Protein AF-0000000084332334 (afdb_homodimer)

Radius of gyration: 34.18 Å; Cα contacts (8 Å, |Δi|>4): 1396; chains: 2; bounding box: 56×117×74 Å

InterPro domains:
  IPR000073 Alpha/beta hydrolase fold-1 [PF12697] (49-353)
  IPR029058 Alpha/Beta hydrolase fold [G3DSA:3.40.50.1820] (10-367)
  IPR029058 Alpha/Beta hydrolase fold [SSF53474] (44-359)

Nearest PDB structures (foldseek):
  1a88-assembly1_C  TM=7.239E-01  e=5.428E-10  Streptomyces lividans
  3ia2-assembly1_C  TM=6.933E-01  e=2.908E-08  Pseudomonas fluorescens
  8a97-assembly2_BBB  TM=6.558E-01  e=4.382E-08  Paenarthrobacter nitroguajacolicus
  7okz-assembly2_BBB  TM=6.421E-01  e=3.084E-08  Paenarthrobacter nitroguajacolicus
  8oxn-assembly2_BBB  TM=6.079E-01  e=3.467E-08  Paenarthrobacter nitroguajacolicus

Foldseek 3Di:
DPPDFDKDWDDPPPVPPFIKIKTKDFQVVVVVVVPDPPPPPPPQPAEEEEEAEAQLAWLCLLVVLVVLLSVVLVVVLVVVVPDDPPDPPPCSVVLRHDHGMYMRITQCCFWPNVVRCVVVCVPPVLQADELCSSLVSSVCCQPVVCVVVVHNQQSHAYEYEYAASRQLNNLNNCVDPPDHDHQEYEYELYLAAAPPPPLLVVLLVVQLVCLVPPDFKDLALVVVLVVQCPDPVSVLFDSVSSVVCSVGQKDFDPQCPDDPPSHRRIIGGSNHSSNSNNHSPDPCRHPVSLVSQLVRQVVHAYEYEFEPDAPRPDPVNVCSQCPVVVRHHHPYYYYDYPDGSVCCGNPSNSVSVVVSVVSSVSSVVVVVD/DPPDFDKDWFDPPPVPPFIKIKTKDFQVVVVVVVPDPPPPPPPFPAEEEEEAEAQLAWLCLLVVLVVLLSVVLVVVLVVVVPDDPPDPPPCSVVLRHDHGMYMRITQCCFWPNVVRCVVVCVPPVLQADELCSSLVSVVCCQPRVCVVVVHNQQSHAYEYEYAASRQLSNLNNCVDPPDHDHQEYEYELYLAAAPPPPLLVVLLVVQLVCLVPPDFKDLALVVVLVVQCVDPVSVLFDSVSSVVCSVGQKDFDPQCPDDPPSHRRIIGGSNHSSNSNNHSPDPCRHPVSLVSQLVRVVVHAYEYEFEPDAPRPDPVNVCSQCPVVVRHHHPYYYYDYPDGSVCSGNPSNSVSVVVSVVSSVSSVVVVVD

Structure (mmCIF, N/CA/C/O backbone):
data_AF-0000000084332334-model_v1
#
loop_
_entity.id
_entity.type
_entity.pdbx_description
1 polymer 'Alpha beta-hydrolase'
#
loop_
_atom_site.group_PDB
_atom_site.id
_atom_site.type_symbol
_atom_site.label_atom_id
_atom_site.label_alt_id
_atom_site.label_comp_id
_atom_site.label_asym_id
_atom_site.label_entity_id
_atom_site.label_seq_id
_atom_site.pdbx_PDB_ins_code
_atom_site.Cartn_x
_atom_site.Cartn_y
_atom_site.Cartn_z
_atom_site.occupancy
_atom_site.B_iso_or_equiv
_atom_site.auth_seq_id
_atom_site.auth_comp_id
_atom_site.auth_asym_id
_atom_site.auth_atom_id
_atom_site.pdbx_PDB_model_num
ATOM 1 N N . MET A 1 1 ? 29.734 -26.109 -11.312 1 26.73 1 MET A N 1
ATOM 2 C CA . MET A 1 1 ? 28.844 -25.031 -11.773 1 26.73 1 MET A CA 1
ATOM 3 C C . MET A 1 1 ? 27.391 -25.5 -11.773 1 26.73 1 MET A C 1
ATOM 5 O O . MET A 1 1 ? 27.047 -26.516 -12.367 1 26.73 1 MET A O 1
ATOM 9 N N . THR A 1 2 ? 26.656 -25.25 -10.797 1 37.03 2 THR A N 1
ATOM 10 C CA . THR A 1 2 ? 25.266 -25.672 -10.766 1 37.03 2 THR A CA 1
ATOM 11 C C . THR A 1 2 ? 24.562 -25.312 -12.07 1 37.03 2 THR A C 1
ATOM 13 O O . THR A 1 2 ? 24.609 -24.156 -12.516 1 37.03 2 THR A O 1
ATOM 16 N N . PRO A 1 3 ? 24.344 -26.25 -12.844 1 43.44 3 PRO A N 1
ATOM 17 C CA . PRO A 1 3 ? 23.828 -25.891 -14.164 1 43.44 3 PRO A CA 1
ATOM 18 C C . PRO A 1 3 ? 22.797 -24.781 -14.102 1 43.44 3 PRO A C 1
ATOM 20 O O . PRO A 1 3 ? 21.984 -24.734 -13.172 1 43.44 3 PRO A O 1
ATOM 23 N N . THR A 1 4 ? 23.203 -23.656 -14.727 1 50.25 4 THR A N 1
ATOM 24 C CA . THR A 1 4 ? 22.359 -22.469 -14.812 1 50.25 4 THR A CA 1
ATOM 25 C C . THR A 1 4 ? 20.984 -22.844 -15.383 1 50.25 4 THR A C 1
ATOM 27 O O . THR A 1 4 ? 20.906 -23.453 -16.453 1 50.25 4 THR A O 1
ATOM 30 N N . ILE A 1 5 ? 20.016 -22.969 -14.617 1 64.31 5 ILE A N 1
ATOM 31 C CA . ILE A 1 5 ? 18.641 -23.172 -15.07 1 64.31 5 ILE A CA 1
ATOM 32 C C . ILE A 1 5 ? 18.25 -22.094 -16.078 1 64.31 5 ILE A C 1
ATOM 34 O O . ILE A 1 5 ? 18.234 -20.906 -15.734 1 64.31 5 ILE A O 1
ATOM 38 N N . PRO A 1 6 ? 18.094 -22.5 -17.344 1 73.25 6 PRO A N 1
ATOM 39 C CA . PRO A 1 6 ? 17.812 -21.5 -18.375 1 73.25 6 PRO A CA 1
ATOM 40 C C . PRO A 1 6 ? 16.5 -20.75 -18.125 1 73.25 6 PRO A C 1
ATOM 42 O O . PRO A 1 6 ? 15.469 -21.375 -17.875 1 73.25 6 PRO A O 1
ATOM 45 N N . LEU A 1 7 ? 16.688 -19.469 -18 1 85.62 7 LEU A N 1
ATOM 46 C CA . LEU A 1 7 ? 15.547 -18.578 -17.984 1 85.62 7 LEU A CA 1
ATOM 47 C C . LEU A 1 7 ? 15.195 -18.109 -19.391 1 85.62 7 LEU A C 1
ATOM 49 O O . LEU A 1 7 ? 16.062 -17.656 -20.141 1 85.62 7 LEU A O 1
ATOM 53 N N . TYR A 1 8 ? 13.977 -18.375 -19.781 1 93.06 8 TYR A N 1
ATOM 54 C CA . TYR A 1 8 ? 13.5 -17.953 -21.094 1 93.06 8 TYR A CA 1
ATOM 55 C C . TYR A 1 8 ? 12.539 -16.766 -20.984 1 93.06 8 TYR A C 1
ATOM 57 O O . TYR A 1 8 ? 11.703 -16.734 -20.078 1 93.06 8 TYR A O 1
ATOM 65 N N . ARG A 1 9 ? 12.766 -15.828 -21.891 1 94.56 9 ARG A N 1
ATOM 66 C CA . ARG A 1 9 ? 11.875 -14.68 -22.016 1 94.56 9 ARG A CA 1
ATOM 67 C C . ARG A 1 9 ? 11.273 -14.602 -23.406 1 94.56 9 ARG A C 1
ATOM 69 O O . ARG A 1 9 ? 12 -14.492 -24.406 1 94.56 9 ARG A O 1
ATOM 76 N N . VAL A 1 10 ? 10.023 -14.734 -23.484 1 94.69 10 VAL A N 1
ATOM 77 C CA . VAL A 1 10 ? 9.305 -14.633 -24.75 1 94.69 10 VAL A CA 1
ATOM 78 C C . VAL A 1 10 ? 8.625 -13.273 -24.859 1 94.69 10 VAL A C 1
ATOM 80 O O . VAL A 1 10 ? 7.762 -12.938 -24.047 1 94.69 10 VAL A O 1
ATOM 83 N N . ASP A 1 11 ? 9.047 -12.461 -25.859 1 94 11 ASP A N 1
ATOM 84 C CA . ASP A 1 11 ? 8.484 -11.141 -26.141 1 94 11 ASP A CA 1
ATOM 85 C C . ASP A 1 11 ? 7.863 -11.102 -27.531 1 94 11 ASP A C 1
ATOM 87 O O . ASP A 1 11 ? 8.562 -10.906 -28.531 1 94 11 ASP A O 1
ATOM 91 N N . ASN A 1 12 ? 6.582 -11.289 -27.547 1 90.94 12 ASN A N 1
ATOM 92 C CA . ASN A 1 12 ? 5.875 -11.289 -28.812 1 90.94 12 ASN A CA 1
ATOM 93 C C . ASN A 1 12 ? 5.082 -10 -29.031 1 90.94 12 ASN A C 1
ATOM 95 O O . ASN A 1 12 ? 4.051 -10.008 -29.703 1 90.94 12 ASN A O 1
ATOM 99 N N . ARG A 1 13 ? 5.391 -8.969 -28.453 1 89.19 13 ARG A N 1
ATOM 100 C CA . ARG A 1 13 ? 4.723 -7.684 -28.609 1 89.19 13 ARG A CA 1
ATOM 101 C C . ARG A 1 13 ? 4.918 -7.141 -30.016 1 89.19 13 ARG A C 1
ATOM 103 O O . ARG A 1 13 ? 5.984 -7.305 -30.609 1 89.19 13 ARG A O 1
ATOM 110 N N . PRO A 1 14 ? 3.951 -6.535 -30.594 1 91.5 14 PRO A N 1
ATOM 111 C CA . PRO A 1 14 ? 2.703 -6.137 -29.938 1 91.5 14 PRO A CA 1
ATOM 112 C C . PRO A 1 14 ? 1.601 -7.184 -30.094 1 91.5 14 PRO A C 1
ATOM 114 O O . PRO A 1 14 ? 0.477 -6.973 -29.625 1 91.5 14 PRO A O 1
ATOM 117 N N . ALA A 1 15 ? 1.828 -8.32 -30.703 1 91.19 15 ALA A N 1
ATOM 118 C CA . ALA A 1 15 ? 0.801 -9.344 -30.906 1 91.19 15 ALA A CA 1
ATOM 119 C C . ALA A 1 15 ? 0.231 -9.812 -29.562 1 91.19 15 ALA A C 1
ATOM 121 O O . ALA A 1 15 ? -0.976 -10.039 -29.453 1 91.19 15 ALA A O 1
ATOM 122 N N . TYR A 1 16 ? 1.035 -9.984 -28.609 1 93.44 16 TYR A N 1
ATOM 123 C CA . TYR A 1 16 ? 0.681 -10.227 -27.219 1 93.44 16 TYR A CA 1
ATOM 124 C C . TYR A 1 16 ? 1.32 -9.188 -26.297 1 93.44 16 TYR A C 1
ATOM 126 O O . TYR A 1 16 ? 2.537 -8.992 -26.328 1 93.44 16 TYR A O 1
ATOM 134 N N . PRO A 1 17 ? 0.54 -8.539 -25.5 1 95.94 17 PRO A N 1
ATOM 135 C CA . PRO A 1 17 ? 1.021 -7.305 -24.875 1 95.94 17 PRO A CA 1
ATOM 136 C C . PRO A 1 17 ? 1.987 -7.566 -23.719 1 95.94 17 PRO A C 1
ATOM 138 O O . PRO A 1 17 ? 2.639 -6.637 -23.234 1 95.94 17 PRO A O 1
ATOM 141 N N . LEU A 1 18 ? 2.121 -8.82 -23.25 1 97.81 18 LEU A N 1
ATOM 142 C CA . LEU A 1 18 ? 2.922 -9.102 -22.062 1 97.81 18 LEU A CA 1
ATOM 143 C C . LEU A 1 18 ? 4.098 -10.008 -22.406 1 97.81 18 LEU A C 1
ATOM 145 O O . LEU A 1 18 ? 4.031 -10.789 -23.375 1 97.81 18 LEU A O 1
ATOM 149 N N . GLN A 1 19 ? 5.133 -9.844 -21.656 1 97.44 19 GLN A N 1
ATOM 150 C CA . GLN A 1 19 ? 6.262 -10.766 -21.75 1 97.44 19 GLN A CA 1
ATOM 151 C C . GLN A 1 19 ? 6.051 -11.977 -20.844 1 97.44 19 GLN A C 1
ATOM 153 O O . GLN A 1 19 ? 5.496 -11.852 -19.75 1 97.44 19 GLN A O 1
ATOM 158 N N . VAL A 1 20 ? 6.531 -13.141 -21.344 1 97.12 20 VAL A N 1
ATOM 159 C CA . VAL A 1 20 ? 6.34 -14.391 -20.625 1 97.12 20 VAL A CA 1
ATOM 160 C C . VAL A 1 20 ? 7.699 -14.969 -20.234 1 97.12 20 VAL A C 1
ATOM 162 O O . VAL A 1 20 ? 8.547 -15.203 -21.094 1 97.12 20 VAL A O 1
ATOM 165 N N . LEU A 1 21 ? 7.883 -15.156 -18.938 1 97.38 21 LEU A N 1
ATOM 166 C CA . LEU A 1 21 ? 9.117 -15.75 -18.438 1 97.38 21 LEU A CA 1
ATOM 167 C C . LEU A 1 21 ? 8.883 -17.188 -17.984 1 97.38 21 LEU A C 1
ATOM 169 O O . LEU A 1 21 ? 7.852 -17.484 -17.375 1 97.38 21 LEU A O 1
ATOM 173 N N . ALA A 1 22 ? 9.797 -18.047 -18.281 1 97.5 22 ALA A N 1
ATOM 174 C CA . ALA A 1 22 ? 9.742 -19.453 -17.875 1 97.5 22 ALA A CA 1
ATOM 175 C C . ALA A 1 22 ? 11.141 -20 -17.594 1 97.5 22 ALA A C 1
ATOM 177 O O . ALA A 1 22 ? 12.125 -19.516 -18.141 1 97.5 22 ALA A O 1
ATOM 178 N N . THR A 1 23 ? 11.195 -20.906 -16.734 1 96.44 23 THR A N 1
ATOM 179 C CA . THR A 1 23 ? 12.43 -21.609 -16.438 1 96.44 23 THR A CA 1
ATOM 180 C C . THR A 1 23 ? 12.328 -23.078 -16.875 1 96.44 23 THR A C 1
ATOM 182 O O . THR A 1 23 ? 11.305 -23.719 -16.641 1 96.44 23 THR A O 1
ATOM 185 N N . ARG A 1 24 ? 13.359 -23.547 -17.531 1 95.25 24 ARG A N 1
ATOM 186 C CA . ARG A 1 24 ? 13.453 -24.938 -17.953 1 95.25 24 ARG A CA 1
ATOM 187 C C . ARG A 1 24 ? 14.359 -25.734 -17.031 1 95.25 24 ARG A C 1
ATOM 189 O O . ARG A 1 24 ? 15.477 -25.312 -16.719 1 95.25 24 ARG A O 1
ATOM 196 N N . TYR A 1 25 ? 13.852 -26.859 -16.547 1 93.75 25 TYR A N 1
ATOM 197 C CA . TYR A 1 25 ? 14.617 -27.781 -15.727 1 93.75 25 TYR A CA 1
ATOM 198 C C . TYR A 1 25 ? 14.805 -29.109 -16.453 1 93.75 25 TYR A C 1
ATOM 200 O O . TYR A 1 25 ? 13.891 -29.609 -17.109 1 93.75 25 TYR A O 1
ATOM 208 N N . ARG A 1 26 ? 16.031 -29.656 -16.328 1 88.12 26 ARG A N 1
ATOM 209 C CA . ARG A 1 26 ? 16.359 -30.953 -16.922 1 88.12 26 ARG A CA 1
ATOM 210 C C . ARG A 1 26 ? 17.219 -31.781 -15.969 1 88.12 26 ARG A C 1
ATOM 212 O O . ARG A 1 26 ? 17.953 -31.219 -15.141 1 88.12 26 ARG A O 1
ATOM 219 N N . THR A 1 27 ? 17 -33.125 -15.992 1 73.94 27 THR A N 1
ATOM 220 C CA . THR A 1 27 ? 17.844 -34 -15.18 1 73.94 27 THR A CA 1
ATOM 221 C C . THR A 1 27 ? 19.297 -33.969 -15.672 1 73.94 27 THR A C 1
ATOM 223 O O . THR A 1 27 ? 19.531 -33.781 -16.859 1 73.94 27 THR A O 1
ATOM 226 N N . GLN A 1 28 ? 20.312 -33.75 -14.805 1 55.94 28 GLN A N 1
ATOM 227 C CA . GLN A 1 28 ? 21.734 -33.75 -15.141 1 55.94 28 GLN A CA 1
ATOM 228 C C . GLN A 1 28 ? 22.094 -35 -15.945 1 55.94 28 GLN A C 1
ATOM 230 O O . GLN A 1 28 ? 23 -34.969 -16.781 1 55.94 28 GLN A O 1
ATOM 235 N N . THR A 1 29 ? 21.531 -36.156 -15.508 1 48.62 29 THR A N 1
ATOM 236 C CA . THR A 1 29 ? 21.969 -37.344 -16.219 1 48.62 29 THR A CA 1
ATOM 237 C C . THR A 1 29 ? 21.703 -37.219 -17.719 1 48.62 29 THR A C 1
ATOM 239 O O . THR A 1 29 ? 22.359 -37.875 -18.531 1 48.62 29 THR A O 1
ATOM 242 N N . ASP A 1 30 ? 20.688 -36.562 -18.016 1 45.88 30 ASP A N 1
ATOM 243 C CA . ASP A 1 30 ? 20.344 -36.469 -19.422 1 45.88 30 ASP A CA 1
ATOM 244 C C . ASP A 1 30 ? 21.359 -35.625 -20.172 1 45.88 30 ASP A C 1
ATOM 246 O O . ASP A 1 30 ? 21.516 -35.75 -21.391 1 45.88 30 ASP A O 1
ATOM 250 N N . ILE A 1 31 ? 22.094 -34.781 -19.328 1 40.66 31 ILE A N 1
ATOM 251 C CA . ILE A 1 31 ? 23.219 -34.188 -20.047 1 40.66 31 ILE A CA 1
ATOM 252 C C . ILE A 1 31 ? 24.266 -35.25 -20.328 1 40.66 31 ILE A C 1
ATOM 254 O O . ILE A 1 31 ? 24.812 -35.312 -21.438 1 40.66 31 ILE A O 1
ATOM 258 N N . ALA A 1 32 ? 24.578 -36.125 -19.281 1 36.94 32 ALA A N 1
ATOM 259 C CA . ALA A 1 32 ? 25.672 -37.094 -19.453 1 36.94 32 ALA A CA 1
ATOM 260 C C . ALA A 1 32 ? 25.188 -38.312 -20.219 1 36.94 32 ALA A C 1
ATOM 262 O O . ALA A 1 32 ? 26 -39.094 -20.734 1 36.94 32 ALA A O 1
ATOM 263 N N . VAL A 1 33 ? 23.969 -38.719 -19.953 1 36.5 33 VAL A N 1
ATOM 264 C CA . VAL A 1 33 ? 23.609 -39.969 -20.594 1 36.5 33 VAL A CA 1
ATOM 265 C C . VAL A 1 33 ? 23.484 -39.75 -22.109 1 36.5 33 VAL A C 1
ATOM 267 O O . VAL A 1 33 ? 22.828 -40.531 -22.797 1 36.5 33 VAL A O 1
ATOM 270 N N . GLN A 1 34 ? 23.797 -38.594 -22.531 1 35.16 34 GLN A N 1
ATOM 271 C CA . GLN A 1 34 ? 23.922 -38.594 -23.984 1 35.16 34 GLN A CA 1
ATOM 272 C C . GLN A 1 34 ? 24.828 -39.719 -24.453 1 35.16 34 GLN A C 1
ATOM 274 O O . GLN A 1 34 ? 24.969 -39.969 -25.656 1 35.16 34 GLN A O 1
ATOM 279 N N . TYR A 1 35 ? 25.828 -40.094 -23.594 1 31.53 35 TYR A N 1
ATOM 280 C CA . TYR A 1 35 ? 26.922 -40.812 -24.219 1 31.53 35 TYR A CA 1
ATOM 281 C C . TYR A 1 35 ? 26.5 -42.219 -24.594 1 31.53 35 TYR A C 1
ATOM 283 O O . TYR A 1 35 ? 27.188 -42.938 -25.328 1 31.53 35 TYR A O 1
ATOM 291 N N . ASP A 1 36 ? 25.922 -43.062 -23.641 1 33.56 36 ASP A N 1
ATOM 292 C CA . ASP A 1 36 ? 26 -44.438 -24.188 1 33.56 36 ASP A CA 1
ATOM 293 C C . ASP A 1 36 ? 25.156 -44.562 -25.453 1 33.56 36 ASP A C 1
ATOM 295 O O . ASP A 1 36 ? 24.047 -44.031 -25.531 1 33.56 36 ASP A O 1
ATOM 299 N N . GLN A 1 37 ? 25.672 -45 -26.594 1 34.53 37 GLN A N 1
ATOM 300 C CA . GLN A 1 37 ? 25.375 -45.156 -28.016 1 34.53 37 GLN A CA 1
ATOM 301 C C . GLN A 1 37 ? 23.938 -45.625 -28.234 1 34.53 37 GLN A C 1
ATOM 303 O O . GLN A 1 37 ? 23.25 -45.156 -29.141 1 34.53 37 GLN A O 1
ATOM 308 N N . ASP A 1 38 ? 23.516 -46.906 -27.812 1 34.66 38 ASP A N 1
ATOM 309 C CA . ASP A 1 38 ? 22.5 -47.75 -28.422 1 34.66 38 ASP A CA 1
ATOM 310 C C . ASP A 1 38 ? 21.094 -47.312 -27.969 1 34.66 38 ASP A C 1
ATOM 312 O O . ASP A 1 38 ? 20.094 -47.75 -28.547 1 34.66 38 ASP A O 1
ATOM 316 N N . THR A 1 39 ? 20.797 -47.062 -26.719 1 38.25 39 THR A N 1
ATOM 317 C CA . THR A 1 39 ? 19.391 -46.781 -26.438 1 38.25 39 THR A CA 1
ATOM 318 C C . THR A 1 39 ? 19.047 -45.344 -26.812 1 38.25 39 THR A C 1
ATOM 320 O O . THR A 1 39 ? 19.359 -44.406 -26.078 1 38.25 39 THR A O 1
ATOM 323 N N . GLU A 1 40 ? 19.156 -44.875 -27.953 1 38.84 40 GLU A N 1
ATOM 324 C CA . GLU A 1 40 ? 18.672 -43.625 -28.578 1 38.84 40 GLU A CA 1
ATOM 325 C C . GLU A 1 40 ? 17.328 -43.219 -28 1 38.84 40 GLU A C 1
ATOM 327 O O . GLU A 1 40 ? 16.297 -43.781 -28.359 1 38.84 40 GLU A O 1
ATOM 332 N N . ARG A 1 41 ? 17.141 -43 -26.688 1 48.84 41 ARG A N 1
ATOM 333 C CA . ARG A 1 41 ? 15.867 -42.406 -26.312 1 48.84 41 ARG A CA 1
ATOM 334 C C . ARG A 1 41 ? 15.477 -41.281 -27.266 1 48.84 41 ARG A C 1
ATOM 336 O O . ARG A 1 41 ? 16.234 -40.344 -27.484 1 48.84 41 ARG A O 1
ATOM 343 N N . ASP A 1 42 ? 14.641 -41.625 -28.203 1 48.34 42 ASP A N 1
ATOM 344 C CA . ASP A 1 42 ? 14.148 -40.688 -29.203 1 48.34 42 ASP A CA 1
ATOM 345 C C . ASP A 1 42 ? 13.641 -39.406 -28.547 1 48.34 42 ASP A C 1
ATOM 347 O O . ASP A 1 42 ? 12.805 -39.469 -27.641 1 48.34 42 ASP A O 1
ATOM 351 N N . THR A 1 43 ? 14.391 -38.344 -28.641 1 54.09 43 THR A N 1
ATOM 352 C CA . THR A 1 43 ? 13.898 -37 -28.297 1 54.09 43 THR A CA 1
ATOM 353 C C . THR A 1 43 ? 12.406 -36.906 -28.578 1 54.09 43 THR A C 1
ATOM 355 O O . THR A 1 43 ? 11.938 -37.312 -29.641 1 54.09 43 THR A O 1
ATOM 358 N N . GLY A 1 44 ? 11.617 -36.688 -27.469 1 58.09 44 GLY A N 1
ATOM 359 C CA . GLY A 1 44 ? 10.172 -36.531 -27.609 1 58.09 44 GLY A CA 1
ATOM 360 C C . GLY A 1 44 ? 9.398 -37.688 -27 1 58.09 44 GLY A C 1
ATOM 361 O O . GLY A 1 44 ? 8.172 -37.656 -26.906 1 58.09 44 GLY A O 1
ATOM 362 N N . SER A 1 45 ? 10.18 -38.719 -26.5 1 69.44 45 SER A N 1
ATOM 363 C CA . SER A 1 45 ? 9.445 -39.875 -26 1 69.44 45 SER A CA 1
ATOM 364 C C . SER A 1 45 ? 9.125 -39.719 -24.516 1 69.44 45 SER A C 1
ATOM 366 O O . SER A 1 45 ? 8.234 -40.406 -24 1 69.44 45 SER A O 1
ATOM 368 N N . GLY A 1 46 ? 9.898 -38.844 -23.906 1 83.12 46 GLY A N 1
ATOM 369 C CA . GLY A 1 46 ? 9.633 -38.625 -22.5 1 83.12 46 GLY A CA 1
ATOM 370 C C . GLY A 1 46 ? 8.57 -37.562 -22.25 1 83.12 46 GLY A C 1
ATOM 371 O O . GLY A 1 46 ? 8.078 -36.938 -23.188 1 83.12 46 GLY A O 1
ATOM 372 N N . TYR A 1 47 ? 8.18 -37.438 -20.969 1 90.62 47 TYR A N 1
ATOM 373 C CA . TYR A 1 47 ? 7.184 -36.438 -20.609 1 90.62 47 TYR A CA 1
ATOM 374 C C . TYR A 1 47 ? 7.789 -35.031 -20.594 1 90.62 47 TYR A C 1
ATOM 376 O O . TYR A 1 47 ? 8.93 -34.844 -20.172 1 90.62 47 TYR A O 1
ATOM 384 N N . THR A 1 48 ? 7.109 -34.125 -21.094 1 93.88 48 THR A N 1
ATOM 385 C CA . THR A 1 48 ? 7.355 -32.719 -20.875 1 93.88 48 THR A CA 1
ATOM 386 C C . THR A 1 48 ? 6.312 -32.125 -19.938 1 93.88 48 THR A C 1
ATOM 388 O O . THR A 1 48 ? 5.129 -32.062 -20.281 1 93.88 48 THR A O 1
ATOM 391 N N . LEU A 1 49 ? 6.785 -31.703 -18.781 1 97.06 49 LEU A N 1
ATOM 392 C CA . LEU A 1 49 ? 5.871 -31.172 -17.781 1 97.06 49 LEU A CA 1
ATOM 393 C C . LEU A 1 49 ? 5.738 -29.656 -17.922 1 97.06 49 LEU A C 1
ATOM 395 O O . LEU A 1 49 ? 6.742 -28.953 -18.062 1 97.06 49 LEU A O 1
ATOM 399 N N . ILE A 1 50 ? 4.531 -29.172 -17.969 1 98.12 50 ILE A N 1
ATOM 400 C CA . ILE A 1 50 ? 4.227 -27.75 -17.984 1 98.12 50 ILE A CA 1
ATOM 401 C C . ILE A 1 50 ? 3.607 -27.344 -16.656 1 98.12 50 ILE A C 1
ATOM 403 O O . ILE A 1 50 ? 2.482 -27.734 -16.328 1 98.12 50 ILE A O 1
ATOM 407 N N . LEU A 1 51 ? 4.324 -26.5 -15.914 1 98.75 51 LEU A N 1
ATOM 408 C CA . LEU A 1 51 ? 3.896 -26.188 -14.555 1 98.75 51 LEU A CA 1
ATOM 409 C C . LEU A 1 51 ? 3.283 -24.781 -14.484 1 98.75 51 LEU A C 1
ATOM 411 O O . LEU A 1 51 ? 3.85 -23.828 -15.008 1 98.75 51 LEU A O 1
ATOM 415 N N . HIS A 1 52 ? 2.084 -24.672 -13.875 1 98.62 52 HIS A N 1
ATOM 416 C CA . HIS A 1 52 ? 1.381 -23.438 -13.547 1 98.62 52 HIS A CA 1
ATOM 417 C C . HIS A 1 52 ? 1.343 -23.219 -12.039 1 98.62 52 HIS A C 1
ATOM 419 O O . HIS A 1 52 ? 0.966 -24.125 -11.281 1 98.62 52 HIS A O 1
ATOM 425 N N . HIS A 1 53 ? 1.718 -22.047 -11.602 1 98.69 53 HIS A N 1
ATOM 426 C CA . HIS A 1 53 ? 1.795 -21.812 -10.164 1 98.69 53 HIS A CA 1
ATOM 427 C C . HIS A 1 53 ? 0.525 -21.141 -9.648 1 98.69 53 HIS A C 1
ATOM 429 O O . HIS A 1 53 ? -0.337 -20.734 -10.438 1 98.69 53 HIS A O 1
ATOM 435 N N . ALA A 1 54 ? 0.39 -21.031 -8.375 1 98.06 54 ALA A N 1
ATOM 436 C CA . ALA A 1 54 ? -0.75 -20.438 -7.688 1 98.06 54 ALA A CA 1
ATOM 437 C C . ALA A 1 54 ? -0.599 -18.922 -7.594 1 98.06 54 ALA A C 1
ATOM 439 O O . ALA A 1 54 ? 0.49 -18.375 -7.812 1 98.06 54 ALA A O 1
ATOM 440 N N . THR A 1 55 ? -1.725 -18.266 -7.277 1 96.88 55 THR A N 1
ATOM 441 C CA . THR A 1 55 ? -1.664 -16.844 -6.98 1 96.88 55 THR A CA 1
ATOM 442 C C . THR A 1 55 ? -0.771 -16.578 -5.77 1 96.88 55 THR A C 1
ATOM 444 O O . THR A 1 55 ? -0.854 -17.281 -4.766 1 96.88 55 THR A O 1
ATOM 447 N N . GLY A 1 56 ? 0.064 -15.609 -5.887 1 97.06 56 GLY A N 1
ATOM 448 C CA . GLY A 1 56 ? 0.963 -15.273 -4.793 1 97.06 56 GLY A CA 1
ATOM 449 C C . GLY A 1 56 ? 2.303 -15.984 -4.887 1 97.06 56 GLY A C 1
ATOM 450 O O . GLY A 1 56 ? 3.209 -15.711 -4.098 1 97.06 56 GLY A O 1
ATOM 451 N N . MET A 1 57 ? 2.426 -16.844 -5.832 1 98.06 57 MET A N 1
ATOM 452 C CA . MET A 1 57 ? 3.666 -17.578 -6.031 1 98.06 57 MET A CA 1
ATOM 453 C C . MET A 1 57 ? 4.383 -17.125 -7.297 1 98.06 57 MET A C 1
ATOM 455 O O . MET A 1 57 ? 4.109 -16.031 -7.805 1 98.06 57 MET A O 1
ATOM 459 N N . HIS A 1 58 ? 5.379 -17.891 -7.723 1 98 58 HIS A N 1
ATOM 460 C CA . HIS A 1 58 ? 6.184 -17.609 -8.906 1 98 58 HIS A CA 1
ATOM 461 C C . HIS A 1 58 ? 6.809 -18.875 -9.461 1 98 58 HIS A C 1
ATOM 463 O O . HIS A 1 58 ? 6.68 -19.953 -8.867 1 98 58 HIS A O 1
ATOM 469 N N . LYS A 1 59 ? 7.449 -18.734 -10.555 1 98 59 LYS A N 1
ATOM 470 C CA . LYS A 1 59 ? 7.887 -19.922 -11.281 1 98 59 LYS A CA 1
ATOM 471 C C . LYS A 1 59 ? 8.93 -20.703 -10.484 1 98 59 LYS A C 1
ATOM 473 O O . LYS A 1 59 ? 8.984 -21.938 -10.555 1 98 59 LYS A O 1
ATOM 478 N N . GLU A 1 60 ? 9.758 -20.047 -9.633 1 97.44 60 GLU A N 1
ATOM 479 C CA . GLU A 1 60 ? 10.82 -20.734 -8.898 1 97.44 60 GLU A CA 1
ATOM 480 C C . GLU A 1 60 ? 10.258 -21.469 -7.68 1 97.44 60 GLU A C 1
ATOM 482 O O . GLU A 1 60 ? 10.945 -22.297 -7.078 1 97.44 60 GLU A O 1
ATOM 487 N N . THR A 1 61 ? 9.047 -21.219 -7.355 1 95.06 61 THR A N 1
ATOM 488 C CA . THR A 1 61 ? 8.445 -21.906 -6.211 1 95.06 61 THR A CA 1
ATOM 489 C C . THR A 1 61 ? 8.383 -23.406 -6.441 1 95.06 61 THR A C 1
ATOM 491 O O . THR A 1 61 ? 8.336 -24.188 -5.488 1 95.06 61 THR A O 1
ATOM 494 N N . TRP A 1 62 ? 8.445 -23.812 -7.609 1 98.06 62 TRP A N 1
ATOM 495 C CA . TRP A 1 62 ? 8.352 -25.219 -7.996 1 98.06 62 TRP A CA 1
ATOM 496 C C . TRP A 1 62 ? 9.703 -25.922 -7.859 1 98.06 62 TRP A C 1
ATOM 498 O O . TRP A 1 62 ? 9.789 -27.141 -7.906 1 98.06 62 TRP A O 1
ATOM 508 N N . LYS A 1 63 ? 10.742 -25.141 -7.68 1 97.44 63 LYS A N 1
ATOM 509 C CA . LYS A 1 63 ? 12.094 -25.672 -7.828 1 97.44 63 LYS A CA 1
ATOM 510 C C . LYS A 1 63 ? 12.336 -26.844 -6.887 1 97.44 63 LYS A C 1
ATOM 512 O O . LYS A 1 63 ? 12.883 -27.875 -7.297 1 97.44 63 LYS A O 1
ATOM 517 N N . VAL A 1 64 ? 11.984 -26.703 -5.637 1 98.06 64 VAL A N 1
ATOM 518 C CA . VAL A 1 64 ? 12.242 -27.75 -4.652 1 98.06 64 VAL A CA 1
ATOM 519 C C . VAL A 1 64 ? 11.438 -29 -5.004 1 98.06 64 VAL A C 1
ATOM 521 O O . VAL A 1 64 ? 11.945 -30.125 -4.91 1 98.06 64 VAL A O 1
ATOM 524 N N . PHE A 1 65 ? 10.227 -28.828 -5.379 1 98.31 65 PHE A N 1
ATOM 525 C CA . PHE A 1 65 ? 9.391 -29.922 -5.871 1 98.31 65 PHE A CA 1
ATOM 526 C C . PHE A 1 65 ? 10.062 -30.625 -7.047 1 98.31 65 PHE A C 1
ATOM 528 O O . PHE A 1 65 ? 10.141 -31.859 -7.074 1 98.31 65 PHE A O 1
ATOM 535 N N . ILE A 1 66 ? 10.539 -29.891 -8.039 1 97.19 66 ILE A N 1
ATOM 536 C CA . ILE A 1 66 ? 11.148 -30.422 -9.258 1 97.19 66 ILE A CA 1
ATOM 537 C C . ILE A 1 66 ? 12.406 -31.219 -8.898 1 97.19 66 ILE A C 1
ATOM 539 O O . ILE A 1 66 ? 12.648 -32.281 -9.461 1 97.19 66 ILE A O 1
ATOM 543 N N . GLU A 1 67 ? 13.164 -30.688 -7.98 1 95 67 GLU A N 1
ATOM 544 C CA . GLU A 1 67 ? 14.367 -31.391 -7.539 1 95 67 GLU A CA 1
ATOM 545 C C . GLU A 1 67 ? 14.031 -32.75 -6.945 1 95 67 GLU A C 1
ATOM 547 O O . GLU A 1 67 ? 14.68 -33.75 -7.254 1 95 67 GLU A O 1
ATOM 552 N N . HIS A 1 68 ? 13.008 -32.781 -6.109 1 95.5 68 HIS A N 1
ATOM 553 C CA . HIS A 1 68 ? 12.578 -34.062 -5.531 1 95.5 68 HIS A CA 1
ATOM 554 C C . HIS A 1 68 ? 12.047 -35 -6.609 1 95.5 68 HIS A C 1
ATOM 556 O O . HIS A 1 68 ? 12.289 -36.188 -6.555 1 95.5 68 HIS A O 1
ATOM 562 N N . LEU A 1 69 ? 11.32 -34.438 -7.535 1 93.88 69 LEU A N 1
ATOM 563 C CA . LEU A 1 69 ? 10.773 -35.219 -8.633 1 93.88 69 LEU A CA 1
ATOM 564 C C . LEU A 1 69 ? 11.891 -35.938 -9.406 1 93.88 69 LEU A C 1
ATOM 566 O O . LEU A 1 69 ? 11.789 -37.125 -9.695 1 93.88 69 LEU A O 1
ATOM 570 N N . PHE A 1 70 ? 12.906 -35.188 -9.766 1 90.69 70 PHE A N 1
ATOM 571 C CA . PHE A 1 70 ? 14.047 -35.719 -10.484 1 90.69 70 PHE A CA 1
ATOM 572 C C . PHE A 1 70 ? 14.758 -36.781 -9.648 1 90.69 70 PHE A C 1
ATOM 574 O O . PHE A 1 70 ? 15.141 -37.844 -10.164 1 90.69 70 PHE A O 1
ATOM 581 N N . ASP A 1 71 ? 14.945 -36.5 -8.398 1 89.19 71 ASP A N 1
ATOM 582 C CA . ASP A 1 71 ? 15.617 -37.438 -7.5 1 89.19 71 ASP A CA 1
ATOM 583 C C . ASP A 1 71 ? 14.867 -38.781 -7.438 1 89.19 71 ASP A C 1
ATOM 585 O O . ASP A 1 71 ? 15.484 -39.844 -7.535 1 89.19 71 ASP A O 1
ATOM 589 N N . TYR A 1 72 ? 13.602 -38.656 -7.328 1 87.62 72 TYR A N 1
ATOM 590 C CA . TYR A 1 72 ? 12.789 -39.875 -7.23 1 87.62 72 TYR A CA 1
ATOM 591 C C . TYR A 1 72 ? 12.766 -40.625 -8.555 1 87.62 72 TYR A C 1
ATOM 593 O O . TYR A 1 72 ? 12.734 -41.875 -8.578 1 87.62 72 TYR A O 1
ATOM 601 N N . SER A 1 73 ? 12.68 -39.906 -9.641 1 83.19 73 SER A N 1
ATOM 602 C CA . SER A 1 73 ? 12.672 -40.531 -10.969 1 83.19 73 SER A CA 1
ATOM 603 C C . SER A 1 73 ? 13.961 -41.312 -11.219 1 83.19 73 SER A C 1
ATOM 605 O O . SER A 1 73 ? 13.93 -42.375 -11.836 1 83.19 73 SER A O 1
ATOM 607 N N . LEU A 1 74 ? 15.086 -40.812 -10.75 1 78.38 74 LEU A N 1
ATOM 608 C CA . LEU A 1 74 ? 16.391 -41.469 -10.922 1 78.38 74 LEU A CA 1
ATOM 609 C C . LEU A 1 74 ? 16.484 -42.719 -10.055 1 78.38 74 LEU A C 1
ATOM 611 O O . LEU A 1 74 ? 17.078 -43.719 -10.477 1 78.38 74 LEU A O 1
ATOM 615 N N . ARG A 1 75 ? 16 -42.625 -8.945 1 77.25 75 ARG A N 1
ATOM 616 C CA . ARG A 1 75 ? 16.062 -43.781 -8.039 1 77.25 75 ARG A CA 1
ATOM 617 C C . ARG A 1 75 ? 15.219 -44.938 -8.562 1 77.25 75 ARG A C 1
ATOM 619 O O . ARG A 1 75 ? 15.555 -46.094 -8.336 1 77.25 75 ARG A O 1
ATOM 626 N N . ARG A 1 76 ? 14.234 -44.719 -9.18 1 70.12 76 ARG A N 1
ATOM 627 C CA . ARG A 1 76 ? 13.352 -45.75 -9.703 1 70.12 76 ARG A CA 1
ATOM 628 C C . ARG A 1 76 ? 13.984 -46.438 -10.914 1 70.12 76 ARG A C 1
ATOM 630 O O . ARG A 1 76 ? 13.836 -47.656 -11.086 1 70.12 76 ARG A O 1
ATOM 637 N N . VAL A 1 77 ? 14.688 -45.719 -11.648 1 60.03 77 VAL A N 1
ATOM 638 C CA . VAL A 1 77 ? 15.391 -46.312 -12.789 1 60.03 77 VAL A CA 1
ATOM 639 C C . VAL A 1 77 ? 16.516 -47.188 -12.305 1 60.03 77 VAL A C 1
ATOM 641 O O . VAL A 1 77 ? 16.734 -48.281 -12.852 1 60.03 77 VAL A O 1
ATOM 644 N N . SER A 1 78 ? 17.203 -46.719 -11.305 1 56.78 78 SER A N 1
ATOM 645 C CA . SER A 1 78 ? 18.328 -47.5 -10.773 1 56.78 78 SER A CA 1
ATOM 646 C C . SER A 1 78 ? 17.859 -48.812 -10.148 1 56.78 78 SER A C 1
ATOM 648 O O . SER A 1 78 ? 18.5 -49.844 -10.297 1 56.78 78 SER A O 1
ATOM 650 N N . ARG A 1 79 ? 16.75 -48.906 -9.5 1 56.25 79 ARG A N 1
ATOM 651 C CA . ARG A 1 79 ? 16.266 -50.125 -8.836 1 56.25 79 ARG A CA 1
ATOM 652 C C . ARG A 1 79 ? 15.805 -51.156 -9.859 1 56.25 79 ARG A C 1
ATOM 654 O O . ARG A 1 79 ? 15.914 -52.344 -9.617 1 56.25 79 ARG A O 1
ATOM 661 N N . SER A 1 80 ? 15.336 -50.562 -10.883 1 50.5 80 SER A N 1
ATOM 662 C CA . SER A 1 80 ? 14.906 -51.5 -11.922 1 50.5 80 SER A CA 1
ATOM 663 C C . SER A 1 80 ? 16.094 -52.188 -12.578 1 50.5 80 SER A C 1
ATOM 665 O O . SER A 1 80 ? 16.016 -53.344 -12.938 1 50.5 80 SER A O 1
ATOM 667 N N . SER A 1 81 ? 17.25 -51.438 -12.586 1 47.72 81 SER A N 1
ATOM 668 C CA . SER A 1 81 ? 18.453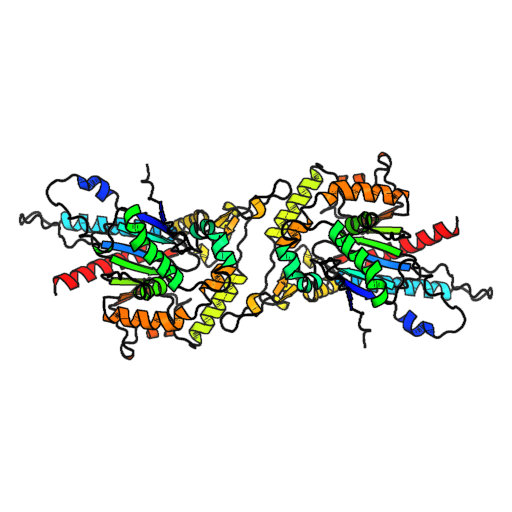 -52 -13.203 1 47.72 81 SER A CA 1
ATOM 669 C C . SER A 1 81 ? 19.078 -53.094 -12.312 1 47.72 81 SER A C 1
ATOM 671 O O . SER A 1 81 ? 19.812 -53.938 -12.789 1 47.72 81 SER A O 1
ATOM 673 N N . ASN A 1 82 ? 19.047 -52.875 -10.984 1 43.91 82 ASN A N 1
ATOM 674 C CA . ASN A 1 82 ? 19.703 -53.844 -10.109 1 43.91 82 ASN A CA 1
ATOM 675 C C . ASN A 1 82 ? 18.922 -55.156 -10.016 1 43.91 82 ASN A C 1
ATOM 677 O O . ASN A 1 82 ? 19.281 -56.031 -9.234 1 43.91 82 ASN A O 1
ATOM 681 N N . SER A 1 83 ? 17.672 -55.312 -10.484 1 37.94 83 SER A N 1
ATOM 682 C CA . SER A 1 83 ? 17.141 -56.656 -10.484 1 37.94 83 SER A CA 1
ATOM 683 C C . SER A 1 83 ? 17.953 -57.562 -11.398 1 37.94 83 SER A C 1
ATOM 685 O O . SER A 1 83 ? 18.656 -57.094 -12.297 1 37.94 83 SER A O 1
ATOM 687 N N . THR A 1 84 ? 17.984 -59.094 -11.227 1 36.22 84 THR A N 1
ATOM 688 C CA . THR A 1 84 ? 18.766 -60.188 -11.727 1 36.22 84 THR A CA 1
ATOM 689 C C . THR A 1 84 ? 18.969 -60.094 -13.234 1 36.22 84 THR A C 1
ATOM 691 O O . THR A 1 84 ? 18.031 -59.75 -13.969 1 36.22 84 THR A O 1
ATOM 694 N N . PRO A 1 85 ? 20.281 -60.219 -13.742 1 36.47 85 PRO A N 1
ATOM 695 C CA . PRO A 1 85 ? 20.75 -60.188 -15.125 1 36.47 85 PRO A CA 1
ATOM 696 C C . PRO A 1 85 ? 19.984 -61.125 -16.047 1 36.47 85 PRO A C 1
ATOM 698 O O . PRO A 1 85 ? 20.469 -61.469 -17.125 1 36.47 85 PRO A O 1
ATOM 701 N N . ALA A 1 86 ? 19.125 -62.062 -15.562 1 35.94 86 ALA A N 1
ATOM 702 C CA . ALA A 1 86 ? 19 -63.188 -16.5 1 35.94 86 ALA A CA 1
ATOM 703 C C . ALA A 1 86 ? 18.734 -62.656 -17.906 1 35.94 86 ALA A C 1
ATOM 705 O O . ALA A 1 86 ? 19.375 -63.125 -18.859 1 35.94 86 ALA A O 1
ATOM 706 N N . SER A 1 87 ? 17.469 -62.719 -18.422 1 32.75 87 SER A N 1
ATOM 707 C CA . SER A 1 87 ? 17.234 -62.625 -19.859 1 32.75 87 SER A CA 1
ATOM 708 C C . SER A 1 87 ? 17.734 -61.281 -20.422 1 32.75 87 SER A C 1
ATOM 710 O O . SER A 1 87 ? 17.797 -60.281 -19.703 1 32.75 87 SER A O 1
ATOM 712 N N . SER A 1 88 ? 18.641 -61.25 -21.469 1 31.98 88 SER A N 1
ATOM 713 C CA . SER A 1 88 ? 19.344 -60.344 -22.375 1 31.98 88 SER A CA 1
ATOM 714 C C . SER A 1 88 ? 18.562 -59.062 -22.609 1 31.98 88 SER A C 1
ATOM 716 O O . SER A 1 88 ? 18.984 -58.219 -23.391 1 31.98 88 SER A O 1
ATOM 718 N N . SER A 1 89 ? 17.234 -59.281 -22.656 1 30.34 89 SER A N 1
ATOM 719 C CA . SER A 1 89 ? 16.531 -58.125 -23.203 1 30.34 89 SER A CA 1
ATOM 720 C C . SER A 1 89 ? 16.781 -56.875 -22.375 1 30.34 89 SER A C 1
ATOM 722 O O . SER A 1 89 ? 16.641 -56.906 -21.141 1 30.34 89 SER A O 1
ATOM 724 N N . HIS A 1 90 ? 17.891 -56.156 -22.594 1 32.72 90 HIS A N 1
ATOM 725 C CA . HIS A 1 90 ? 18.078 -54.719 -22.297 1 32.72 90 HIS A CA 1
ATOM 726 C C . HIS A 1 90 ? 16.75 -54.062 -21.984 1 32.72 90 HIS A C 1
ATOM 728 O O . HIS A 1 90 ? 16.453 -52.969 -22.516 1 32.72 90 HIS A O 1
ATOM 734 N N . ASP A 1 91 ? 15.789 -54.844 -21.594 1 31.47 91 ASP A N 1
ATOM 735 C CA . ASP A 1 91 ? 14.57 -54.094 -21.281 1 31.47 91 ASP A CA 1
ATOM 736 C C . ASP A 1 91 ? 14.812 -53.062 -20.188 1 31.47 91 ASP A C 1
ATOM 738 O O . ASP A 1 91 ? 14.961 -53.438 -19.016 1 31.47 91 ASP A O 1
ATOM 742 N N . ILE A 1 92 ? 15.953 -52.219 -20.281 1 35.59 92 ILE A N 1
ATOM 743 C CA . ILE A 1 92 ? 15.656 -51.031 -19.5 1 35.59 92 ILE A CA 1
ATOM 744 C C . ILE A 1 92 ? 14.18 -51.031 -19.094 1 35.59 92 ILE A C 1
ATOM 746 O O . ILE A 1 92 ? 13.297 -51.125 -19.938 1 35.59 92 ILE A O 1
ATOM 750 N N . ASP A 1 93 ? 13.867 -51.812 -18.125 1 39.34 93 ASP A N 1
ATOM 751 C CA . ASP A 1 93 ? 12.492 -51.625 -17.672 1 39.34 93 ASP A CA 1
ATOM 752 C C . ASP A 1 93 ? 11.945 -50.281 -18.172 1 39.34 93 ASP A C 1
ATOM 754 O O . ASP A 1 93 ? 12.328 -49.219 -17.656 1 39.34 93 ASP A O 1
ATOM 758 N N . ARG A 1 94 ? 11.93 -49.969 -19.453 1 42.69 94 ARG A N 1
ATOM 759 C CA . ARG A 1 94 ? 11.266 -49.031 -20.344 1 42.69 94 ARG A CA 1
ATOM 760 C C . ARG A 1 94 ? 10.031 -48.438 -19.672 1 42.69 94 ARG A C 1
ATOM 762 O O . ARG A 1 94 ? 9.32 -47.625 -20.281 1 42.69 94 ARG A O 1
ATOM 769 N N . SER A 1 95 ? 9.695 -49.062 -18.688 1 45.5 95 SER A N 1
ATOM 770 C CA . SER A 1 95 ? 8.539 -48.656 -17.906 1 45.5 95 SER A CA 1
ATOM 771 C C . SER A 1 95 ? 8.82 -47.375 -17.125 1 45.5 95 SER A C 1
ATOM 773 O O . SER A 1 95 ? 7.945 -46.844 -16.438 1 45.5 95 SER A O 1
ATOM 775 N N . GLY A 1 96 ? 10.07 -46.938 -17.062 1 53 96 GLY A N 1
ATOM 776 C CA . GLY A 1 96 ? 10.461 -45.812 -16.25 1 53 96 GLY A CA 1
ATOM 777 C C . GLY A 1 96 ? 9.977 -44.469 -16.797 1 53 96 GLY A C 1
ATOM 778 O O . GLY A 1 96 ? 9.914 -44.281 -18.016 1 53 96 GLY A O 1
ATOM 779 N N . ILE A 1 97 ? 9.195 -43.812 -16.094 1 67.75 97 ILE A N 1
ATOM 780 C CA . ILE A 1 97 ? 8.766 -42.438 -16.406 1 67.75 97 ILE A CA 1
ATOM 781 C C . ILE A 1 97 ? 9.984 -41.562 -16.688 1 67.75 97 ILE A C 1
ATOM 783 O O . ILE A 1 97 ? 10.945 -41.562 -15.914 1 67.75 97 ILE A O 1
ATOM 787 N N . TRP A 1 98 ? 10.156 -41.281 -17.953 1 78.25 98 TRP A N 1
ATOM 788 C CA . TRP A 1 98 ? 11.195 -40.344 -18.328 1 78.25 98 TRP A CA 1
ATOM 789 C C . TRP A 1 98 ? 10.625 -38.906 -18.453 1 78.25 98 TRP A C 1
ATOM 791 O O . TRP A 1 98 ? 9.734 -38.688 -19.266 1 78.25 98 TRP A O 1
ATOM 801 N N . ILE A 1 99 ? 11.133 -38.125 -17.547 1 88.31 99 ILE A N 1
ATOM 802 C CA . ILE A 1 99 ? 10.797 -36.688 -17.656 1 88.31 99 ILE A CA 1
ATOM 803 C C . ILE A 1 99 ? 11.883 -35.969 -18.422 1 88.31 99 ILE A C 1
ATOM 805 O O . ILE A 1 99 ? 12.992 -35.781 -17.922 1 88.31 99 ILE A O 1
ATOM 809 N N . GLU A 1 100 ? 11.539 -35.594 -19.578 1 85.31 100 GLU A N 1
ATOM 810 C CA . GLU A 1 100 ? 12.516 -35 -20.469 1 85.31 100 GLU A CA 1
ATOM 811 C C . GLU A 1 100 ? 12.75 -33.531 -20.125 1 85.31 100 GLU A C 1
ATOM 813 O O . GLU A 1 100 ? 13.891 -33.062 -20.125 1 85.31 100 GLU A O 1
ATOM 818 N N . ASP A 1 101 ? 11.672 -32.781 -19.906 1 91.31 101 ASP A N 1
ATOM 819 C CA . ASP A 1 101 ? 11.719 -31.359 -19.625 1 91.31 101 ASP A CA 1
ATOM 820 C C . ASP A 1 101 ? 10.625 -30.969 -18.625 1 91.31 101 ASP A C 1
ATOM 822 O O . ASP A 1 101 ? 9.547 -31.562 -18.609 1 91.31 101 ASP A O 1
ATOM 826 N N . VAL A 1 102 ? 11.031 -30.094 -17.828 1 95.94 102 VAL A N 1
ATOM 827 C CA . VAL A 1 102 ? 10.039 -29.406 -17 1 95.94 102 VAL A CA 1
ATOM 828 C C . VAL A 1 102 ? 10.102 -27.906 -17.266 1 95.94 102 VAL A C 1
ATOM 830 O O . VAL A 1 102 ? 11.164 -27.281 -17.141 1 95.94 102 VAL A O 1
ATOM 833 N N . PHE A 1 103 ? 9 -27.344 -17.688 1 96.94 103 PHE A N 1
ATOM 834 C CA . PHE A 1 103 ? 8.906 -25.906 -17.859 1 96.94 103 PHE A CA 1
ATOM 835 C C . PHE A 1 103 ? 7.996 -25.281 -16.812 1 96.94 103 PHE A C 1
ATOM 837 O O . PHE A 1 103 ? 6.805 -25.594 -16.75 1 96.94 103 PHE A O 1
ATOM 844 N N . SER A 1 104 ? 8.57 -24.484 -15.945 1 98.19 104 SER A N 1
ATOM 845 C CA . SER A 1 104 ? 7.785 -23.672 -15.031 1 98.19 104 SER A CA 1
ATOM 846 C C . SER A 1 104 ? 7.523 -22.281 -15.617 1 98.19 104 SER A C 1
ATOM 848 O O . SER A 1 104 ? 8.43 -21.453 -15.688 1 98.19 104 SER A O 1
ATOM 850 N N . ILE A 1 105 ? 6.281 -22.031 -15.992 1 98.19 105 ILE A N 1
ATOM 851 C CA . ILE A 1 105 ? 5.934 -20.797 -16.688 1 98.19 105 ILE A CA 1
ATOM 852 C C . ILE A 1 105 ? 5.281 -19.828 -15.711 1 98.19 105 ILE A C 1
ATOM 854 O O . ILE A 1 105 ? 4.336 -20.188 -15.008 1 98.19 105 ILE A O 1
ATOM 858 N N . GLU A 1 106 ? 5.754 -18.641 -15.695 1 98.44 106 GLU A N 1
ATOM 859 C CA . GLU A 1 106 ? 5.328 -17.656 -14.703 1 98.44 106 GLU A CA 1
ATOM 860 C C . GLU A 1 106 ? 4.121 -16.859 -15.195 1 98.44 106 GLU A C 1
ATOM 862 O O . GLU A 1 106 ? 4.062 -16.469 -16.359 1 98.44 106 GLU A O 1
ATOM 867 N N . SER A 1 107 ? 3.139 -16.734 -14.336 1 98.56 107 SER A N 1
ATOM 868 C CA . SER A 1 107 ? 2.088 -15.773 -14.648 1 98.56 107 SER A CA 1
ATOM 869 C C . SER A 1 107 ? 2.662 -14.375 -14.867 1 98.56 107 SER A C 1
ATOM 871 O O . SER A 1 107 ? 3.471 -13.898 -14.07 1 98.56 107 SER A O 1
ATOM 873 N N . PRO A 1 108 ? 2.215 -13.648 -15.844 1 98.56 108 PRO A N 1
ATOM 874 C CA . PRO A 1 108 ? 2.822 -12.367 -16.219 1 98.56 108 PRO A CA 1
ATOM 875 C C . PRO A 1 108 ? 2.723 -11.32 -15.102 1 98.56 108 PRO A C 1
ATOM 877 O O . PRO A 1 108 ? 3.426 -10.312 -15.133 1 98.56 108 PRO A O 1
ATOM 880 N N . ASN A 1 109 ? 1.885 -11.484 -14.172 1 98.31 109 ASN A N 1
ATOM 881 C CA . ASN A 1 109 ? 1.723 -10.5 -13.109 1 98.31 109 ASN A CA 1
ATOM 882 C C . ASN A 1 109 ? 2.387 -10.953 -11.82 1 98.31 109 ASN A C 1
ATOM 884 O O . ASN A 1 109 ? 2.127 -10.398 -10.75 1 98.31 109 ASN A O 1
ATOM 888 N N . HIS A 1 110 ? 3.221 -11.984 -11.82 1 98.44 110 HIS A N 1
ATOM 889 C CA . HIS A 1 110 ? 3.904 -12.508 -10.641 1 98.44 110 HIS A CA 1
ATOM 890 C C . HIS A 1 110 ? 5.418 -12.484 -10.828 1 98.44 110 HIS A C 1
ATOM 892 O O . HIS A 1 110 ? 5.91 -12.391 -11.953 1 98.44 110 HIS A O 1
ATOM 898 N N . GLY A 1 111 ? 6.137 -12.508 -9.711 1 97.5 111 GLY A N 1
ATOM 899 C CA . GLY A 1 111 ? 7.578 -12.695 -9.711 1 97.5 111 GLY A CA 1
ATOM 900 C C . GLY A 1 111 ? 8.312 -11.711 -10.602 1 97.5 111 GLY A C 1
ATOM 901 O O . GLY A 1 111 ? 8.039 -10.508 -10.562 1 97.5 111 GLY A O 1
ATOM 902 N N . GLU A 1 112 ? 9.258 -12.227 -11.375 1 97.31 112 GLU A N 1
ATOM 903 C CA . GLU A 1 112 ? 10.055 -11.422 -12.289 1 97.31 112 GLU A CA 1
ATOM 904 C C . GLU A 1 112 ? 9.203 -10.883 -13.438 1 97.31 112 GLU A C 1
ATOM 906 O O . GLU A 1 112 ? 9.461 -9.789 -13.953 1 97.31 112 GLU A O 1
ATOM 911 N N . SER A 1 113 ? 8.227 -11.648 -13.797 1 97.94 113 SER A N 1
ATOM 912 C CA . SER A 1 113 ? 7.34 -11.227 -14.867 1 97.94 113 SER A CA 1
ATOM 913 C C . SER A 1 113 ? 6.578 -9.961 -14.492 1 97.94 113 SER A C 1
ATOM 915 O O . SER A 1 113 ? 6.336 -9.102 -15.344 1 97.94 113 SER A O 1
ATOM 917 N N . ALA A 1 114 ? 6.199 -9.875 -13.281 1 98 114 ALA A N 1
ATOM 918 C CA . ALA A 1 114 ? 5.48 -8.695 -12.828 1 98 114 ALA A CA 1
ATOM 919 C C . ALA A 1 114 ? 6.328 -7.434 -13 1 98 114 ALA A C 1
ATOM 921 O O . ALA A 1 114 ? 5.805 -6.363 -13.312 1 98 114 ALA A O 1
ATOM 922 N N . ILE A 1 115 ? 7.621 -7.562 -12.758 1 96.75 115 ILE A N 1
ATOM 923 C CA . ILE A 1 115 ? 8.539 -6.434 -12.844 1 96.75 115 ILE A CA 1
ATOM 924 C C . ILE A 1 115 ? 8.664 -5.984 -14.305 1 96.75 115 ILE A C 1
ATOM 926 O O . ILE A 1 115 ? 8.539 -4.793 -14.602 1 96.75 115 ILE A O 1
ATOM 930 N N . VAL A 1 116 ? 8.781 -6.922 -15.242 1 97.19 116 VAL A N 1
ATOM 931 C CA . VAL A 1 116 ? 9.023 -6.574 -16.641 1 97.19 116 VAL A CA 1
ATOM 932 C C . VAL A 1 116 ? 7.727 -6.082 -17.281 1 97.19 116 VAL A C 1
ATOM 934 O O . VAL A 1 116 ? 7.758 -5.305 -18.234 1 97.19 116 VAL A O 1
ATOM 937 N N . ASN A 1 117 ? 6.598 -6.496 -16.75 1 98.25 117 ASN A N 1
ATOM 938 C CA . ASN A 1 117 ? 5.305 -6.152 -17.328 1 98.25 117 ASN A CA 1
ATOM 939 C C . ASN A 1 117 ? 4.613 -5.043 -16.531 1 98.25 117 ASN A C 1
ATOM 941 O O . ASN A 1 117 ? 3.43 -4.77 -16.75 1 98.25 117 ASN A O 1
ATOM 945 N N . GLU A 1 118 ? 5.266 -4.387 -15.633 1 96.88 118 GLU A N 1
ATOM 946 C CA . GLU A 1 118 ? 4.672 -3.523 -14.617 1 96.88 118 GLU A CA 1
ATOM 947 C C . GLU A 1 118 ? 3.799 -2.443 -15.25 1 96.88 118 GLU A C 1
ATOM 949 O O . GLU A 1 118 ? 2.668 -2.217 -14.812 1 96.88 118 GLU A O 1
ATOM 954 N N . GLN A 1 119 ? 4.27 -1.73 -16.234 1 95.31 119 GLN A N 1
ATOM 955 C CA . GLN A 1 119 ? 3.553 -0.607 -16.828 1 95.31 119 GLN A CA 1
ATOM 956 C C . GLN A 1 119 ? 2.254 -1.069 -17.484 1 95.31 119 GLN A C 1
ATOM 958 O O . GLN A 1 119 ? 1.204 -0.451 -17.297 1 95.31 119 GLN A O 1
ATOM 963 N N . VAL A 1 120 ? 2.346 -2.184 -18.25 1 96.94 120 VAL A N 1
ATOM 964 C CA . VAL A 1 120 ? 1.166 -2.701 -18.938 1 96.94 120 VAL A CA 1
ATOM 965 C C . VAL A 1 120 ? 0.154 -3.211 -17.922 1 96.94 120 VAL A C 1
ATOM 967 O O . VAL A 1 120 ? -1.054 -3.021 -18.078 1 96.94 120 VAL A O 1
ATOM 970 N N . LEU A 1 121 ? 0.621 -3.848 -16.844 1 97.38 121 LEU A N 1
ATOM 971 C CA . LEU A 1 121 ? -0.254 -4.348 -15.797 1 97.38 121 LEU A CA 1
ATOM 972 C C . LEU A 1 121 ? -0.996 -3.199 -15.117 1 97.38 121 LEU A C 1
ATOM 974 O O . LEU A 1 121 ? -2.193 -3.305 -14.844 1 97.38 121 LEU A O 1
ATOM 978 N N . LYS A 1 122 ? -0.327 -2.105 -14.906 1 93.25 122 LYS A N 1
ATOM 979 C CA . LYS A 1 122 ? -0.89 -0.954 -14.203 1 93.25 122 LYS A CA 1
ATOM 980 C C . LYS A 1 122 ? -1.919 -0.234 -15.07 1 93.25 122 LYS A C 1
ATOM 982 O O . LYS A 1 122 ? -2.9 0.309 -14.562 1 93.25 122 LYS A O 1
ATOM 987 N N . THR A 1 123 ? -1.756 -0.263 -16.375 1 92.75 123 THR A N 1
ATOM 988 C CA . THR A 1 123 ? -2.576 0.575 -17.234 1 92.75 123 THR A CA 1
ATOM 989 C C . THR A 1 123 ? -3.695 -0.242 -17.875 1 92.75 123 THR A C 1
ATOM 991 O O . THR A 1 123 ? -4.766 0.289 -18.172 1 92.75 123 THR A O 1
ATOM 994 N N . THR A 1 124 ? -3.443 -1.536 -18.094 1 94.12 124 THR A N 1
ATOM 995 C CA . THR A 1 124 ? -4.371 -2.297 -18.922 1 94.12 124 THR A CA 1
ATOM 996 C C . THR A 1 124 ? -5.059 -3.389 -18.094 1 94.12 124 THR A C 1
ATOM 998 O O . THR A 1 124 ? -6.188 -3.775 -18.391 1 94.12 124 THR A O 1
ATOM 1001 N N . TYR A 1 125 ? -4.438 -3.824 -17.031 1 94.5 125 TYR A N 1
ATOM 1002 C CA . TYR A 1 125 ? -4.961 -4.973 -16.297 1 94.5 125 TYR A CA 1
ATOM 1003 C C . TYR A 1 125 ? -5.199 -4.625 -14.836 1 94.5 125 TYR A C 1
ATOM 1005 O O . TYR A 1 125 ? -5.07 -5.484 -13.953 1 94.5 125 TYR A O 1
ATOM 1013 N N . GLU A 1 126 ? -5.465 -3.379 -14.555 1 89.19 126 GLU A N 1
ATOM 1014 C CA . GLU A 1 126 ? -5.578 -2.891 -13.18 1 89.19 126 GLU A CA 1
ATOM 1015 C C . GLU A 1 126 ? -6.809 -3.471 -12.492 1 89.19 126 GLU A C 1
ATOM 1017 O O . GLU A 1 126 ? -6.766 -3.801 -11.305 1 89.19 126 GLU A O 1
ATOM 1022 N N . ASP A 1 127 ? -7.852 -3.672 -13.156 1 90.44 127 ASP A N 1
ATOM 1023 C CA . ASP A 1 127 ? -9.133 -4.016 -12.547 1 90.44 127 ASP A CA 1
ATOM 1024 C C . ASP A 1 127 ? -9.305 -5.527 -12.438 1 90.44 127 ASP A C 1
ATOM 1026 O O . ASP A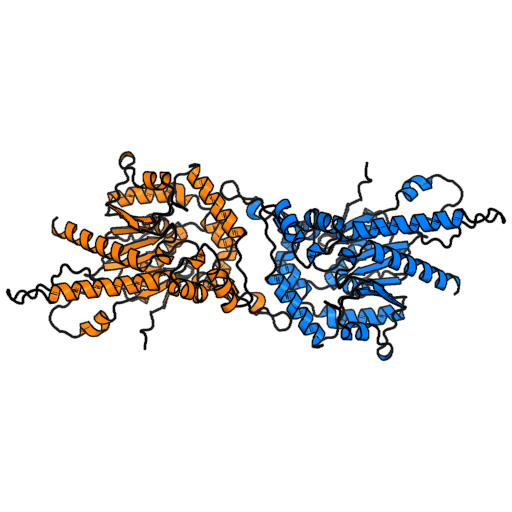 1 127 ? -9.906 -6.023 -11.484 1 90.44 127 ASP A O 1
ATOM 1030 N N . ARG A 1 128 ? -8.805 -6.227 -13.453 1 92.19 128 ARG A N 1
ATOM 1031 C CA . ARG A 1 128 ? -9.039 -7.668 -13.484 1 92.19 128 ARG A CA 1
ATOM 1032 C C . ARG A 1 128 ? -7.863 -8.391 -14.141 1 92.19 128 ARG A C 1
ATOM 1034 O O . ARG A 1 128 ? -7.309 -7.914 -15.133 1 92.19 128 ARG A O 1
ATOM 1041 N N . TRP A 1 129 ? -7.543 -9.5 -13.562 1 94.88 129 TRP A N 1
ATOM 1042 C CA . TRP A 1 129 ? -6.605 -10.461 -14.133 1 94.88 129 TRP A CA 1
ATOM 1043 C C . TRP A 1 129 ? -7.207 -11.859 -14.172 1 94.88 129 TRP A C 1
ATOM 1045 O O . TRP A 1 129 ? -7.141 -12.594 -13.18 1 94.88 129 TRP A O 1
ATOM 1055 N N . SER A 1 130 ? -7.668 -12.25 -15.281 1 93.12 130 SER A N 1
ATOM 1056 C CA . SER A 1 130 ? -8.375 -13.523 -15.406 1 93.12 130 SER A CA 1
ATOM 1057 C C . SER A 1 130 ? -7.406 -14.688 -15.578 1 93.12 130 SER A C 1
ATOM 1059 O O . SER A 1 130 ? -6.316 -14.516 -16.125 1 93.12 130 SER A O 1
ATOM 1061 N N . PRO A 1 131 ? -7.832 -15.859 -15.094 1 95.25 131 PRO A N 1
ATOM 1062 C CA . PRO A 1 131 ? -7 -17.047 -15.32 1 95.25 131 PRO A CA 1
ATOM 1063 C C . PRO A 1 131 ? -6.711 -17.297 -16.797 1 95.25 131 PRO A C 1
ATOM 1065 O O . PRO A 1 131 ? -5.645 -17.812 -17.141 1 95.25 131 PRO A O 1
ATOM 1068 N N . SER A 1 132 ? -7.609 -16.859 -17.688 1 95.38 132 SER A N 1
ATOM 1069 C CA . SER A 1 132 ? -7.395 -17.047 -19.125 1 95.38 132 SER A CA 1
ATOM 1070 C C . SER A 1 132 ? -6.199 -16.234 -19.609 1 95.38 132 SER A C 1
ATOM 1072 O O . SER A 1 132 ? -5.543 -16.609 -20.578 1 95.38 132 SER A O 1
ATOM 1074 N N . GLU A 1 133 ? -5.914 -15.133 -18.922 1 95.94 133 GLU A N 1
ATOM 1075 C CA . GLU A 1 133 ? -4.73 -14.359 -19.281 1 95.94 133 GLU A CA 1
ATOM 1076 C C . GLU A 1 133 ? -3.451 -15.141 -18.984 1 95.94 133 GLU A C 1
ATOM 1078 O O . GLU A 1 133 ? -2.49 -15.094 -19.75 1 95.94 133 GLU A O 1
ATOM 1083 N N . TYR A 1 134 ? -3.449 -15.805 -17.828 1 97.44 134 TYR A N 1
ATOM 1084 C CA . TYR A 1 134 ? -2.336 -16.703 -17.531 1 97.44 134 TYR A CA 1
ATOM 1085 C C . TYR A 1 134 ? -2.271 -17.844 -18.531 1 97.44 134 TYR A C 1
ATOM 1087 O O . TYR A 1 134 ? -1.191 -18.188 -19.016 1 97.44 134 TYR A O 1
ATOM 1095 N N . GLY A 1 135 ? -3.398 -18.406 -18.906 1 97.19 135 GLY A N 1
ATOM 1096 C CA . GLY A 1 135 ? -3.459 -19.422 -19.953 1 97.19 135 GLY A CA 1
ATOM 1097 C C . GLY A 1 135 ? -2.912 -18.922 -21.281 1 97.19 135 GLY A C 1
ATOM 1098 O O . GLY A 1 135 ? -2.18 -19.641 -21.969 1 97.19 135 GLY A O 1
ATOM 1099 N N . ARG A 1 136 ? -3.273 -17.734 -21.594 1 96.88 136 ARG A N 1
ATOM 1100 C CA . ARG A 1 136 ? -2.803 -17.141 -22.844 1 96.88 136 ARG A CA 1
ATOM 1101 C C . ARG A 1 136 ? -1.287 -16.969 -22.828 1 96.88 136 ARG A C 1
ATOM 1103 O O . ARG A 1 136 ? -0.631 -17.156 -23.859 1 96.88 136 ARG A O 1
ATOM 1110 N N . ALA A 1 137 ? -0.772 -16.609 -21.734 1 97.5 137 ALA A N 1
ATOM 1111 C CA . ALA A 1 137 ? 0.678 -16.5 -21.594 1 97.5 137 ALA A CA 1
ATOM 1112 C C . ALA A 1 137 ? 1.353 -17.844 -21.828 1 97.5 137 ALA A C 1
ATOM 1114 O O . ALA A 1 137 ? 2.35 -17.922 -22.547 1 97.5 137 ALA A O 1
ATOM 1115 N N . VAL A 1 138 ? 0.804 -18.844 -21.234 1 97.81 138 VAL A N 1
ATOM 1116 C CA . VAL A 1 138 ? 1.354 -20.188 -21.406 1 97.81 138 VAL A CA 1
ATOM 1117 C C . VAL A 1 138 ? 1.236 -20.625 -22.859 1 97.81 138 VAL A C 1
ATOM 1119 O O . VAL A 1 138 ? 2.182 -21.172 -23.438 1 97.81 138 VAL A O 1
ATOM 1122 N N . HIS A 1 139 ? 0.071 -20.328 -23.438 1 97.31 139 HIS A N 1
ATOM 1123 C CA . HIS A 1 139 ? -0.133 -20.625 -24.844 1 97.31 139 HIS A CA 1
ATOM 1124 C C . HIS A 1 139 ? 0.902 -19.922 -25.719 1 97.31 139 HIS A C 1
ATOM 1126 O O . HIS A 1 139 ? 1.472 -20.531 -26.625 1 97.31 139 HIS A O 1
ATOM 1132 N N . THR A 1 140 ? 1.102 -18.688 -25.438 1 96.44 140 THR A N 1
ATOM 1133 C CA . THR A 1 140 ? 2.078 -17.891 -26.172 1 96.44 140 THR A CA 1
ATOM 1134 C C . THR A 1 140 ? 3.475 -18.5 -26.047 1 96.44 140 THR A C 1
ATOM 1136 O O . THR A 1 140 ? 4.234 -18.531 -27.016 1 96.44 140 THR A O 1
ATOM 1139 N N . PHE A 1 141 ? 3.803 -18.922 -24.875 1 97 141 PHE A N 1
ATOM 1140 C CA . PHE A 1 141 ? 5.098 -19.562 -24.656 1 97 141 PHE A CA 1
ATOM 1141 C C . PHE A 1 141 ? 5.215 -20.844 -25.484 1 97 141 PHE A C 1
ATOM 1143 O O . PHE A 1 141 ? 6.25 -21.094 -26.094 1 97 141 PHE A O 1
ATOM 1150 N N . LEU A 1 142 ? 4.199 -21.656 -25.516 1 96.75 142 LEU A N 1
ATOM 1151 C CA . LEU A 1 142 ? 4.211 -22.953 -26.188 1 96.75 142 LEU A CA 1
ATOM 1152 C C . LEU A 1 142 ? 4.191 -22.797 -27.703 1 96.75 142 LEU A C 1
ATOM 1154 O O . LEU A 1 142 ? 4.508 -23.734 -28.438 1 96.75 142 LEU A O 1
ATOM 1158 N N . THR A 1 143 ? 3.775 -21.625 -28.172 1 95.38 143 THR A N 1
ATOM 1159 C CA . THR A 1 143 ? 3.686 -21.391 -29.609 1 95.38 143 THR A CA 1
ATOM 1160 C C . THR A 1 143 ? 4.832 -20.5 -30.094 1 95.38 143 THR A C 1
ATOM 1162 O O . THR A 1 143 ? 5.859 -21 -30.547 1 95.38 143 THR A O 1
ATOM 1165 N N . GLU A 1 144 ? 4.824 -19.281 -29.656 1 91 144 GLU A N 1
ATOM 1166 C CA . GLU A 1 144 ? 5.797 -18.297 -30.109 1 91 144 GLU A CA 1
ATOM 1167 C C . GLU A 1 144 ? 7.152 -18.5 -29.453 1 91 144 GLU A C 1
ATOM 1169 O O . GLU A 1 144 ? 8.188 -18.141 -30 1 91 144 GLU A O 1
ATOM 1174 N N . GLY A 1 145 ? 7.113 -19.047 -28.281 1 90.5 145 GLY A N 1
ATOM 1175 C CA . GLY A 1 145 ? 8.352 -19.281 -27.562 1 90.5 145 GLY A CA 1
ATOM 1176 C C . GLY A 1 145 ? 9.039 -20.578 -27.953 1 90.5 145 GLY A C 1
ATOM 1177 O O . GLY A 1 145 ? 10.195 -20.812 -27.594 1 90.5 145 GLY A O 1
ATOM 1178 N N . ALA A 1 146 ? 8.375 -21.375 -28.703 1 89.44 146 ALA A N 1
ATOM 1179 C CA . ALA A 1 146 ? 8.883 -22.703 -29.062 1 89.44 146 ALA A CA 1
ATOM 1180 C C . ALA A 1 146 ? 10.219 -22.594 -29.797 1 89.44 146 ALA A C 1
ATOM 1182 O O . ALA A 1 146 ? 11.156 -23.344 -29.5 1 89.44 146 ALA A O 1
ATOM 1183 N N . ASN A 1 147 ? 10.266 -21.641 -30.672 1 86.12 147 ASN A N 1
ATOM 1184 C CA . ASN A 1 147 ? 11.492 -21.469 -31.422 1 86.12 147 ASN A CA 1
ATOM 1185 C C . ASN A 1 147 ? 12.641 -20.984 -30.547 1 86.12 147 ASN A C 1
ATOM 1187 O O . ASN A 1 147 ? 13.773 -21.469 -30.672 1 86.12 147 ASN A O 1
ATOM 1191 N N . ALA A 1 148 ? 12.273 -20.094 -29.688 1 83 148 ALA A N 1
ATOM 1192 C CA . ALA A 1 148 ? 13.297 -19.547 -28.797 1 83 148 ALA A CA 1
ATOM 1193 C C . ALA A 1 148 ? 13.828 -20.625 -27.844 1 83 148 ALA A C 1
ATOM 1195 O O . ALA A 1 148 ? 15.016 -20.625 -27.5 1 83 148 ALA A O 1
ATOM 1196 N N . VAL A 1 149 ? 13.008 -21.469 -27.453 1 88.81 149 VAL A N 1
ATOM 1197 C CA . VAL A 1 149 ? 13.375 -22.516 -26.5 1 88.81 149 VAL A CA 1
ATOM 1198 C C . VAL A 1 149 ? 13.969 -23.719 -27.234 1 88.81 149 VAL A C 1
ATOM 1200 O O . VAL A 1 149 ? 14.703 -24.516 -26.656 1 88.81 149 VAL A O 1
ATOM 1203 N N . GLY A 1 150 ? 13.68 -23.875 -28.5 1 89.19 150 GLY A N 1
ATOM 1204 C CA . GLY A 1 150 ? 14.148 -25 -29.297 1 89.19 150 GLY A CA 1
ATOM 1205 C C . GLY A 1 150 ? 13.359 -26.281 -29.062 1 89.19 150 GLY A C 1
ATOM 1206 O O . GLY A 1 150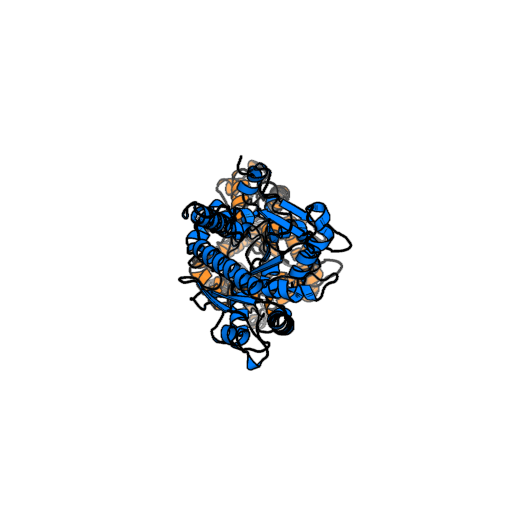 ? 13.93 -27.375 -29.062 1 89.19 150 GLY A O 1
ATOM 1207 N N . VAL A 1 151 ? 12.117 -26.156 -28.719 1 90.56 151 VAL A N 1
ATOM 1208 C CA . VAL A 1 151 ? 11.25 -27.297 -28.453 1 90.56 151 VAL A CA 1
ATOM 1209 C C . VAL A 1 151 ? 9.961 -27.156 -29.266 1 90.56 151 VAL A C 1
ATOM 1211 O O . VAL A 1 151 ? 9.281 -26.141 -29.188 1 90.56 151 VAL A O 1
ATOM 1214 N N . ASP A 1 152 ? 9.641 -28.141 -30.047 1 92.38 152 ASP A N 1
ATOM 1215 C CA . ASP A 1 152 ? 8.32 -28.234 -30.672 1 92.38 152 ASP A CA 1
ATOM 1216 C C . ASP A 1 152 ? 7.328 -28.938 -29.75 1 92.38 152 ASP A C 1
ATOM 1218 O O . ASP A 1 152 ? 7.23 -30.172 -29.766 1 92.38 152 ASP A O 1
ATOM 1222 N N . PHE A 1 153 ? 6.555 -28.188 -29.078 1 94.25 153 PHE A N 1
ATOM 1223 C CA . PHE A 1 153 ? 5.688 -28.719 -28.031 1 94.25 153 PHE A CA 1
ATOM 1224 C C . PHE A 1 153 ? 4.57 -29.562 -28.625 1 94.25 153 PHE A C 1
ATOM 1226 O O . PHE A 1 153 ? 3.951 -30.359 -27.922 1 94.25 153 PHE A O 1
ATOM 1233 N N . THR A 1 154 ? 4.285 -29.422 -29.859 1 89.94 154 THR A N 1
ATOM 1234 C CA . THR A 1 154 ? 3.234 -30.203 -30.516 1 89.94 154 THR A CA 1
ATOM 1235 C C . THR A 1 154 ? 3.672 -31.656 -30.688 1 89.94 154 THR A C 1
ATOM 1237 O O . THR A 1 154 ? 2.844 -32.531 -30.953 1 89.94 154 THR A O 1
ATOM 1240 N N . LYS A 1 155 ? 4.891 -31.891 -30.562 1 89.62 155 LYS A N 1
ATOM 1241 C CA . LYS A 1 155 ? 5.438 -33.219 -30.766 1 89.62 155 LYS A CA 1
ATOM 1242 C C . LYS A 1 155 ? 5.836 -33.875 -29.438 1 89.62 155 LYS A C 1
ATOM 1244 O O . LYS A 1 155 ? 6.434 -34.938 -29.406 1 89.62 155 LYS A O 1
ATOM 1249 N N . ARG A 1 156 ? 5.508 -33.188 -28.422 1 91 156 ARG A N 1
ATOM 1250 C CA . ARG A 1 156 ? 5.898 -33.656 -27.094 1 91 156 ARG A CA 1
ATOM 1251 C C . ARG A 1 156 ? 4.711 -34.281 -26.375 1 91 156 ARG A C 1
ATOM 1253 O O . ARG A 1 156 ? 3.559 -33.969 -26.672 1 91 156 ARG A O 1
ATOM 1260 N N . ARG A 1 157 ? 5.07 -35.219 -25.469 1 91.75 157 ARG A N 1
ATOM 1261 C CA . ARG A 1 157 ? 4.078 -35.75 -24.531 1 91.75 157 ARG A CA 1
ATOM 1262 C C . ARG A 1 157 ? 3.896 -34.781 -23.359 1 91.75 157 ARG A C 1
ATOM 1264 O O . ARG A 1 157 ? 4.582 -34.906 -22.344 1 91.75 157 ARG A O 1
ATOM 1271 N N . LEU A 1 158 ? 2.934 -33.938 -23.453 1 95.12 158 LEU A N 1
ATOM 1272 C CA . LEU A 1 158 ? 2.76 -32.875 -22.469 1 95.12 158 LEU A CA 1
ATOM 1273 C C . LEU A 1 158 ? 1.92 -33.344 -21.297 1 95.12 158 LEU A C 1
ATOM 1275 O O . LEU A 1 158 ? 0.881 -33.969 -21.469 1 95.12 158 LEU A O 1
ATOM 1279 N N . VAL A 1 159 ? 2.393 -33.094 -20.125 1 96.75 159 VAL A N 1
ATOM 1280 C CA . VAL A 1 159 ? 1.622 -33.25 -18.891 1 96.75 159 VAL A CA 1
ATOM 1281 C C . VAL A 1 159 ? 1.508 -31.891 -18.188 1 96.75 159 VAL A C 1
ATOM 1283 O O . VAL A 1 159 ? 2.518 -31.234 -17.922 1 96.75 159 VAL A O 1
ATOM 1286 N N . GLY A 1 160 ? 0.301 -31.484 -17.938 1 98.19 160 GLY A N 1
ATOM 1287 C CA . GLY A 1 160 ? 0.095 -30.266 -17.172 1 98.19 160 GLY A CA 1
ATOM 1288 C C . GLY A 1 160 ? 0.083 -30.5 -15.664 1 98.19 160 GLY A C 1
ATOM 1289 O O . GLY A 1 160 ? -0.593 -31.422 -15.18 1 98.19 160 GLY A O 1
ATOM 1290 N N . ILE A 1 161 ? 0.848 -29.781 -14.953 1 98.75 161 ILE A N 1
ATOM 1291 C CA . ILE A 1 161 ? 0.793 -29.75 -13.492 1 98.75 161 ILE A CA 1
ATOM 1292 C C . ILE A 1 161 ? 0.438 -28.344 -13.023 1 98.75 161 ILE A C 1
ATOM 1294 O O . ILE A 1 161 ? 1.21 -27.391 -13.219 1 98.75 161 ILE A O 1
ATOM 1298 N N . CYS A 1 162 ? -0.684 -28.234 -12.398 1 98.56 162 CYS A N 1
ATOM 1299 C CA . CYS A 1 162 ? -1.206 -26.906 -12.117 1 98.56 162 CYS A CA 1
ATOM 1300 C C . CYS A 1 162 ? -1.645 -26.797 -10.656 1 98.56 162 CYS A C 1
ATOM 1302 O O . CYS A 1 162 ? -2.264 -27.703 -10.117 1 98.56 162 CYS A O 1
ATOM 1304 N N . HIS A 1 163 ? -1.279 -25.734 -10.047 1 98.56 163 HIS A N 1
ATOM 1305 C CA . HIS A 1 163 ? -1.628 -25.453 -8.664 1 98.56 163 HIS A CA 1
ATOM 1306 C C . HIS A 1 163 ? -2.588 -24.266 -8.57 1 98.56 163 HIS A C 1
ATOM 1308 O O . HIS A 1 163 ? -2.305 -23.188 -9.102 1 98.56 163 HIS A O 1
ATOM 1314 N N . SER A 1 164 ? -3.75 -24.438 -7.871 1 96.69 164 SER A N 1
ATOM 1315 C CA . SER A 1 164 ? -4.672 -23.344 -7.574 1 96.69 164 SER A CA 1
ATOM 1316 C C . SER A 1 164 ? -5.164 -22.672 -8.852 1 96.69 164 SER A C 1
ATOM 1318 O O . SER A 1 164 ? -5.715 -23.344 -9.734 1 96.69 164 SER A O 1
ATOM 1320 N N . VAL A 1 165 ? -4.895 -21.406 -9.109 1 95.94 165 VAL A N 1
ATOM 1321 C CA . VAL A 1 165 ? -5.324 -20.656 -10.289 1 95.94 165 VAL A CA 1
ATOM 1322 C C . VAL A 1 165 ? -4.633 -21.219 -11.531 1 95.94 165 VAL A C 1
ATOM 1324 O O . VAL A 1 165 ? -5.121 -21.047 -12.648 1 95.94 165 VAL A O 1
ATOM 1327 N N . GLY A 1 166 ? -3.586 -21.922 -11.305 1 97.62 166 GLY A N 1
ATOM 1328 C CA . GLY A 1 166 ? -2.916 -22.547 -12.438 1 97.62 166 GLY A CA 1
ATOM 1329 C C . GLY A 1 166 ? -3.787 -23.562 -13.172 1 97.62 166 GLY A C 1
ATOM 1330 O O . GLY A 1 166 ? -3.611 -23.781 -14.367 1 97.62 166 GLY A O 1
ATOM 1331 N N . ALA A 1 167 ? -4.68 -24.172 -12.438 1 97.44 167 ALA A N 1
ATOM 1332 C CA . ALA A 1 167 ? -5.551 -25.172 -13.047 1 97.44 167 ALA A CA 1
ATOM 1333 C C . ALA A 1 167 ? -6.508 -24.516 -14.039 1 97.44 167 ALA A C 1
ATOM 1335 O O . ALA A 1 167 ? -6.508 -24.859 -15.227 1 97.44 167 ALA A O 1
ATOM 1336 N N . PRO A 1 168 ? -7.301 -23.562 -13.586 1 96.25 168 PRO A N 1
ATOM 1337 C CA . PRO A 1 168 ? -8.148 -22.922 -14.594 1 96.25 168 PRO A CA 1
ATOM 1338 C C . PRO A 1 168 ? -7.34 -22.297 -15.727 1 96.25 168 PRO A C 1
ATOM 1340 O O . PRO A 1 168 ? -7.785 -22.297 -16.875 1 96.25 168 PRO A O 1
ATOM 1343 N N . ALA A 1 169 ? -6.199 -21.781 -15.469 1 97.19 169 ALA A N 1
ATOM 1344 C CA . ALA A 1 169 ? -5.355 -21.234 -16.531 1 97.19 169 ALA A CA 1
ATOM 1345 C C . ALA A 1 169 ? -5.055 -22.297 -17.594 1 97.19 169 ALA A C 1
ATOM 1347 O O . ALA A 1 169 ? -5.129 -22.031 -18.781 1 97.19 169 ALA A O 1
ATOM 1348 N N . LEU A 1 170 ? -4.734 -23.453 -17.172 1 97.56 170 LEU A N 1
ATOM 1349 C CA . LEU A 1 170 ? -4.41 -24.531 -18.094 1 97.56 170 LEU A CA 1
ATOM 1350 C C . LEU A 1 170 ? -5.656 -25 -18.844 1 97.56 170 LEU A C 1
ATOM 1352 O O . LEU A 1 170 ? -5.629 -25.156 -20.062 1 97.56 170 LEU A O 1
ATOM 1356 N N . PHE A 1 171 ? -6.727 -25.203 -18.109 1 96.31 171 PHE A N 1
ATOM 1357 C CA . PHE A 1 171 ? -7.926 -25.75 -18.734 1 96.31 171 PHE A CA 1
ATOM 1358 C C . PHE A 1 171 ? -8.492 -24.781 -19.766 1 96.31 171 PHE A C 1
ATOM 1360 O O . PHE A 1 171 ? -9.078 -25.203 -20.766 1 96.31 171 PHE A O 1
ATOM 1367 N N . LEU A 1 172 ? -8.273 -23.578 -19.594 1 95.44 172 LEU A N 1
ATOM 1368 C CA . LEU A 1 172 ? -8.852 -22.578 -20.484 1 95.44 172 LEU A CA 1
ATOM 1369 C C . LEU A 1 172 ? -7.965 -22.344 -21.703 1 95.44 172 LEU A C 1
ATOM 1371 O O . LEU A 1 172 ? -8.359 -21.641 -22.641 1 95.44 172 LEU A O 1
ATOM 1375 N N . ILE A 1 173 ? -6.812 -22.969 -21.719 1 93.62 173 ILE A N 1
ATOM 1376 C CA . ILE A 1 173 ? -5.918 -22.844 -22.859 1 93.62 173 ILE A CA 1
ATOM 1377 C C . ILE A 1 173 ? -6.602 -23.406 -24.109 1 93.62 173 ILE A C 1
ATOM 1379 O O . ILE A 1 173 ? -6.273 -23.016 -25.234 1 93.62 173 ILE A O 1
ATOM 1383 N N . HIS A 1 174 ? -7.48 -24.281 -23.938 1 86.88 174 HIS A N 1
ATOM 1384 C CA . HIS A 1 174 ? -8.156 -24.953 -25.031 1 86.88 174 HIS A CA 1
ATOM 1385 C C . HIS A 1 174 ? -8.914 -23.953 -25.906 1 86.88 174 HIS A C 1
ATOM 1387 O O . HIS A 1 174 ? -9.297 -24.266 -27.031 1 86.88 174 HIS A O 1
ATOM 1393 N N . ASP A 1 175 ? -9.102 -22.797 -25.438 1 86.94 175 ASP A N 1
ATOM 1394 C CA . ASP A 1 175 ? -9.836 -21.766 -26.172 1 86.94 175 ASP A CA 1
ATOM 1395 C C . ASP A 1 175 ? -8.945 -21.094 -27.203 1 86.94 175 ASP A C 1
ATOM 1397 O O . ASP A 1 175 ? -9.43 -20.391 -28.078 1 86.94 175 ASP A O 1
ATOM 1401 N N . PHE A 1 176 ? -7.695 -21.391 -27.141 1 91.31 176 PHE A N 1
ATOM 1402 C CA . PHE A 1 176 ? -6.762 -20.719 -28.031 1 91.31 176 PHE A CA 1
ATOM 1403 C C . PHE A 1 176 ? -6.32 -21.641 -29.156 1 91.31 176 PHE A C 1
ATOM 1405 O O . PHE A 1 176 ? -6.398 -22.859 -29.031 1 91.31 176 PHE A O 1
ATOM 1412 N N . LEU A 1 177 ? -5.938 -20.984 -30.359 1 90.69 177 LEU A N 1
ATOM 1413 C CA . LEU A 1 177 ? -5.402 -21.719 -31.5 1 90.69 177 LEU A CA 1
ATOM 1414 C C . LEU A 1 177 ? -3.938 -21.359 -31.734 1 90.69 177 LEU A C 1
ATOM 1416 O O . LEU A 1 177 ? -3.539 -20.203 -31.594 1 90.69 177 LEU A O 1
ATOM 1420 N N . PRO A 1 178 ? -3.104 -22.297 -32.125 1 90.94 178 PRO A N 1
ATOM 1421 C CA . PRO A 1 178 ? -3.441 -23.719 -32.281 1 90.94 178 PRO A CA 1
ATOM 1422 C C . PRO A 1 178 ? -3.648 -24.422 -30.953 1 90.94 178 PRO A C 1
ATOM 1424 O O . PRO A 1 178 ? -3.225 -23.922 -29.922 1 90.94 178 PRO A O 1
ATOM 1427 N N . THR A 1 179 ? -4.258 -25.516 -30.969 1 88.81 179 THR A N 1
ATOM 1428 C CA . THR A 1 179 ? -4.52 -26.281 -29.75 1 88.81 179 THR A CA 1
ATOM 1429 C C . THR A 1 179 ? -3.342 -27.188 -29.422 1 88.81 179 THR A C 1
ATOM 1431 O O . THR A 1 179 ? -2.578 -27.578 -30.297 1 88.81 179 THR A O 1
ATOM 1434 N N . PHE A 1 180 ? -3.219 -27.391 -28.172 1 90.06 180 PHE A N 1
ATOM 1435 C CA . PHE A 1 180 ? -2.246 -28.359 -27.672 1 90.06 180 PHE A CA 1
ATOM 1436 C C . PHE A 1 180 ? -2.947 -29.516 -26.984 1 90.06 180 PHE A C 1
ATOM 1438 O O . PHE A 1 180 ? -3.953 -29.344 -26.297 1 90.06 180 PHE A O 1
ATOM 1445 N N . THR A 1 181 ? -2.373 -30.641 -27.266 1 89.25 181 THR A N 1
ATOM 1446 C CA . THR A 1 181 ? -2.906 -31.828 -26.609 1 89.25 181 THR A CA 1
ATOM 1447 C C . THR A 1 181 ? -2.045 -32.219 -25.422 1 89.25 181 THR A C 1
ATOM 1449 O O . THR A 1 181 ? -0.849 -32.5 -25.562 1 89.25 181 THR A O 1
ATOM 1452 N N . PHE A 1 182 ? -2.631 -32.25 -24.297 1 94.88 182 PHE A N 1
ATOM 1453 C CA . PHE A 1 182 ? -1.995 -32.781 -23.094 1 94.88 182 PHE A CA 1
ATOM 1454 C C . PHE A 1 182 ? -2.361 -34.25 -22.891 1 94.88 182 PHE A C 1
ATOM 1456 O O . PHE A 1 182 ? -3.518 -34.656 -23.078 1 94.88 182 PHE A O 1
ATOM 1463 N N . THR A 1 183 ? -1.338 -35.031 -22.547 1 93.12 183 THR A N 1
ATOM 1464 C CA . THR A 1 183 ? -1.586 -36.469 -22.266 1 93.12 183 THR A CA 1
ATOM 1465 C C . THR A 1 183 ? -2.373 -36.625 -20.953 1 93.12 183 THR A C 1
ATOM 1467 O O . THR A 1 183 ? -3.205 -37.5 -20.844 1 93.12 183 THR A O 1
ATOM 1470 N N . SER A 1 184 ? -2.133 -35.781 -20.062 1 96 184 SER A N 1
ATOM 1471 C CA . SER A 1 184 ? -2.846 -35.75 -18.797 1 96 184 SER A CA 1
ATOM 1472 C C . SER A 1 184 ? -2.623 -34.438 -18.062 1 96 184 SER A C 1
ATOM 1474 O O . SER A 1 184 ? -1.761 -33.656 -18.453 1 96 184 SER A O 1
ATOM 1476 N N . VAL A 1 185 ? -3.447 -34.219 -17.062 1 97.81 185 VAL A N 1
ATOM 1477 C CA . VAL A 1 185 ? -3.312 -33.031 -16.219 1 97.81 185 VAL A CA 1
ATOM 1478 C C . VAL A 1 185 ? -3.395 -33.438 -14.742 1 97.81 185 VAL A C 1
ATOM 1480 O O . VAL A 1 185 ? -4.246 -34.25 -14.359 1 97.81 185 VAL A O 1
ATOM 1483 N N . ILE A 1 186 ? -2.449 -33 -13.992 1 98.62 186 ILE A N 1
ATOM 1484 C CA . ILE A 1 186 ? -2.488 -33.125 -12.539 1 98.62 186 ILE A CA 1
ATOM 1485 C C . ILE A 1 186 ? -2.824 -31.781 -11.906 1 98.62 186 ILE A C 1
ATOM 1487 O O . ILE A 1 186 ? -2.006 -30.859 -11.914 1 98.62 186 ILE A O 1
ATOM 1491 N N . ALA A 1 187 ? -4.008 -31.672 -11.359 1 98.5 187 ALA A N 1
ATOM 1492 C CA . ALA A 1 187 ? -4.484 -30.438 -10.75 1 98.5 187 ALA A CA 1
ATOM 1493 C C . ALA A 1 187 ? -4.359 -30.5 -9.227 1 98.5 187 ALA A C 1
ATOM 1495 O O . ALA A 1 187 ? -5.012 -31.312 -8.578 1 98.5 187 ALA A O 1
ATOM 1496 N N . ILE A 1 188 ? -3.561 -29.625 -8.75 1 98.62 188 ILE A N 1
ATOM 1497 C CA . ILE A 1 188 ? -3.279 -29.562 -7.316 1 98.62 188 ILE A CA 1
ATOM 1498 C C . ILE A 1 188 ? -4.059 -28.406 -6.688 1 98.62 188 ILE A C 1
ATOM 1500 O O . ILE A 1 188 ? -3.824 -27.25 -7.012 1 98.62 188 ILE A O 1
ATOM 1504 N N . GLU A 1 189 ? -4.949 -28.766 -5.77 1 97.44 189 GLU A N 1
ATOM 1505 C CA . GLU A 1 189 ? -5.758 -27.734 -5.129 1 97.44 189 GLU A CA 1
ATOM 1506 C C . GLU A 1 189 ? -6.328 -26.766 -6.156 1 97.44 189 GLU A C 1
ATOM 1508 O O . GLU A 1 189 ? -6.168 -25.547 -6.027 1 97.44 189 GLU A O 1
ATOM 1513 N N . PRO A 1 190 ? -7.066 -27.297 -7.145 1 96.62 190 PRO A N 1
ATOM 1514 C CA . PRO A 1 190 ? -7.508 -26.422 -8.234 1 96.62 190 PRO A CA 1
ATOM 1515 C C . PRO A 1 190 ? -8.477 -25.344 -7.77 1 96.62 190 PRO A C 1
ATOM 1517 O O . PRO A 1 190 ? -9.43 -25.625 -7.043 1 96.62 190 PRO A O 1
ATOM 1520 N N . GLY A 1 191 ? -8.203 -24.125 -8.203 1 92.25 191 GLY A N 1
ATOM 1521 C CA . GLY A 1 191 ? -9.07 -22.984 -7.902 1 92.25 191 GLY A CA 1
ATOM 1522 C C . GLY A 1 191 ? -10.258 -22.891 -8.844 1 92.25 191 GLY A C 1
ATOM 1523 O O . GLY A 1 191 ? -10.383 -21.906 -9.594 1 92.25 191 GLY A O 1
ATOM 1524 N N . ILE A 1 192 ? -11.125 -23.828 -8.836 1 92.31 192 ILE A N 1
ATOM 1525 C CA . ILE A 1 192 ? -12.32 -23.906 -9.664 1 92.31 192 ILE A CA 1
ATOM 1526 C C . ILE A 1 192 ? -13.555 -24.047 -8.773 1 92.31 192 ILE A C 1
ATOM 1528 O O . ILE A 1 192 ? -13.555 -24.812 -7.809 1 92.31 192 ILE A O 1
ATOM 1532 N N . SER A 1 193 ? -14.523 -23.219 -9.07 1 87.44 193 SER A N 1
ATOM 1533 C CA . SER A 1 193 ? -15.719 -23.25 -8.227 1 87.44 193 SER A CA 1
ATOM 1534 C C . SER A 1 193 ? -16.984 -23 -9.047 1 87.44 193 SER A C 1
ATOM 1536 O O . SER A 1 193 ? -16.953 -23.047 -10.281 1 87.44 193 SER A O 1
ATOM 1538 N N . LEU A 1 194 ? -18.094 -22.953 -8.258 1 81.81 194 LEU A N 1
ATOM 1539 C CA . LEU A 1 194 ? -19.406 -22.688 -8.844 1 81.81 194 LEU A CA 1
ATOM 1540 C C . LEU A 1 194 ? -19.875 -21.281 -8.469 1 81.81 194 LEU A C 1
ATOM 1542 O O . LEU A 1 194 ? -19.734 -20.859 -7.324 1 81.81 194 LEU A O 1
ATOM 1546 N N . LYS A 1 195 ? -20.391 -20.656 -9.477 1 77.81 195 LYS A N 1
ATOM 1547 C CA . LYS A 1 195 ? -20.906 -19.328 -9.242 1 77.81 195 LYS A CA 1
ATOM 1548 C C . LYS A 1 195 ? -22 -19.344 -8.18 1 77.81 195 LYS A C 1
ATOM 1550 O O . LYS A 1 195 ? -22.891 -20.203 -8.195 1 77.81 195 LYS A O 1
ATOM 1555 N N . GLY A 1 196 ? -21.953 -18.438 -7.34 1 77.94 196 GLY A N 1
ATOM 1556 C CA . GLY A 1 196 ? -23 -18.281 -6.344 1 77.94 196 GLY A CA 1
ATOM 1557 C C . GLY A 1 196 ? -22.875 -19.266 -5.191 1 77.94 196 GLY A C 1
ATOM 1558 O O . GLY A 1 196 ? -23.703 -19.266 -4.285 1 77.94 196 GLY A O 1
ATOM 1559 N N . ASN A 1 197 ? -21.906 -20.125 -5.211 1 82.94 197 ASN A N 1
ATOM 1560 C CA . ASN A 1 197 ? -21.672 -21.016 -4.086 1 82.94 197 ASN A CA 1
ATOM 1561 C C . ASN A 1 197 ? -21.234 -20.25 -2.838 1 82.94 197 ASN A C 1
ATOM 1563 O O . ASN A 1 197 ? -20.219 -19.562 -2.848 1 82.94 197 ASN A O 1
ATOM 1567 N N . PRO A 1 198 ? -22.047 -20.391 -1.807 1 84.25 198 PRO A N 1
ATOM 1568 C CA . PRO A 1 198 ? -21.766 -19.609 -0.601 1 84.25 198 PRO A CA 1
ATOM 1569 C C . PRO A 1 198 ? -20.391 -19.891 -0.019 1 84.25 198 PRO A C 1
ATOM 1571 O O . PRO A 1 198 ? -19.734 -18.984 0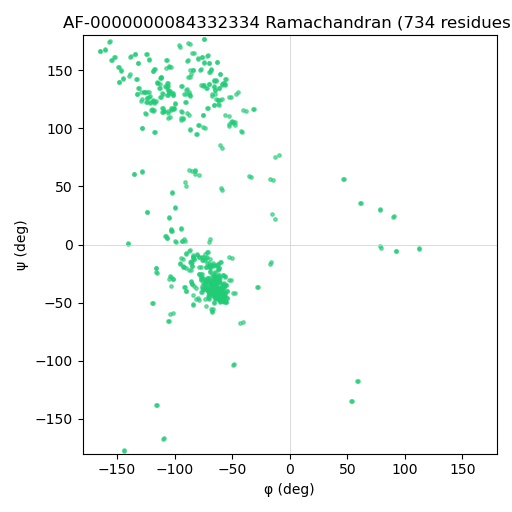.503 1 84.25 198 PRO A O 1
ATOM 1574 N N . GLU A 1 199 ? -19.969 -21.109 -0.084 1 82.69 199 GLU A N 1
ATOM 1575 C CA . GLU A 1 199 ? -18.656 -21.453 0.445 1 82.69 199 GLU A CA 1
ATOM 1576 C C . GLU A 1 199 ? -17.547 -20.812 -0.373 1 82.69 199 GLU A C 1
ATOM 1578 O O . GLU A 1 199 ? -16.562 -20.312 0.186 1 82.69 199 GLU A O 1
ATOM 1583 N N . THR A 1 200 ? -17.719 -20.812 -1.643 1 81.75 200 THR A N 1
ATOM 1584 C CA . THR A 1 200 ? -16.75 -20.188 -2.531 1 81.75 200 THR A CA 1
ATOM 1585 C C . THR A 1 200 ? -16.719 -18.672 -2.328 1 81.75 200 THR A C 1
ATOM 1587 O O . THR A 1 200 ? -15.641 -18.062 -2.352 1 81.75 200 THR A O 1
ATOM 1590 N N . ASP A 1 201 ? -17.875 -18.156 -2.098 1 87 201 ASP A N 1
ATOM 1591 C CA . ASP A 1 201 ? -17.969 -16.719 -1.855 1 87 201 ASP A CA 1
ATOM 1592 C C . ASP A 1 201 ? -17.234 -16.328 -0.577 1 87 201 ASP A C 1
ATOM 1594 O O . ASP A 1 201 ? -16.547 -15.312 -0.536 1 87 201 ASP A O 1
ATOM 1598 N N . MET A 1 202 ? -17.391 -17.172 0.361 1 87.75 202 MET A N 1
ATOM 1599 C CA . MET A 1 202 ? -16.734 -16.906 1.636 1 87.75 202 MET A CA 1
ATOM 1600 C C . MET A 1 202 ? -15.219 -16.969 1.484 1 87.75 202 MET A C 1
ATOM 1602 O O . MET A 1 202 ? -14.508 -16.125 2.021 1 87.75 202 MET A O 1
ATOM 1606 N N . VAL A 1 203 ? -14.719 -17.906 0.772 1 86.75 203 VAL A N 1
ATOM 1607 C CA . VAL A 1 203 ? -13.281 -18.062 0.545 1 86.75 203 VAL A CA 1
ATOM 1608 C C . VAL A 1 203 ? -12.758 -16.875 -0.26 1 86.75 203 VAL A C 1
ATOM 1610 O O . VAL A 1 203 ? -11.688 -16.344 0.039 1 86.75 203 VAL A O 1
ATOM 1613 N N . SER A 1 204 ? -13.531 -16.5 -1.245 1 88.06 204 SER A N 1
ATOM 1614 C CA . SER A 1 204 ? -13.141 -15.359 -2.064 1 88.06 204 SER A CA 1
ATOM 1615 C C . SER A 1 204 ? -13.047 -14.086 -1.228 1 88.06 204 SER A C 1
ATOM 1617 O O . SER A 1 204 ? -12.109 -13.305 -1.388 1 88.06 204 SER A O 1
ATOM 1619 N N . GLN A 1 205 ? -14.023 -13.938 -0.371 1 91.19 205 GLN A N 1
ATOM 1620 C CA . GLN A 1 205 ? -14.031 -12.781 0.521 1 91.19 205 GLN A CA 1
ATOM 1621 C C . GLN A 1 205 ? -12.812 -12.789 1.438 1 91.19 205 GLN A C 1
ATOM 1623 O O . GLN A 1 205 ? -12.172 -11.758 1.65 1 91.19 205 GLN A O 1
ATOM 1628 N N . MET A 1 206 ? -12.547 -13.922 1.911 1 91.75 206 MET A N 1
ATOM 1629 C CA . MET A 1 206 ? -11.406 -14.078 2.816 1 91.75 206 MET A CA 1
ATOM 1630 C C . MET A 1 206 ? -10.094 -13.781 2.098 1 91.75 206 MET A C 1
ATOM 1632 O O . MET A 1 206 ? -9.242 -13.07 2.623 1 91.75 206 MET A O 1
ATOM 1636 N N . LEU A 1 207 ? -9.914 -14.305 0.944 1 92.19 207 LEU A N 1
ATOM 1637 C CA . LEU A 1 207 ? -8.688 -14.117 0.177 1 92.19 207 LEU A CA 1
ATOM 1638 C C . LEU A 1 207 ? -8.508 -12.648 -0.203 1 92.19 207 LEU A C 1
ATOM 1640 O O . LEU A 1 207 ? -7.398 -12.125 -0.149 1 92.19 207 LEU A O 1
ATOM 1644 N N . ASN A 1 208 ? -9.602 -12.07 -0.535 1 93.62 208 ASN A N 1
ATOM 1645 C CA . ASN A 1 208 ? -9.555 -10.656 -0.884 1 93.62 208 ASN A CA 1
ATOM 1646 C C . ASN A 1 208 ? -9.172 -9.797 0.319 1 93.62 208 ASN A C 1
ATOM 1648 O O . ASN A 1 208 ? -8.352 -8.891 0.203 1 93.62 208 ASN A O 1
ATOM 1652 N N . ALA A 1 209 ? -9.844 -10.016 1.399 1 95.38 209 ALA A N 1
ATOM 1653 C CA . ALA A 1 209 ? -9.516 -9.281 2.617 1 95.38 209 ALA A CA 1
ATOM 1654 C C . ALA A 1 209 ? -8.055 -9.477 3 1 95.38 209 ALA A C 1
ATOM 1656 O O . ALA A 1 209 ? -7.355 -8.508 3.328 1 95.38 209 ALA A O 1
ATOM 1657 N N . TRP A 1 210 ? -7.609 -10.688 2.91 1 95.12 210 TRP A N 1
ATOM 1658 C CA . TRP A 1 210 ? -6.215 -10.992 3.223 1 95.12 210 TRP A CA 1
ATOM 1659 C C . TRP A 1 210 ? -5.27 -10.203 2.32 1 95.12 210 TRP A C 1
ATOM 1661 O O . TRP A 1 210 ? -4.254 -9.68 2.781 1 95.12 210 TRP A O 1
ATOM 1671 N N . THR A 1 211 ? -5.578 -10.164 1.104 1 97.06 211 THR A N 1
ATOM 1672 C CA . THR A 1 211 ? -4.754 -9.469 0.121 1 97.06 211 THR A CA 1
ATOM 1673 C C . THR A 1 211 ? -4.527 -8.016 0.534 1 97.06 211 THR A C 1
ATOM 1675 O O . THR A 1 211 ? -3.396 -7.527 0.513 1 97.06 211 THR A O 1
ATOM 1678 N N . TRP A 1 212 ? -5.547 -7.352 0.935 1 97.56 212 TRP A N 1
ATOM 1679 C CA . TRP A 1 212 ? -5.449 -5.926 1.234 1 97.56 212 TRP A CA 1
ATOM 1680 C C . TRP A 1 212 ? -4.809 -5.699 2.602 1 97.56 212 TRP A C 1
ATOM 1682 O O . TRP A 1 212 ? -4.188 -4.66 2.84 1 97.56 212 TRP A O 1
ATOM 1692 N N . LEU A 1 213 ? -4.918 -6.672 3.484 1 97.69 213 LEU A N 1
ATOM 1693 C CA . LEU A 1 213 ? -4.477 -6.484 4.863 1 97.69 213 LEU A CA 1
ATOM 1694 C C . LEU A 1 213 ? -3.055 -7 5.055 1 97.69 213 LEU A C 1
ATOM 1696 O O . LEU A 1 213 ? -2.395 -6.66 6.039 1 97.69 213 LEU A O 1
ATOM 1700 N N . ARG A 1 214 ? -2.555 -7.773 4.184 1 96.25 214 ARG A N 1
ATOM 1701 C CA . ARG A 1 214 ? -1.267 -8.43 4.391 1 96.25 214 ARG A CA 1
ATOM 1702 C C . ARG A 1 214 ? -0.129 -7.41 4.375 1 96.25 214 ARG A C 1
ATOM 1704 O O . ARG A 1 214 ? -0.203 -6.398 3.672 1 96.25 214 ARG A O 1
ATOM 1711 N N . HIS A 1 215 ? 0.922 -7.77 5.137 1 96.06 215 HIS A N 1
ATOM 1712 C CA . HIS A 1 215 ? 2.166 -7.008 5.102 1 96.06 215 HIS A CA 1
ATOM 1713 C C . HIS A 1 215 ? 2.914 -7.234 3.791 1 96.06 215 HIS A C 1
ATOM 1715 O O . HIS A 1 215 ? 2.996 -8.367 3.305 1 96.06 215 HIS A O 1
ATOM 1721 N N . ASP A 1 216 ? 3.408 -6.133 3.184 1 97.62 216 ASP A N 1
ATOM 1722 C CA . ASP A 1 216 ? 4.051 -6.375 1.896 1 97.62 216 ASP A CA 1
ATOM 1723 C C . ASP A 1 216 ? 5.305 -5.516 1.736 1 97.62 216 ASP A C 1
ATOM 1725 O O . ASP A 1 216 ? 5.895 -5.465 0.656 1 97.62 216 ASP A O 1
ATOM 1729 N N . VAL A 1 217 ? 5.695 -4.695 2.711 1 98.56 217 VAL A N 1
ATOM 1730 C CA . VAL A 1 217 ? 6.898 -3.871 2.639 1 98.56 217 VAL A CA 1
ATOM 1731 C C . VAL A 1 217 ? 7.766 -4.113 3.873 1 98.56 217 VAL A C 1
ATOM 1733 O O . VAL A 1 217 ? 7.258 -4.148 4.996 1 98.56 217 VAL A O 1
ATOM 1736 N N . TRP A 1 218 ? 9.039 -4.355 3.672 1 98.62 218 TRP A N 1
ATOM 1737 C CA . TRP A 1 218 ? 10.023 -4.586 4.727 1 98.62 218 TRP A CA 1
ATOM 1738 C C . TRP A 1 218 ? 11.266 -3.736 4.504 1 98.62 218 TRP A C 1
ATOM 1740 O O . TRP A 1 218 ? 11.586 -3.371 3.371 1 98.62 218 TRP A O 1
ATOM 1750 N N . PRO A 1 219 ? 12.055 -3.418 5.559 1 97.75 219 PRO A N 1
ATOM 1751 C CA . PRO A 1 219 ? 13.289 -2.639 5.406 1 97.75 219 PRO A CA 1
ATOM 1752 C C . PRO A 1 219 ? 14.312 -3.324 4.504 1 97.75 219 PRO A C 1
ATOM 1754 O O . PRO A 1 219 ? 15.156 -2.656 3.902 1 97.75 219 PRO A O 1
ATOM 1757 N N . SER A 1 220 ? 14.25 -4.66 4.484 1 98 220 SER A N 1
ATOM 1758 C CA . SER A 1 220 ? 15.188 -5.441 3.684 1 98 220 SER A CA 1
ATOM 1759 C C . SER A 1 220 ? 14.656 -6.848 3.422 1 98 220 SER A C 1
ATOM 1761 O O . SER A 1 220 ? 13.688 -7.277 4.055 1 98 220 SER A O 1
ATOM 1763 N N . ARG A 1 221 ? 15.297 -7.539 2.516 1 98.38 221 ARG A N 1
ATOM 1764 C CA . ARG A 1 221 ? 14.961 -8.938 2.277 1 98.38 221 ARG A CA 1
ATOM 1765 C C . ARG A 1 221 ? 15.219 -9.781 3.52 1 98.38 221 ARG A C 1
ATOM 1767 O O . ARG A 1 221 ? 14.484 -10.734 3.799 1 98.38 221 ARG A O 1
ATOM 1774 N N . LYS A 1 222 ? 16.297 -9.43 4.18 1 98.31 222 LYS A N 1
ATOM 1775 C CA . LYS A 1 222 ? 16.625 -10.148 5.402 1 98.31 222 LYS A CA 1
ATOM 1776 C C . LYS A 1 222 ? 15.516 -10.031 6.438 1 98.31 222 LYS A C 1
ATOM 1778 O O . LYS A 1 222 ? 15.109 -11.023 7.043 1 98.31 222 LYS A O 1
ATOM 1783 N N . THR A 1 223 ? 14.992 -8.805 6.656 1 98.25 223 THR A N 1
ATOM 1784 C CA . THR A 1 223 ? 13.922 -8.586 7.621 1 98.25 223 THR A CA 1
ATOM 1785 C C . THR A 1 223 ? 12.625 -9.234 7.145 1 98.25 223 THR A C 1
ATOM 1787 O O . THR A 1 223 ? 11.828 -9.711 7.953 1 98.25 223 THR A O 1
ATOM 1790 N N . ALA A 1 224 ? 12.406 -9.258 5.852 1 98.62 224 ALA A N 1
ATOM 1791 C CA . ALA A 1 224 ? 11.25 -9.945 5.297 1 98.62 224 ALA A CA 1
ATOM 1792 C C . ALA A 1 224 ? 11.289 -11.438 5.637 1 98.62 224 ALA A C 1
ATOM 1794 O O . ALA A 1 224 ? 10.281 -12.008 6.059 1 98.62 224 ALA A O 1
ATOM 1795 N N . LYS A 1 225 ? 12.438 -12.016 5.434 1 98.5 225 LYS A N 1
ATOM 1796 C CA . LYS A 1 225 ? 12.586 -13.438 5.738 1 98.5 225 LYS A CA 1
ATOM 1797 C C . LYS A 1 225 ? 12.273 -13.719 7.203 1 98.5 225 LYS A C 1
ATOM 1799 O O . LYS A 1 225 ? 11.531 -14.656 7.512 1 98.5 225 LYS A O 1
ATOM 1804 N N . MET A 1 226 ? 12.844 -12.898 8.047 1 98.38 226 MET A N 1
ATOM 1805 C CA . MET A 1 226 ? 12.602 -13.078 9.477 1 98.38 226 MET A CA 1
ATOM 1806 C C . MET A 1 226 ? 11.117 -12.945 9.797 1 98.38 226 MET A C 1
ATOM 1808 O O . MET A 1 226 ? 10.57 -13.742 10.562 1 98.38 226 MET A O 1
ATOM 1812 N N . TYR A 1 227 ? 10.508 -11.961 9.258 1 98.12 227 TYR A N 1
ATOM 1813 C CA . TYR A 1 227 ? 9.086 -11.719 9.469 1 98.12 227 TYR A CA 1
ATOM 1814 C C . TYR A 1 227 ? 8.25 -12.898 8.992 1 98.12 227 TYR A C 1
ATOM 1816 O O . TYR A 1 227 ? 7.375 -13.375 9.711 1 98.12 227 TYR A O 1
ATOM 1824 N N . LEU A 1 228 ? 8.5 -13.367 7.793 1 98 228 LEU A N 1
ATOM 1825 C CA . LEU A 1 228 ? 7.684 -14.414 7.184 1 98 228 LEU A CA 1
ATOM 1826 C C . LEU A 1 228 ? 7.953 -15.766 7.84 1 98 228 LEU A C 1
ATOM 1828 O O . LEU A 1 228 ? 7.051 -16.609 7.934 1 98 228 LEU A O 1
ATOM 1832 N N . GLN A 1 229 ? 9.133 -15.977 8.266 1 97.5 229 GLN A N 1
ATOM 1833 C CA . GLN A 1 229 ? 9.453 -17.203 8.984 1 97.5 229 GLN A CA 1
ATOM 1834 C C . GLN A 1 229 ? 8.641 -17.312 10.273 1 97.5 229 GLN A C 1
ATOM 1836 O O . GLN A 1 229 ? 8.312 -18.422 10.711 1 97.5 229 GLN A O 1
ATOM 1841 N N . ALA A 1 230 ? 8.336 -16.203 10.859 1 97 230 ALA A N 1
ATOM 1842 C CA . ALA A 1 230 ? 7.594 -16.172 12.117 1 97 230 ALA A CA 1
ATOM 1843 C C . ALA A 1 230 ? 6.09 -16.234 11.867 1 97 230 ALA A C 1
ATOM 1845 O O . ALA A 1 230 ? 5.312 -16.5 12.789 1 97 230 ALA A O 1
ATOM 1846 N N . ASP A 1 231 ? 5.676 -16 10.672 1 94.81 231 ASP A N 1
ATOM 1847 C CA . ASP A 1 231 ? 4.27 -15.984 10.281 1 94.81 231 ASP A CA 1
ATOM 1848 C C . ASP A 1 231 ? 3.676 -17.391 10.305 1 94.81 231 ASP A C 1
ATOM 1850 O O . ASP A 1 231 ? 4.316 -18.359 9.875 1 94.81 231 ASP A O 1
ATOM 1854 N N . PRO A 1 232 ? 2.502 -17.562 10.781 1 91.94 232 PRO A N 1
ATOM 1855 C CA . PRO A 1 232 ? 1.912 -18.891 10.898 1 91.94 232 PRO A CA 1
ATOM 1856 C C . PRO A 1 232 ? 1.699 -19.578 9.547 1 91.94 232 PRO A C 1
ATOM 1858 O O . PRO A 1 232 ? 1.698 -20.797 9.461 1 91.94 232 PRO A O 1
ATOM 1861 N N . LEU A 1 233 ? 1.502 -18.844 8.516 1 91.12 233 LEU A N 1
ATOM 1862 C CA . LEU A 1 233 ? 1.276 -19.406 7.188 1 91.12 233 LEU A CA 1
ATOM 1863 C C . LEU A 1 233 ? 2.598 -19.734 6.508 1 91.12 233 LEU A C 1
ATOM 1865 O O . LEU A 1 233 ? 2.834 -20.891 6.125 1 91.12 233 LEU A O 1
ATOM 1869 N N . TYR A 1 234 ? 3.506 -18.766 6.449 1 95.5 234 TYR A N 1
ATOM 1870 C CA . TYR A 1 234 ? 4.766 -18.922 5.73 1 95.5 234 TYR A CA 1
ATOM 1871 C C . TYR A 1 234 ? 5.75 -19.766 6.523 1 95.5 234 TYR A C 1
ATOM 1873 O O . TYR A 1 234 ? 6.605 -20.438 5.945 1 95.5 234 TYR A O 1
ATOM 1881 N N . GLY A 1 235 ? 5.645 -19.703 7.824 1 96 235 GLY A N 1
ATOM 1882 C CA . GLY A 1 235 ? 6.543 -20.469 8.688 1 96 235 GLY A CA 1
ATOM 1883 C C . GLY A 1 235 ? 6.422 -21.969 8.492 1 96 235 GLY A C 1
ATOM 1884 O O . GLY A 1 235 ? 7.328 -22.719 8.852 1 96 235 GLY A O 1
ATOM 1885 N N . ARG A 1 236 ? 5.371 -22.438 7.879 1 96.62 236 ARG A N 1
ATOM 1886 C CA . ARG A 1 236 ? 5.129 -23.859 7.645 1 96.62 236 ARG A CA 1
ATOM 1887 C C . ARG A 1 236 ? 5.719 -24.297 6.305 1 96.62 236 ARG A C 1
ATOM 1889 O O . ARG A 1 236 ? 5.723 -25.484 5.984 1 96.62 236 ARG A O 1
ATOM 1896 N N . TRP A 1 237 ? 6.191 -23.375 5.535 1 98.12 237 TRP A N 1
ATOM 1897 C CA . TRP A 1 237 ? 6.766 -23.719 4.238 1 98.12 237 TRP A CA 1
ATOM 1898 C C . TRP A 1 237 ? 8.094 -24.453 4.406 1 98.12 237 TRP A C 1
ATOM 1900 O O . TRP A 1 237 ? 8.805 -24.25 5.387 1 98.12 237 TRP A O 1
ATOM 1910 N N . GLU A 1 238 ? 8.367 -25.375 3.426 1 98 238 GLU A N 1
ATOM 1911 C CA . GLU A 1 238 ? 9.742 -25.844 3.299 1 98 238 GLU A CA 1
ATOM 1912 C C . GLU A 1 238 ? 10.727 -24.688 3.213 1 98 238 GLU A C 1
ATOM 1914 O O . GLU A 1 238 ? 10.555 -23.781 2.4 1 98 238 GLU A O 1
ATOM 1919 N N . PRO A 1 239 ? 11.781 -24.656 4.086 1 97.88 239 PRO A N 1
ATOM 1920 C CA . PRO A 1 239 ? 12.664 -23.5 4.211 1 97.88 239 PRO A CA 1
ATOM 1921 C C . PRO A 1 239 ? 13.273 -23.078 2.877 1 97.88 239 PRO A C 1
ATOM 1923 O O . PRO A 1 239 ? 13.398 -21.875 2.6 1 97.88 239 PRO A O 1
ATOM 1926 N N . ARG A 1 240 ? 13.664 -24.047 2.068 1 98.12 240 ARG A N 1
ATOM 1927 C CA . ARG A 1 240 ? 14.258 -23.719 0.777 1 98.12 240 ARG A CA 1
ATOM 1928 C C . ARG A 1 240 ? 13.258 -23 -0.12 1 98.12 240 ARG A C 1
ATOM 1930 O O . ARG A 1 240 ? 13.641 -22.156 -0.935 1 98.12 240 ARG A O 1
ATOM 1937 N N . VAL A 1 241 ? 11.969 -23.375 -0.038 1 98.38 241 VAL A N 1
ATOM 1938 C CA . VAL A 1 241 ? 10.938 -22.719 -0.834 1 98.38 241 VAL A CA 1
ATOM 1939 C C . VAL A 1 241 ? 10.766 -21.266 -0.367 1 98.38 241 VAL A C 1
ATOM 1941 O O . VAL A 1 241 ? 10.609 -20.359 -1.186 1 98.38 241 VAL A O 1
ATOM 1944 N N . LEU A 1 242 ? 10.789 -21.062 0.947 1 98.44 242 LEU A N 1
ATOM 1945 C CA . LEU A 1 242 ? 10.68 -19.703 1.475 1 98.44 242 LEU A CA 1
ATOM 1946 C C . LEU A 1 242 ? 11.859 -18.844 1.013 1 98.44 242 LEU A C 1
ATOM 1948 O O . LEU A 1 242 ? 11.688 -17.672 0.669 1 98.44 242 LEU A O 1
ATOM 1952 N N . ASP A 1 243 ? 13.039 -19.453 1.014 1 98.38 243 ASP A N 1
ATOM 1953 C CA . ASP A 1 243 ? 14.211 -18.734 0.521 1 98.38 243 ASP A CA 1
ATOM 1954 C C . ASP A 1 243 ? 14.016 -18.281 -0.923 1 98.38 243 ASP A C 1
ATOM 1956 O O . ASP A 1 243 ? 14.383 -17.156 -1.283 1 98.38 243 ASP A O 1
ATOM 1960 N N . LEU A 1 244 ? 13.461 -19.172 -1.722 1 98.19 244 LEU A N 1
ATOM 1961 C CA . LEU A 1 244 ? 13.195 -18.828 -3.115 1 98.19 244 LEU A CA 1
ATOM 1962 C C . LEU A 1 244 ? 12.164 -17.703 -3.215 1 98.19 244 LEU A C 1
ATOM 1964 O O . LEU A 1 244 ? 12.273 -16.828 -4.074 1 98.19 244 LEU A O 1
ATOM 1968 N N . TYR A 1 245 ? 11.195 -17.766 -2.371 1 98.31 245 TYR A N 1
ATOM 1969 C CA . TYR A 1 245 ? 10.188 -16.719 -2.359 1 98.31 245 TYR A CA 1
ATOM 1970 C C . TYR A 1 245 ? 10.82 -15.367 -2.018 1 98.31 245 TYR A C 1
ATOM 1972 O O . TYR A 1 245 ? 10.508 -14.352 -2.643 1 98.31 245 TYR A O 1
ATOM 1980 N N . ILE A 1 246 ? 11.664 -15.336 -0.993 1 98.38 246 ILE A N 1
ATOM 1981 C CA . ILE A 1 246 ? 12.352 -14.109 -0.602 1 98.38 246 ILE A CA 1
ATOM 1982 C C . ILE A 1 246 ? 13.18 -13.586 -1.775 1 98.38 246 ILE A C 1
ATOM 1984 O O . ILE A 1 246 ? 13.195 -12.375 -2.033 1 98.38 246 ILE A O 1
ATOM 1988 N N . LYS A 1 247 ? 13.766 -14.477 -2.48 1 97.75 247 LYS A N 1
ATOM 1989 C CA . LYS A 1 247 ? 14.672 -14.094 -3.561 1 97.75 247 LYS A CA 1
ATOM 1990 C C . LYS A 1 247 ? 13.891 -13.625 -4.785 1 97.75 247 LYS A C 1
ATOM 1992 O O . LYS A 1 247 ? 14.273 -12.633 -5.418 1 97.75 247 LYS A O 1
ATOM 1997 N N . TYR A 1 248 ? 12.742 -14.328 -5.141 1 97.38 248 TYR A N 1
ATOM 1998 C CA . TYR A 1 248 ? 12.125 -14.094 -6.441 1 97.38 248 TYR A CA 1
ATOM 1999 C C . TYR A 1 248 ? 10.727 -13.516 -6.285 1 97.38 248 TYR A C 1
ATOM 2001 O O . TYR A 1 248 ? 10.156 -12.984 -7.238 1 97.38 248 TYR A O 1
ATOM 2009 N N . GLY A 1 249 ? 10.18 -13.695 -5.145 1 97.88 249 GLY A N 1
ATOM 2010 C CA . GLY A 1 249 ? 8.828 -13.203 -4.906 1 97.88 249 GLY A CA 1
ATOM 2011 C C . GLY A 1 249 ? 8.797 -11.758 -4.441 1 97.88 249 GLY A C 1
ATOM 2012 O O . GLY A 1 249 ? 7.742 -11.117 -4.465 1 97.88 249 GLY A O 1
ATOM 2013 N N . LEU A 1 250 ? 9.922 -11.25 -4.023 1 98.38 250 LEU A N 1
ATOM 2014 C CA . LEU A 1 250 ? 10.047 -9.859 -3.598 1 98.38 250 LEU A CA 1
ATOM 2015 C C . LEU A 1 250 ? 10.812 -9.039 -4.633 1 98.38 250 LEU A C 1
ATOM 2017 O O . LEU A 1 250 ? 11.5 -9.594 -5.488 1 98.38 250 LEU A O 1
ATOM 2021 N N . ARG A 1 251 ? 10.656 -7.824 -4.629 1 98.19 251 ARG A N 1
ATOM 2022 C CA . ARG A 1 251 ? 11.406 -6.867 -5.438 1 98.19 251 ARG A CA 1
ATOM 2023 C C . ARG A 1 251 ? 11.852 -5.676 -4.602 1 98.19 251 ARG A C 1
ATOM 2025 O O . ARG A 1 251 ? 11.375 -5.48 -3.482 1 98.19 251 ARG A O 1
ATOM 2032 N N . GLU A 1 252 ? 12.789 -4.961 -5.16 1 97.81 252 GLU A N 1
ATOM 2033 C CA . GLU A 1 252 ? 13.188 -3.711 -4.516 1 97.81 252 GLU A CA 1
ATOM 2034 C C . GLU A 1 252 ? 12.047 -2.695 -4.543 1 97.81 252 GLU A C 1
ATOM 2036 O O . GLU A 1 252 ? 11.352 -2.562 -5.551 1 97.81 252 GLU A O 1
ATOM 2041 N N . HIS A 1 253 ? 11.844 -2.035 -3.41 1 98 253 HIS A N 1
ATOM 2042 C CA . HIS A 1 253 ? 10.773 -1.044 -3.303 1 98 253 HIS A CA 1
ATOM 2043 C C . HIS A 1 253 ? 10.977 0.09 -4.301 1 98 253 HIS A C 1
ATOM 2045 O O . HIS A 1 253 ? 12.109 0.488 -4.574 1 98 253 HIS A O 1
ATOM 2051 N N . ARG A 1 254 ? 9.969 0.666 -4.82 1 95.12 254 ARG A N 1
ATOM 2052 C CA . ARG A 1 254 ? 10 1.661 -5.887 1 95.12 254 ARG A CA 1
ATOM 2053 C C . ARG A 1 254 ? 10.703 2.934 -5.43 1 95.12 254 ARG A C 1
ATOM 2055 O O . ARG A 1 254 ? 11.25 3.674 -6.25 1 95.12 254 ARG A O 1
ATOM 2062 N N . ALA A 1 255 ? 10.688 3.254 -4.191 1 96.56 255 ALA A N 1
ATOM 2063 C CA . ALA A 1 255 ? 11.289 4.48 -3.666 1 96.56 255 ALA A CA 1
ATOM 2064 C C . ALA A 1 255 ? 12.812 4.41 -3.707 1 96.56 255 ALA A C 1
ATOM 2066 O O . ALA A 1 255 ? 13.492 5.391 -3.406 1 96.56 255 ALA A O 1
ATOM 2067 N N . ALA A 1 256 ? 13.336 3.229 -4.066 1 96.69 256 ALA A N 1
ATOM 2068 C CA . ALA A 1 256 ? 14.773 3.1 -4.238 1 96.69 256 ALA A CA 1
ATOM 2069 C C . ALA A 1 256 ? 15.281 4.02 -5.348 1 96.69 256 ALA A C 1
ATOM 2071 O O . ALA A 1 256 ? 16.469 4.344 -5.402 1 96.69 256 ALA A O 1
ATOM 2072 N N . LYS A 1 257 ? 14.391 4.426 -6.195 1 94.56 257 LYS A N 1
ATOM 2073 C CA . LYS A 1 257 ? 14.758 5.25 -7.344 1 94.56 257 LYS A CA 1
ATOM 2074 C C . LYS A 1 257 ? 15.195 6.645 -6.902 1 94.56 257 LYS A C 1
ATOM 2076 O O . LYS A 1 257 ? 15.867 7.355 -7.656 1 94.56 257 LYS A O 1
ATOM 2081 N N . TYR A 1 258 ? 14.773 7.078 -5.754 1 93.81 258 TYR A N 1
ATOM 2082 C CA . TYR A 1 258 ? 15.102 8.422 -5.285 1 93.81 258 TYR A CA 1
ATOM 2083 C C . TYR A 1 258 ? 16.516 8.477 -4.719 1 93.81 258 TYR A C 1
ATOM 2085 O O . TYR A 1 258 ? 17.094 7.438 -4.395 1 93.81 258 TYR A O 1
ATOM 2093 N N . LYS A 1 259 ? 17.094 9.703 -4.645 1 91.25 259 LYS A N 1
ATOM 2094 C CA . LYS A 1 259 ? 18.406 9.906 -4.059 1 91.25 259 LYS A CA 1
ATOM 2095 C C . LYS A 1 259 ? 18.312 10.148 -2.555 1 91.25 259 LYS A C 1
ATOM 2097 O O . LYS A 1 259 ? 17.25 10.516 -2.049 1 91.25 259 LYS A O 1
ATOM 2102 N N . GLN A 1 260 ? 19.391 9.914 -1.867 1 89.44 260 GLN A N 1
ATOM 2103 C CA . GLN A 1 260 ? 19.438 10.266 -0.451 1 89.44 260 GLN A CA 1
ATOM 2104 C C . GLN A 1 260 ? 19.125 11.742 -0.239 1 89.44 260 GLN A C 1
ATOM 2106 O O . GLN A 1 260 ? 19.516 12.586 -1.051 1 89.44 260 GLN A O 1
ATOM 2111 N N . PRO A 1 261 ? 18.453 12.07 0.772 1 89.19 261 PRO A N 1
ATOM 2112 C CA . PRO A 1 261 ? 18.031 11.273 1.924 1 89.19 261 PRO A CA 1
ATOM 2113 C C . PRO A 1 261 ? 16.625 10.688 1.753 1 89.19 261 PRO A C 1
ATOM 2115 O O . PRO A 1 261 ? 16.047 10.18 2.713 1 89.19 261 PRO A O 1
ATOM 2118 N N . PHE A 1 262 ? 16.078 10.727 0.537 1 90.38 262 PHE A N 1
ATOM 2119 C CA . PHE A 1 262 ? 14.688 10.328 0.323 1 90.38 262 PHE A CA 1
ATOM 2120 C C . PHE A 1 262 ? 14.617 8.898 -0.202 1 90.38 262 PHE A C 1
ATOM 2122 O O . PHE A 1 262 ? 13.523 8.367 -0.43 1 90.38 262 PHE A O 1
ATOM 2129 N N . GLN A 1 263 ? 15.766 8.219 -0.336 1 93.88 263 GLN A N 1
ATOM 2130 C CA . GLN A 1 263 ? 15.859 6.855 -0.845 1 93.88 263 GLN A CA 1
ATOM 2131 C C . GLN A 1 263 ? 15.383 5.848 0.197 1 93.88 263 GLN A C 1
ATOM 2133 O O . GLN A 1 263 ? 15.68 5.988 1.385 1 93.88 263 GLN A O 1
ATOM 2138 N N . PHE A 1 264 ? 14.633 4.883 -0.18 1 96.38 264 PHE A N 1
ATOM 2139 C CA . PHE A 1 264 ? 14.242 3.732 0.624 1 96.38 264 PHE A CA 1
ATOM 2140 C C . PHE A 1 264 ? 14.578 2.432 -0.096 1 96.38 264 PHE A C 1
ATOM 2142 O O . PHE A 1 264 ? 13.961 2.098 -1.108 1 96.38 264 PHE A O 1
ATOM 2149 N N . LYS A 1 265 ? 15.453 1.694 0.371 1 96.06 265 LYS A N 1
ATOM 2150 C CA . LYS A 1 265 ? 15.938 0.483 -0.287 1 96.06 265 LYS A CA 1
ATOM 2151 C C . LYS A 1 265 ? 15.289 -0.762 0.316 1 96.06 265 LYS A C 1
ATOM 2153 O O . LYS A 1 265 ? 15.945 -1.795 0.467 1 96.06 265 LYS A O 1
ATOM 2158 N N . GLY A 1 266 ? 14.117 -0.636 0.751 1 97.88 266 GLY A N 1
ATOM 2159 C CA . GLY A 1 266 ? 13.391 -1.764 1.304 1 97.88 266 GLY A CA 1
ATOM 2160 C C . GLY A 1 266 ? 12.906 -2.74 0.246 1 97.88 266 GLY A C 1
ATOM 2161 O O . GLY A 1 266 ? 13.172 -2.555 -0.943 1 97.88 266 GLY A O 1
ATOM 2162 N N . ALA A 1 267 ? 12.289 -3.836 0.713 1 98.5 267 ALA A N 1
ATOM 2163 C CA . ALA A 1 267 ? 11.742 -4.879 -0.15 1 98.5 267 ALA A CA 1
ATOM 2164 C C . ALA A 1 267 ? 10.219 -4.906 -0.084 1 98.5 267 ALA A C 1
ATOM 2166 O O . ALA A 1 267 ? 9.633 -4.59 0.952 1 98.5 267 ALA A O 1
ATOM 2167 N N . THR A 1 268 ? 9.594 -5.191 -1.171 1 98.62 268 THR A N 1
ATOM 2168 C CA . THR A 1 268 ? 8.148 -5.367 -1.257 1 98.62 268 THR A CA 1
ATOM 2169 C C . THR A 1 268 ? 7.805 -6.555 -2.15 1 98.62 268 THR A C 1
ATOM 2171 O O . THR A 1 268 ? 8.664 -7.082 -2.857 1 98.62 268 THR A O 1
ATOM 2174 N N . THR A 1 269 ? 6.621 -7.098 -2.074 1 98.5 269 THR A N 1
ATOM 2175 C CA . THR A 1 269 ? 6.219 -8.219 -2.914 1 98.5 269 THR A CA 1
ATOM 2176 C C . THR A 1 269 ? 6.195 -7.812 -4.387 1 98.5 269 THR A C 1
ATOM 2178 O O . THR A 1 269 ? 5.777 -6.703 -4.723 1 98.5 269 THR A O 1
ATOM 2181 N N . ALA A 1 270 ? 6.633 -8.711 -5.254 1 98.31 270 ALA A N 1
ATOM 2182 C CA . ALA A 1 270 ? 6.562 -8.461 -6.691 1 98.31 270 ALA A CA 1
ATOM 2183 C C . ALA A 1 270 ? 5.113 -8.406 -7.168 1 98.31 270 ALA A C 1
ATOM 2185 O O . ALA A 1 270 ? 4.77 -7.594 -8.031 1 98.31 270 ALA A O 1
ATOM 2186 N N . LEU A 1 271 ? 4.363 -9.305 -6.645 1 98.25 271 LEU A N 1
ATOM 2187 C CA . LEU A 1 271 ? 2.924 -9.242 -6.875 1 98.25 271 LEU A CA 1
ATOM 2188 C C . LEU A 1 271 ? 2.283 -8.148 -6.027 1 98.25 271 LEU A C 1
ATOM 2190 O O . LEU A 1 271 ? 2.217 -8.266 -4.801 1 98.25 271 LEU A O 1
ATOM 2194 N N . THR A 1 272 ? 1.813 -7.094 -6.652 1 97.5 272 THR A N 1
ATOM 2195 C CA . THR A 1 272 ? 1.193 -6.008 -5.902 1 97.5 272 THR A CA 1
ATOM 2196 C C . THR A 1 272 ? -0.155 -6.441 -5.332 1 97.5 272 THR A C 1
ATOM 2198 O O . THR A 1 272 ? -0.775 -7.379 -5.84 1 97.5 272 THR A O 1
ATOM 2201 N N . LYS A 1 273 ? -0.597 -5.805 -4.297 1 97.25 273 LYS A N 1
ATOM 2202 C CA . LYS A 1 273 ? -1.911 -6.082 -3.727 1 97.25 273 LYS A CA 1
ATOM 2203 C C . LYS A 1 273 ? -3.014 -5.895 -4.766 1 97.25 273 LYS A C 1
ATOM 2205 O O . LYS A 1 273 ? -3.977 -6.66 -4.801 1 97.25 273 LYS A O 1
ATOM 2210 N N . GLU A 1 274 ? -2.848 -4.898 -5.629 1 96.19 274 GLU A N 1
ATOM 2211 C CA . GLU A 1 274 ? -3.828 -4.613 -6.672 1 96.19 274 GLU A CA 1
ATOM 2212 C C . GLU A 1 274 ? -3.949 -5.777 -7.648 1 96.19 274 GLU A C 1
ATOM 2214 O O . GLU A 1 274 ? -5.059 -6.215 -7.965 1 96.19 274 GLU A O 1
ATOM 2219 N N . GLN A 1 275 ? -2.818 -6.277 -8.07 1 97.38 275 GLN A N 1
ATOM 2220 C CA . GLN A 1 275 ? -2.828 -7.371 -9.031 1 97.38 275 GLN A CA 1
ATOM 2221 C C . GLN A 1 275 ? -3.297 -8.672 -8.391 1 97.38 275 GLN A C 1
ATOM 2223 O O . GLN A 1 275 ? -3.951 -9.492 -9.031 1 97.38 275 GLN A O 1
ATOM 2228 N N . GLU A 1 276 ? -2.914 -8.867 -7.172 1 97.06 276 GLU A N 1
ATOM 2229 C CA . GLU A 1 276 ? -3.398 -10.031 -6.445 1 97.06 276 GLU A CA 1
ATOM 2230 C C . GLU A 1 276 ? -4.918 -10.016 -6.32 1 97.06 276 GLU A C 1
ATOM 2232 O O . GLU A 1 276 ? -5.582 -11.016 -6.605 1 97.06 276 GLU A O 1
ATOM 2237 N N . ALA A 1 277 ? -5.457 -8.914 -5.934 1 96.19 277 ALA A N 1
ATOM 2238 C CA . ALA A 1 277 ? -6.91 -8.773 -5.832 1 96.19 277 ALA A CA 1
ATOM 2239 C C . ALA A 1 277 ? -7.574 -8.953 -7.191 1 96.19 277 ALA A C 1
ATOM 2241 O O . ALA A 1 277 ? -8.641 -9.562 -7.293 1 96.19 277 ALA A O 1
ATOM 2242 N N . ALA A 1 278 ? -6.98 -8.406 -8.195 1 95.12 278 ALA A N 1
ATOM 2243 C CA . ALA A 1 278 ? -7.508 -8.531 -9.555 1 95.12 278 ALA A CA 1
ATOM 2244 C C . ALA A 1 278 ? -7.609 -10 -9.961 1 95.12 278 ALA A C 1
ATOM 2246 O O . ALA A 1 278 ? -8.523 -10.383 -10.695 1 95.12 278 ALA A O 1
ATOM 2247 N N . THR A 1 279 ? -6.668 -10.789 -9.516 1 94.38 279 THR A N 1
ATOM 2248 C CA . THR A 1 279 ? -6.648 -12.203 -9.852 1 94.38 279 THR A CA 1
ATOM 2249 C C . THR A 1 279 ? -7.855 -12.922 -9.25 1 94.38 279 THR A C 1
ATOM 2251 O O . THR A 1 279 ? -8.383 -13.867 -9.836 1 94.38 279 THR A O 1
ATOM 2254 N N . TYR A 1 280 ? -8.344 -12.445 -8.133 1 91.31 280 TYR A N 1
ATOM 2255 C CA . TYR A 1 280 ? -9.461 -13.094 -7.445 1 91.31 280 TYR A CA 1
ATOM 2256 C C . TYR A 1 280 ? -10.797 -12.633 -8.008 1 91.31 280 TYR A C 1
ATOM 2258 O O . TYR A 1 280 ? -11.82 -13.281 -7.801 1 91.31 280 TYR A O 1
ATOM 2266 N N . ARG A 1 281 ? -10.734 -11.469 -8.719 1 87.31 281 ARG A N 1
ATOM 2267 C CA . ARG A 1 281 ? -11.977 -10.867 -9.195 1 87.31 281 ARG A CA 1
ATOM 2268 C C . ARG A 1 281 ? -12.336 -11.391 -10.586 1 87.31 281 ARG A C 1
ATOM 2270 O O . ARG A 1 281 ? -12.398 -10.625 -11.547 1 87.31 281 ARG A O 1
ATOM 2277 N N . SER A 1 282 ? -12.336 -12.562 -10.773 1 79.94 282 SER A N 1
ATOM 2278 C CA . SER A 1 282 ? -12.656 -13.086 -12.094 1 79.94 282 SER A CA 1
ATOM 2279 C C . SER A 1 282 ? -13.789 -14.102 -12.031 1 79.94 282 SER A C 1
ATOM 2281 O O . SER A 1 282 ? -13.734 -15.055 -11.242 1 79.94 282 SER A O 1
ATOM 2283 N N . ASP A 1 283 ? -14.711 -13.891 -12.883 1 76.62 283 ASP A N 1
ATOM 2284 C CA . ASP A 1 283 ? -15.828 -14.828 -13 1 76.62 283 ASP A CA 1
ATOM 2285 C C . ASP A 1 283 ? -15.406 -16.094 -13.734 1 76.62 283 ASP A C 1
ATOM 2287 O O . ASP A 1 283 ? -16.094 -17.109 -13.68 1 76.62 283 ASP A O 1
ATOM 2291 N N . GLU A 1 284 ? -14.312 -16.062 -14.344 1 80.31 284 GLU A N 1
ATOM 2292 C CA . GLU A 1 284 ? -13.844 -17.219 -15.117 1 80.31 284 GLU A CA 1
ATOM 2293 C C . GLU A 1 284 ? -13.562 -18.406 -14.203 1 80.31 284 GLU A C 1
ATOM 2295 O O . GLU A 1 284 ? -13.625 -19.562 -14.641 1 80.31 284 GLU A O 1
ATOM 2300 N N . LEU A 1 285 ? -13.305 -18.125 -13.008 1 72.44 285 LEU A N 1
ATOM 2301 C CA . LEU A 1 285 ? -13.016 -19.188 -12.055 1 72.44 285 LEU A CA 1
ATOM 2302 C C . LEU A 1 285 ? -14.258 -20.047 -11.797 1 72.44 285 LEU A C 1
ATOM 2304 O O . LEU A 1 285 ? -14.148 -21.25 -11.555 1 72.44 285 LEU A O 1
ATOM 2308 N N . VAL A 1 286 ? -15.328 -19.453 -11.883 1 73.31 286 VAL A N 1
ATOM 2309 C CA . VAL A 1 286 ? -16.547 -20.125 -11.43 1 73.31 286 VAL A CA 1
ATOM 2310 C C . VAL A 1 286 ? -17.359 -20.578 -12.633 1 73.31 286 VAL A C 1
ATOM 2312 O O . VAL A 1 286 ? -18.031 -21.609 -12.586 1 73.31 286 VAL A O 1
ATOM 2315 N N . VAL A 1 287 ? -17.312 -19.953 -13.68 1 75.19 287 VAL A N 1
ATOM 2316 C CA . VAL A 1 287 ? -18.156 -20.328 -14.805 1 75.19 287 VAL A CA 1
ATOM 2317 C C . VAL A 1 287 ? -17.328 -21.047 -15.867 1 75.19 287 VAL A C 1
ATOM 2319 O O . VAL A 1 287 ? -17.422 -22.266 -16.016 1 75.19 287 VAL A O 1
ATOM 2322 N N . ASP A 1 288 ? -16.391 -20.469 -16.375 1 85.44 288 ASP A N 1
ATOM 2323 C CA . ASP A 1 288 ? -15.656 -20.953 -17.547 1 85.44 288 ASP A CA 1
ATOM 2324 C C . ASP A 1 288 ? -14.711 -22.094 -17.156 1 85.44 288 ASP A C 1
ATOM 2326 O O . ASP A 1 288 ? -14.633 -23.109 -17.844 1 85.44 288 ASP A O 1
ATOM 2330 N N . ALA A 1 289 ? -14.156 -21.953 -16.016 1 92 289 ALA A N 1
ATOM 2331 C CA . ALA A 1 289 ? -13.148 -22.938 -15.617 1 92 289 ALA A CA 1
ATOM 2332 C C . ALA A 1 289 ? -13.789 -24.266 -15.242 1 92 289 ALA A C 1
ATOM 2334 O O . ALA A 1 289 ? -13.227 -25.328 -15.516 1 92 289 ALA A O 1
ATOM 2335 N N . LEU A 1 290 ? -14.969 -24.203 -14.641 1 93.38 290 LEU A N 1
ATOM 2336 C CA . LEU A 1 290 ? -15.656 -25.438 -14.273 1 93.38 290 LEU A CA 1
ATOM 2337 C C . LEU A 1 290 ? -16.078 -26.203 -15.508 1 93.38 290 LEU A C 1
ATOM 2339 O O . LEU A 1 290 ? -15.93 -27.438 -15.562 1 93.38 290 LEU A O 1
ATOM 2343 N N . GLU A 1 291 ? -16.562 -25.5 -16.453 1 93.75 291 GLU A N 1
ATOM 2344 C CA . GLU A 1 291 ? -16.953 -26.156 -17.703 1 93.75 291 GLU A CA 1
ATOM 2345 C C . GLU A 1 291 ? -15.742 -26.734 -18.438 1 93.75 291 GLU A C 1
ATOM 2347 O O . GLU A 1 291 ? -15.797 -27.859 -18.938 1 93.75 291 GLU A O 1
ATOM 2352 N N . ALA A 1 292 ? -14.727 -25.984 -18.484 1 95.31 292 ALA A N 1
ATOM 2353 C CA . ALA A 1 292 ? -13.508 -26.453 -19.141 1 95.31 292 ALA A CA 1
ATOM 2354 C C . ALA A 1 292 ? -12.922 -27.672 -18.438 1 95.31 292 ALA A C 1
ATOM 2356 O O . ALA A 1 292 ? -12.445 -28.594 -19.078 1 95.31 292 ALA A O 1
ATOM 2357 N N . TYR A 1 293 ? -12.969 -27.641 -17.156 1 96.69 293 TYR A N 1
ATOM 2358 C CA . TYR A 1 293 ? -12.531 -28.766 -16.344 1 96.69 293 TYR A CA 1
ATOM 2359 C C . TYR A 1 293 ? -13.352 -30.016 -16.656 1 96.69 293 TYR A C 1
ATOM 2361 O O . TYR A 1 293 ? -12.797 -31.094 -16.906 1 96.69 293 TYR A O 1
ATOM 2369 N N . SER A 1 294 ? -14.617 -29.844 -16.656 1 96.06 294 SER A N 1
ATOM 2370 C CA . SER A 1 294 ? -15.516 -30.953 -16.953 1 96.06 294 SER A CA 1
ATOM 2371 C C . SER A 1 294 ? -15.219 -31.562 -18.312 1 96.06 294 SER A C 1
ATOM 2373 O O . SER A 1 294 ? -15.125 -32.781 -18.438 1 96.06 294 SER A O 1
ATOM 2375 N N . ALA A 1 295 ? -15.062 -30.719 -19.219 1 95.44 295 ALA A N 1
ATOM 2376 C CA . ALA A 1 295 ? -14.758 -31.203 -20.562 1 95.44 295 ALA A CA 1
ATOM 2377 C C . ALA A 1 295 ? -13.422 -31.938 -20.609 1 95.44 295 ALA A C 1
ATOM 2379 O O . ALA A 1 295 ? -13.289 -32.969 -21.281 1 95.44 295 ALA A O 1
ATOM 2380 N N . ALA A 1 296 ? -12.492 -31.438 -19.906 1 96.12 296 ALA A N 1
ATOM 2381 C CA . ALA A 1 296 ? -11.156 -32.031 -19.875 1 96.12 296 ALA A CA 1
ATOM 2382 C C . ALA A 1 296 ? -11.195 -33.438 -19.281 1 96.12 296 ALA A C 1
ATOM 2384 O O . ALA A 1 296 ? -10.531 -34.344 -19.766 1 96.12 296 ALA A O 1
ATOM 2385 N N . THR A 1 297 ? -11.984 -33.594 -18.219 1 96.75 297 THR A N 1
ATOM 2386 C CA . THR A 1 297 ? -12.039 -34.875 -17.531 1 96.75 297 THR A CA 1
ATOM 2387 C C . THR A 1 297 ? -12.648 -35.969 -18.438 1 96.75 297 THR A C 1
ATOM 2389 O O . THR A 1 297 ? -12.484 -37.156 -18.172 1 96.75 297 THR A O 1
ATOM 2392 N N . ARG A 1 298 ? -13.312 -35.562 -19.469 1 95.56 298 ARG A N 1
ATOM 2393 C CA . ARG A 1 298 ? -13.914 -36.5 -20.406 1 95.56 298 ARG A CA 1
ATOM 2394 C C . ARG A 1 298 ? -12.969 -36.812 -21.562 1 95.56 298 ARG A C 1
ATOM 2396 O O . ARG A 1 298 ? -13.117 -37.812 -22.25 1 95.56 298 ARG A O 1
ATOM 2403 N N . LYS A 1 299 ? -12.031 -35.938 -21.734 1 94.06 299 LYS A N 1
ATOM 2404 C CA . LYS A 1 299 ? -11.195 -36.062 -22.922 1 94.06 299 LYS A CA 1
ATOM 2405 C C . LYS A 1 299 ? -9.836 -36.656 -22.594 1 94.06 299 LYS A C 1
ATOM 2407 O O . LYS A 1 299 ? -9.188 -37.25 -23.453 1 94.06 299 LYS A O 1
ATOM 2412 N N . MET A 1 300 ? -9.391 -36.469 -21.438 1 93.69 300 MET A N 1
ATOM 2413 C CA . MET A 1 300 ? -8.07 -36.969 -21.031 1 93.69 300 MET A CA 1
ATOM 2414 C C . MET A 1 300 ? -8.047 -37.25 -19.531 1 93.69 300 MET A C 1
ATOM 2416 O O . MET A 1 300 ? -8.914 -36.781 -18.781 1 93.69 300 MET A O 1
ATOM 2420 N N . PRO A 1 301 ? -7.07 -38.062 -19.094 1 96.75 301 PRO A N 1
ATOM 2421 C CA . PRO A 1 301 ? -6.949 -38.25 -17.656 1 96.75 301 PRO A CA 1
ATOM 2422 C C . PRO A 1 301 ? -6.629 -36.969 -16.906 1 96.75 301 PRO A C 1
ATOM 2424 O O . PRO A 1 301 ? -5.668 -36.281 -17.25 1 96.75 301 PRO A O 1
ATOM 2427 N N . VAL A 1 302 ? -7.465 -36.656 -15.938 1 97.94 302 VAL A N 1
ATOM 2428 C CA . VAL A 1 302 ? -7.234 -35.562 -15.008 1 97.94 302 VAL A CA 1
ATOM 2429 C C . VAL A 1 302 ? -7.141 -36.094 -13.586 1 97.94 302 VAL A C 1
ATOM 2431 O O . VAL A 1 302 ? -8.023 -36.844 -13.133 1 97.94 302 VAL A O 1
ATOM 2434 N N . TYR A 1 303 ? -6.051 -35.812 -12.953 1 98.31 303 TYR A N 1
ATOM 2435 C CA . TYR A 1 303 ? -5.82 -36.25 -11.586 1 98.31 303 TYR A CA 1
ATOM 2436 C C . TYR A 1 303 ? -5.949 -35.094 -10.602 1 98.31 303 TYR A C 1
ATOM 2438 O O . TYR A 1 303 ? -5.43 -34 -10.852 1 98.31 303 TYR A O 1
ATOM 2446 N N . LEU A 1 304 ? -6.691 -35.312 -9.5 1 98.31 304 LEU A N 1
ATOM 2447 C CA . LEU A 1 304 ? -6.852 -34.281 -8.469 1 98.31 304 LEU A CA 1
ATOM 2448 C C . LEU A 1 304 ? -6.004 -34.594 -7.246 1 98.31 304 LEU A C 1
ATOM 2450 O O . LEU A 1 304 ? -5.945 -35.75 -6.809 1 98.31 304 LEU A O 1
ATOM 2454 N N . ILE A 1 305 ? -5.289 -33.625 -6.789 1 98.56 305 ILE A N 1
ATOM 2455 C CA . ILE A 1 305 ? -4.551 -33.75 -5.539 1 98.56 305 ILE A CA 1
ATOM 2456 C C . ILE A 1 305 ? -4.992 -32.656 -4.57 1 98.56 305 ILE A C 1
ATOM 2458 O O . ILE A 1 305 ? -5.004 -31.469 -4.926 1 98.56 305 ILE A O 1
ATOM 2462 N N . TRP A 1 306 ? -5.371 -33.062 -3.367 1 98.25 306 TRP A N 1
ATOM 2463 C CA . TRP A 1 306 ? -5.742 -32.125 -2.301 1 98.25 306 TRP A CA 1
ATOM 2464 C C . TRP A 1 306 ? -4.809 -32.281 -1.104 1 98.25 306 TRP A C 1
ATOM 2466 O O . TRP A 1 306 ? -4.258 -33.344 -0.865 1 98.25 306 TRP A O 1
ATOM 2476 N N . GLY A 1 307 ? -4.582 -31.172 -0.362 1 97.62 307 GLY A N 1
ATOM 2477 C CA . GLY A 1 307 ? -4.086 -31.312 0.997 1 97.62 307 GLY A CA 1
ATOM 2478 C C . GLY A 1 307 ? -5.152 -31.781 1.971 1 97.62 307 GLY A C 1
ATOM 2479 O O . GLY A 1 307 ? -6.34 -31.531 1.77 1 97.62 307 GLY A O 1
ATOM 2480 N N . THR A 1 308 ? -4.723 -32.344 3.012 1 97.19 308 THR A N 1
ATOM 2481 C CA . THR A 1 308 ? -5.691 -32.875 3.971 1 97.19 308 THR A CA 1
ATOM 2482 C C . THR A 1 308 ? -6.262 -31.75 4.832 1 97.19 308 THR A C 1
ATOM 2484 O O . THR A 1 308 ? -7.297 -31.922 5.48 1 97.19 308 THR A O 1
ATOM 2487 N N . GLU A 1 309 ? -5.605 -30.641 4.898 1 94.88 309 GLU A N 1
ATOM 2488 C CA . GLU A 1 309 ? -6.117 -29.469 5.617 1 94.88 309 GLU A CA 1
ATOM 2489 C C . GLU A 1 309 ? -6.996 -28.609 4.719 1 94.88 309 GLU A C 1
ATOM 2491 O O . GLU A 1 309 ? -6.512 -28.031 3.744 1 94.88 309 GLU A O 1
ATOM 2496 N N . ASN A 1 310 ? -8.281 -28.516 4.934 1 88.56 310 ASN A N 1
ATOM 2497 C CA . ASN A 1 310 ? -9.266 -27.859 4.07 1 88.56 310 ASN A CA 1
ATOM 2498 C C . ASN A 1 310 ? -9.352 -26.359 4.348 1 88.56 310 ASN A C 1
ATOM 2500 O O . ASN A 1 310 ? -10.438 -25.844 4.617 1 88.56 310 ASN A O 1
ATOM 2504 N N . ASN A 1 311 ? -8.305 -25.703 4.109 1 86.31 311 ASN A N 1
ATOM 2505 C CA . ASN A 1 311 ? -8.297 -24.281 4.418 1 86.31 311 ASN A CA 1
ATOM 2506 C C . ASN A 1 311 ? -8.883 -23.453 3.275 1 86.31 311 ASN A C 1
ATOM 2508 O O . ASN A 1 311 ? -9.453 -22.391 3.504 1 86.31 311 ASN A O 1
ATOM 2512 N N . VAL A 1 312 ? -8.711 -23.828 2.031 1 87.62 312 VAL A N 1
ATOM 2513 C CA . VAL A 1 312 ? -9.273 -23.109 0.889 1 87.62 312 VAL A CA 1
ATOM 2514 C C . VAL A 1 312 ? -10.227 -24.016 0.121 1 87.62 312 VAL A C 1
ATOM 2516 O O . VAL A 1 312 ? -11.383 -23.672 -0.11 1 87.62 312 VAL A O 1
ATOM 2519 N N . ALA A 1 313 ? -9.789 -25.156 -0.192 1 89.94 313 ALA A N 1
ATOM 2520 C CA . ALA A 1 313 ? -10.648 -26.141 -0.854 1 89.94 313 ALA A CA 1
ATOM 2521 C C . ALA A 1 313 ? -11.57 -26.828 0.149 1 89.94 313 ALA A C 1
ATOM 2523 O O . ALA A 1 313 ? -11.195 -27.828 0.763 1 89.94 313 ALA A O 1
ATOM 2524 N N . THR A 1 314 ? -12.789 -26.438 0.18 1 88.62 314 THR A N 1
ATOM 2525 C CA . THR A 1 314 ? -13.75 -27.016 1.104 1 88.62 314 THR A CA 1
ATOM 2526 C C . THR A 1 314 ? -14.203 -28.391 0.619 1 88.62 314 THR A C 1
ATOM 2528 O O . THR A 1 314 ? -14.031 -28.734 -0.556 1 88.62 314 THR A O 1
ATOM 2531 N N . PRO A 1 315 ? -14.758 -29.156 1.578 1 91 315 PRO A N 1
ATOM 2532 C CA . PRO A 1 315 ? -15.312 -30.438 1.155 1 91 315 PRO A CA 1
ATOM 2533 C C . PRO A 1 315 ? -16.344 -30.297 0.035 1 91 315 PRO A C 1
ATOM 2535 O O . PRO A 1 315 ? -16.391 -31.156 -0.86 1 91 315 PRO A O 1
ATOM 2538 N N . GLU A 1 316 ? -17.062 -29.25 0.09 1 88.5 316 GLU A N 1
ATOM 2539 C CA . GLU A 1 316 ? -18.078 -29.016 -0.938 1 88.5 316 GLU A CA 1
ATOM 2540 C C . GLU A 1 316 ? -17.438 -28.797 -2.303 1 88.5 316 GLU A C 1
ATOM 2542 O O . GLU A 1 316 ? -17.938 -29.281 -3.318 1 88.5 316 GLU A O 1
ATOM 2547 N N . LEU A 1 317 ? -16.391 -28.094 -2.307 1 89.25 317 LEU A N 1
ATOM 2548 C CA . LEU A 1 317 ? -15.68 -27.828 -3.551 1 89.25 317 LEU A CA 1
ATOM 2549 C C . LEU A 1 317 ? -15.055 -29.109 -4.098 1 89.25 317 LEU A C 1
ATOM 2551 O O . LEU A 1 317 ? -15.055 -29.344 -5.312 1 89.25 317 LEU A O 1
ATOM 2555 N N . GLN A 1 318 ? -14.516 -29.906 -3.225 1 94.25 318 GLN A N 1
ATOM 2556 C CA . GLN A 1 318 ? -13.922 -31.172 -3.633 1 94.25 318 GLN A CA 1
ATOM 2557 C C . GLN A 1 318 ? -14.969 -32.094 -4.254 1 94.25 318 GLN A C 1
ATOM 2559 O O . GLN A 1 318 ? -14.719 -32.719 -5.281 1 94.25 318 GLN A O 1
ATOM 2564 N N . GLU A 1 319 ? -16.125 -32.094 -3.648 1 93.62 319 GLU A N 1
ATOM 2565 C CA . GLU A 1 319 ? -17.219 -32.906 -4.172 1 93.62 319 GLU A CA 1
ATOM 2566 C C . GLU A 1 319 ? -17.688 -32.375 -5.527 1 93.62 319 GLU A C 1
ATOM 2568 O O . GLU A 1 319 ? -18.047 -33.156 -6.406 1 93.62 319 GLU A O 1
ATOM 2573 N N . LEU A 1 320 ? -17.672 -31.094 -5.582 1 92.62 320 LEU A N 1
ATOM 2574 C CA . LEU A 1 320 ? -18.078 -30.469 -6.832 1 92.62 320 LEU A CA 1
ATOM 2575 C C . LEU A 1 320 ? -17.219 -30.953 -7.996 1 92.62 320 LEU A C 1
ATOM 2577 O O . LEU A 1 320 ? -17.75 -31.266 -9.07 1 92.62 320 LEU A O 1
ATOM 2581 N N . LEU A 1 321 ? -15.93 -31.125 -7.816 1 95.44 321 LEU A N 1
ATOM 2582 C CA . LEU A 1 321 ? -15 -31.469 -8.891 1 95.44 321 LEU A CA 1
ATOM 2583 C C . LEU A 1 321 ? -14.992 -32.969 -9.125 1 95.44 321 LEU A C 1
ATOM 2585 O O . LEU A 1 321 ? -14.492 -33.438 -10.148 1 95.44 321 LEU A O 1
ATOM 2589 N N . ALA A 1 322 ? -15.609 -33.688 -8.211 1 96.75 322 ALA A N 1
ATOM 2590 C CA . ALA A 1 322 ? -15.648 -35.156 -8.328 1 96.75 322 ALA A CA 1
ATOM 2591 C C . ALA A 1 322 ? -17.047 -35.625 -8.711 1 96.75 322 ALA A C 1
ATOM 2593 O O . ALA A 1 322 ? -17.312 -36.844 -8.734 1 96.75 322 ALA A O 1
ATOM 2594 N N . ASP A 1 323 ? -17.938 -34.75 -9.016 1 96 323 ASP A N 1
ATOM 2595 C CA . ASP A 1 323 ? -19.328 -35.094 -9.258 1 96 323 ASP A CA 1
ATOM 2596 C C . ASP A 1 323 ? -19.516 -35.75 -10.617 1 96 323 ASP A C 1
ATOM 2598 O O . ASP A 1 323 ? -19.75 -35.094 -11.625 1 96 323 ASP A O 1
ATOM 2602 N N . LYS A 1 324 ? -19.641 -37.031 -10.664 1 96.25 324 LYS A N 1
ATOM 2603 C CA . LYS A 1 324 ? -19.766 -37.812 -11.891 1 96.25 324 LYS A CA 1
ATOM 2604 C C . LYS A 1 324 ? -21.125 -37.594 -12.555 1 96.25 324 LYS A C 1
ATOM 2606 O O . LYS A 1 324 ? -21.25 -37.656 -13.773 1 96.25 324 LYS A O 1
ATOM 2611 N N . GLU A 1 325 ? -22.062 -37.312 -11.742 1 96.81 325 GLU A N 1
ATOM 2612 C CA . GLU A 1 325 ? -23.406 -37.062 -12.273 1 96.81 325 GLU A CA 1
ATOM 2613 C C . GLU A 1 325 ? -23.453 -35.812 -13.109 1 96.81 325 GLU A C 1
ATOM 2615 O O . GLU A 1 325 ? -24.25 -35.688 -14.039 1 96.81 325 GLU A O 1
ATOM 2620 N N . ALA A 1 326 ? -22.594 -34.938 -12.781 1 94.25 326 ALA A N 1
ATOM 2621 C CA . ALA A 1 326 ? -22.531 -33.688 -13.508 1 94.25 326 ALA A CA 1
ATOM 2622 C C . ALA A 1 326 ? -21.562 -33.781 -14.688 1 94.25 326 ALA A C 1
ATOM 2624 O O . ALA A 1 326 ? -21.281 -32.781 -15.344 1 94.25 326 ALA A O 1
ATOM 2625 N N . GLY A 1 327 ? -21 -34.906 -14.914 1 95.81 327 GLY A N 1
ATOM 2626 C CA . GLY A 1 327 ? -20.125 -35.156 -16.062 1 95.81 327 GLY A CA 1
ATOM 2627 C C . GLY A 1 327 ? -18.672 -34.875 -15.766 1 95.81 327 GLY A C 1
ATOM 2628 O O . GLY A 1 327 ? -17.906 -34.531 -16.672 1 95.81 327 GLY A O 1
ATOM 2629 N N . ARG A 1 328 ? -18.281 -34.938 -14.586 1 96.69 328 ARG A N 1
ATOM 2630 C CA . ARG A 1 328 ? -16.906 -34.719 -14.164 1 96.69 328 ARG A CA 1
ATOM 2631 C C . ARG A 1 328 ? -16.25 -36 -13.695 1 96.69 328 ARG A C 1
ATOM 2633 O O . ARG A 1 328 ? -16.656 -36.562 -12.68 1 96.69 328 ARG A O 1
ATOM 2640 N N . PHE A 1 329 ? -15.156 -36.438 -14.422 1 96.81 329 PHE A N 1
ATOM 2641 C CA . PHE A 1 329 ? -14.617 -37.781 -14.234 1 96.81 329 PHE A CA 1
ATOM 2642 C C . PHE A 1 329 ? -13.117 -37.719 -13.977 1 96.81 329 PHE A C 1
ATOM 2644 O O . PHE A 1 329 ? -12.328 -38.281 -14.734 1 96.81 329 PHE A O 1
ATOM 2651 N N . PRO A 1 330 ? -12.727 -37.094 -12.883 1 97.75 330 PRO A N 1
ATOM 2652 C CA . PRO A 1 330 ? -11.297 -37.219 -12.578 1 97.75 330 PRO A CA 1
ATOM 2653 C C . PRO A 1 330 ? -10.859 -38.688 -12.445 1 97.75 330 PRO A C 1
ATOM 2655 O O . PRO A 1 330 ? -11.609 -39.531 -11.93 1 97.75 330 PRO A O 1
ATOM 2658 N N . ARG A 1 331 ? -9.727 -38.938 -12.992 1 97.12 331 ARG A N 1
ATOM 2659 C CA . ARG A 1 331 ? -9.219 -40.312 -13.008 1 97.12 331 ARG A CA 1
ATOM 2660 C C . ARG A 1 331 ? -8.922 -40.812 -11.602 1 97.12 331 ARG A C 1
ATOM 2662 O O . ARG A 1 331 ? -9.125 -42 -11.297 1 97.12 331 ARG A O 1
ATOM 2669 N N . SER A 1 332 ? -8.398 -39.969 -10.781 1 96.69 332 SER A N 1
ATOM 2670 C CA . SER A 1 332 ? -8.148 -40.281 -9.383 1 96.69 332 SER A CA 1
ATOM 2671 C C . SER A 1 332 ? -8.125 -39.031 -8.516 1 96.69 332 SER A C 1
ATOM 2673 O O . SER A 1 332 ? -7.957 -37.906 -9.031 1 96.69 332 SER A O 1
ATOM 2675 N N . ILE A 1 333 ? -8.336 -39.219 -7.277 1 97.75 333 ILE A N 1
ATOM 2676 C CA . ILE A 1 333 ? -8.227 -38.188 -6.246 1 97.75 333 ILE A CA 1
ATOM 2677 C C . ILE A 1 333 ? -7.258 -38.656 -5.16 1 97.75 333 ILE A C 1
ATOM 2679 O O . ILE A 1 333 ? -7.387 -39.75 -4.629 1 97.75 333 ILE A O 1
ATOM 2683 N N . SER A 1 334 ? -6.258 -37.906 -4.934 1 98 334 SER A N 1
ATOM 2684 C CA . SER A 1 334 ? -5.25 -38.219 -3.926 1 98 334 SER A CA 1
ATOM 2685 C C . SER A 1 334 ? -5.09 -37.094 -2.93 1 98 334 SER A C 1
ATOM 2687 O O . SER A 1 334 ? -5.539 -35.969 -3.182 1 98 334 SER A O 1
ATOM 2689 N N . TYR A 1 335 ? -4.453 -37.375 -1.798 1 97.88 335 TYR A N 1
ATOM 2690 C CA . TYR A 1 335 ? -4.301 -36.406 -0.722 1 97.88 335 TYR A CA 1
ATOM 2691 C C . TYR A 1 335 ? -2.867 -36.375 -0.213 1 97.88 335 TYR A C 1
ATOM 2693 O O . TYR A 1 335 ? -2.195 -37.406 -0.16 1 97.88 335 TYR A O 1
ATOM 2701 N N . VAL A 1 336 ? -2.396 -35.281 0.101 1 98.38 336 VAL A N 1
ATOM 2702 C CA . VAL A 1 336 ? -1.108 -35.094 0.766 1 98.38 336 VAL A CA 1
ATOM 2703 C C . VAL A 1 336 ? -1.328 -34.719 2.225 1 98.38 336 VAL A C 1
ATOM 2705 O O . VAL A 1 336 ? -2.02 -33.719 2.514 1 98.38 336 VAL A O 1
ATOM 2708 N N . GLU A 1 337 ? -0.691 -35.406 3.115 1 97.44 337 GLU A N 1
ATOM 2709 C CA . GLU A 1 337 ? -0.864 -35.188 4.547 1 97.44 337 GLU A CA 1
ATOM 2710 C C . GLU A 1 337 ? -0.102 -33.969 5.012 1 97.44 337 GLU A C 1
ATOM 2712 O O . GLU A 1 337 ? 0.917 -33.594 4.422 1 97.44 337 GLU A O 1
ATOM 2717 N N . ASN A 1 338 ? -0.616 -33.281 6.07 1 96.5 338 ASN A N 1
ATOM 2718 C CA . ASN A 1 338 ? 0.019 -32.125 6.742 1 96.5 338 ASN A CA 1
ATOM 2719 C C . ASN A 1 338 ? 0.216 -30.953 5.797 1 96.5 338 ASN A C 1
ATOM 2721 O O . ASN A 1 338 ? 1.278 -30.328 5.789 1 96.5 338 ASN A O 1
ATOM 2725 N N . ALA A 1 339 ? -0.763 -30.828 4.93 1 97.12 339 ALA A N 1
ATOM 2726 C CA . ALA A 1 339 ? -0.73 -29.703 4 1 97.12 339 ALA A CA 1
ATOM 2727 C C . ALA A 1 339 ? -2.141 -29.234 3.648 1 97.12 339 ALA A C 1
ATOM 2729 O O . ALA A 1 339 ? -3.1 -30 3.764 1 97.12 339 ALA A O 1
ATOM 2730 N N . GLY A 1 340 ? -2.252 -28 3.322 1 96.06 340 GLY A N 1
ATOM 2731 C CA . GLY A 1 340 ? -3.475 -27.422 2.783 1 96.06 340 GLY A CA 1
ATOM 2732 C C . GLY A 1 340 ? -3.318 -26.922 1.364 1 96.06 340 GLY A C 1
ATOM 2733 O O . GLY A 1 340 ? -2.742 -27.594 0.512 1 96.06 340 GLY A O 1
ATOM 2734 N N . HIS A 1 341 ? -3.914 -25.75 1.141 1 96.62 341 HIS A N 1
ATOM 2735 C CA . HIS A 1 341 ? -3.92 -25.172 -0.2 1 96.62 341 HIS A CA 1
ATOM 2736 C C . HIS A 1 341 ? -2.5 -24.969 -0.725 1 96.62 341 HIS A C 1
ATOM 2738 O O . HIS A 1 341 ? -2.273 -25.016 -1.937 1 96.62 341 HIS A O 1
ATOM 2744 N N . LEU A 1 342 ? -1.531 -24.812 0.175 1 98.06 342 LEU A N 1
ATOM 2745 C CA . LEU A 1 342 ? -0.157 -24.531 -0.226 1 98.06 342 LEU A CA 1
ATOM 2746 C C . LEU A 1 342 ? 0.707 -25.781 -0.129 1 98.06 342 LEU A C 1
ATOM 2748 O O . LEU A 1 342 ? 1.859 -25.703 0.307 1 98.06 342 LEU A O 1
ATOM 2752 N N . VAL A 1 343 ? 0.199 -26.844 -0.591 1 98.5 343 VAL A N 1
ATOM 2753 C CA . VAL A 1 343 ? 0.832 -28.156 -0.511 1 98.5 343 VAL A CA 1
ATOM 2754 C C . VAL A 1 343 ? 2.17 -28.125 -1.246 1 98.5 343 VAL A C 1
ATOM 2756 O O . VAL A 1 343 ? 3.127 -28.781 -0.831 1 98.5 343 VAL A O 1
ATOM 2759 N N . VAL A 1 344 ? 2.32 -27.328 -2.334 1 98.62 344 VAL A N 1
ATOM 2760 C CA . VAL A 1 344 ? 3.551 -27.234 -3.111 1 98.62 344 VAL A CA 1
ATOM 2761 C C . VAL A 1 344 ? 4.656 -26.625 -2.248 1 98.62 344 VAL A C 1
ATOM 2763 O O . VAL A 1 344 ? 5.82 -27.016 -2.355 1 98.62 344 VAL A O 1
ATOM 2766 N N . GLN A 1 345 ? 4.301 -25.703 -1.408 1 98.44 345 GLN A N 1
ATOM 2767 C CA . GLN A 1 345 ? 5.246 -25 -0.547 1 98.44 345 GLN A CA 1
ATOM 2768 C C . GLN A 1 345 ? 5.492 -25.781 0.745 1 98.44 345 GLN A C 1
ATOM 2770 O O . GLN A 1 345 ? 6.605 -25.766 1.279 1 98.44 345 GLN A O 1
ATOM 2775 N N . GLN A 1 346 ? 4.523 -26.469 1.211 1 98.31 346 GLN A N 1
ATOM 2776 C CA . GLN A 1 346 ? 4.566 -27.078 2.539 1 98.31 346 GLN A CA 1
ATOM 2777 C C . GLN A 1 346 ? 5.156 -28.484 2.488 1 98.31 346 GLN A C 1
ATOM 2779 O O . GLN A 1 346 ? 5.879 -28.891 3.4 1 98.31 346 GLN A O 1
ATOM 2784 N N . GLN A 1 347 ? 4.77 -29.203 1.435 1 98.5 347 GLN A N 1
ATOM 2785 C CA . GLN A 1 347 ? 5.18 -30.594 1.322 1 98.5 347 GLN A CA 1
ATOM 2786 C C . GLN A 1 347 ? 5.664 -30.922 -0.089 1 98.5 347 GLN A C 1
ATOM 2788 O O . GLN A 1 347 ? 5.172 -31.859 -0.725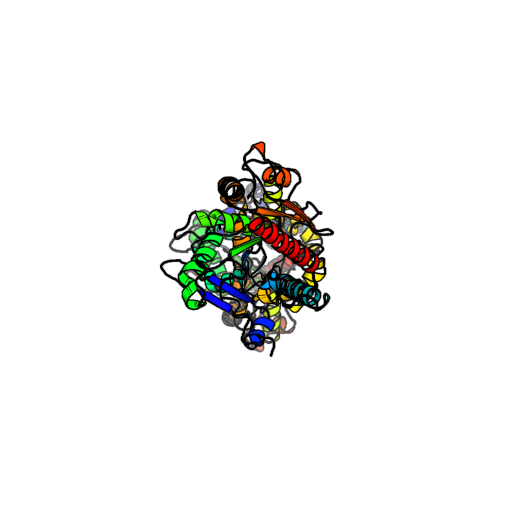 1 98.5 347 GLN A O 1
ATOM 2793 N N . PRO A 1 348 ? 6.711 -30.234 -0.539 1 98.62 348 PRO A N 1
ATOM 2794 C CA . PRO A 1 348 ? 7.164 -30.484 -1.91 1 98.62 348 PRO A CA 1
ATOM 2795 C C . PRO A 1 348 ? 7.684 -31.906 -2.115 1 98.62 348 PRO A C 1
ATOM 2797 O O . PRO A 1 348 ? 7.535 -32.469 -3.201 1 98.62 348 PRO A O 1
ATOM 2800 N N . ASP A 1 349 ? 8.25 -32.5 -1.121 1 97.88 349 ASP A N 1
ATOM 2801 C CA . ASP A 1 349 ? 8.797 -33.844 -1.191 1 97.88 349 ASP A CA 1
ATOM 2802 C C . ASP A 1 349 ? 7.684 -34.875 -1.358 1 97.88 349 ASP A C 1
ATOM 2804 O O . ASP A 1 349 ? 7.688 -35.656 -2.32 1 97.88 349 ASP A O 1
ATOM 2808 N N . SER A 1 350 ? 6.707 -34.875 -0.457 1 98.31 350 SER A N 1
ATOM 2809 C CA . SER A 1 350 ? 5.578 -35.781 -0.515 1 98.31 350 SER A CA 1
ATOM 2810 C C . SER A 1 350 ? 4.785 -35.625 -1.807 1 98.31 350 SER A C 1
ATOM 2812 O O . SER A 1 350 ? 4.309 -36.594 -2.387 1 98.31 350 SER A O 1
ATOM 2814 N N . LEU A 1 351 ? 4.641 -34.406 -2.201 1 98.69 351 LEU A N 1
ATOM 2815 C CA . LEU A 1 351 ? 3.922 -34.125 -3.438 1 98.69 351 LEU A CA 1
ATOM 2816 C C . LEU A 1 351 ? 4.645 -34.719 -4.641 1 98.69 351 LEU A C 1
ATOM 2818 O O . LEU A 1 351 ? 4.012 -35.281 -5.531 1 98.69 351 LEU A O 1
ATOM 2822 N N . ALA A 1 352 ? 5.984 -34.531 -4.707 1 97.69 352 ALA A N 1
ATOM 2823 C CA . ALA A 1 352 ? 6.781 -35.062 -5.809 1 97.69 352 ALA A CA 1
ATOM 2824 C C . ALA A 1 352 ? 6.629 -36.594 -5.91 1 97.69 352 ALA A C 1
ATOM 2826 O O . ALA A 1 352 ? 6.484 -37.125 -7.008 1 97.69 352 ALA A O 1
ATOM 2827 N N . GLU A 1 353 ? 6.672 -37.219 -4.793 1 96.25 353 GLU A N 1
ATOM 2828 C CA . GLU A 1 353 ? 6.504 -38.656 -4.766 1 96.25 353 GLU A CA 1
ATOM 2829 C C . GLU A 1 353 ? 5.137 -39.062 -5.309 1 96.25 353 GLU A C 1
ATOM 2831 O O . GLU A 1 353 ? 5.031 -40 -6.094 1 96.25 353 GLU A O 1
ATOM 2836 N N . LEU A 1 354 ? 4.168 -38.375 -4.863 1 97.12 354 LEU A N 1
ATOM 2837 C CA . LEU A 1 354 ? 2.807 -38.688 -5.293 1 97.12 354 LEU A CA 1
ATOM 2838 C C . LEU A 1 354 ? 2.648 -38.438 -6.793 1 97.12 354 LEU A C 1
ATOM 2840 O O . LEU A 1 354 ? 2.049 -39.25 -7.492 1 97.12 354 LEU A O 1
ATOM 2844 N N . VAL A 1 355 ? 3.115 -37.344 -7.285 1 97.12 355 VAL A N 1
ATOM 2845 C CA . VAL A 1 355 ? 3.016 -37 -8.703 1 97.12 355 VAL A CA 1
ATOM 2846 C C . VAL A 1 355 ? 3.732 -38.062 -9.539 1 97.12 355 VAL A C 1
ATOM 2848 O O . VAL A 1 355 ? 3.223 -38.5 -10.57 1 97.12 355 VAL A O 1
ATOM 2851 N N . LEU A 1 356 ? 4.918 -38.469 -9.102 1 93.56 356 LEU A N 1
ATOM 2852 C CA . LEU A 1 356 ? 5.656 -39.5 -9.82 1 93.56 356 LEU A CA 1
ATOM 2853 C C . LEU A 1 356 ? 4.863 -40.812 -9.867 1 93.56 356 LEU A C 1
ATOM 2855 O O . LEU A 1 356 ? 4.852 -41.5 -10.891 1 93.56 356 LEU A O 1
ATOM 2859 N N . SER A 1 357 ? 4.25 -41.125 -8.773 1 93.06 357 SER A N 1
ATOM 2860 C CA . SER A 1 357 ? 3.424 -42.312 -8.727 1 93.06 357 SER A CA 1
ATOM 2861 C C . SER A 1 357 ? 2.271 -42.25 -9.719 1 93.06 357 SER A C 1
ATOM 2863 O O . SER A 1 357 ? 1.918 -43.25 -10.344 1 93.06 357 SER A O 1
ATOM 2865 N N . ILE A 1 358 ? 1.683 -41.094 -9.82 1 94.19 358 ILE A N 1
ATOM 2866 C CA . ILE A 1 358 ? 0.582 -40.875 -10.75 1 94.19 358 ILE A CA 1
ATOM 2867 C C . ILE A 1 358 ? 1.08 -41.031 -12.18 1 94.19 358 ILE A C 1
ATOM 2869 O O . ILE A 1 358 ? 0.426 -41.688 -13.008 1 94.19 358 ILE A O 1
ATOM 2873 N N . LEU A 1 359 ? 2.232 -40.469 -12.492 1 90.5 359 LEU A N 1
ATOM 2874 C CA . LEU A 1 359 ? 2.795 -40.562 -13.836 1 90.5 359 LEU A CA 1
ATOM 2875 C C . LEU A 1 359 ? 3.131 -42 -14.203 1 90.5 359 LEU A C 1
ATOM 2877 O O . LEU A 1 359 ? 2.984 -42.406 -15.359 1 90.5 359 LEU A O 1
ATOM 2881 N N . HIS A 1 360 ? 3.525 -42.75 -13.258 1 84.94 360 HIS A N 1
ATOM 2882 C CA . HIS A 1 360 ? 3.859 -44.156 -13.477 1 84.94 360 HIS A CA 1
ATOM 2883 C C . HIS A 1 360 ? 2.611 -44.969 -13.766 1 84.94 360 HIS A C 1
ATOM 2885 O O . HIS A 1 360 ? 2.635 -45.875 -14.617 1 84.94 360 HIS A O 1
ATOM 2891 N N . LYS A 1 361 ? 1.579 -44.719 -13.062 1 79.25 361 LYS A N 1
ATOM 2892 C CA . LYS A 1 361 ? 0.329 -45.438 -13.25 1 79.25 361 LYS A CA 1
ATOM 2893 C C . LYS A 1 361 ? -0.32 -45.094 -14.586 1 79.25 361 LYS A C 1
ATOM 2895 O O . LYS A 1 361 ? -0.994 -45.938 -15.188 1 79.25 361 LYS A O 1
ATOM 2900 N N . GLY A 1 362 ? -0.227 -43.844 -14.953 1 67.31 362 GLY A N 1
ATOM 2901 C CA . GLY A 1 362 ? -0.781 -43.406 -16.219 1 67.31 362 GLY A CA 1
ATOM 2902 C C . GLY A 1 362 ? -0.167 -44.125 -17.422 1 67.31 362 GLY A C 1
ATOM 2903 O O . GLY A 1 362 ? -0.853 -44.406 -18.406 1 67.31 362 GLY A O 1
ATOM 2904 N N . VAL A 1 363 ? 1.067 -44.344 -17.359 1 54 363 VAL A N 1
ATOM 2905 C CA . VAL A 1 363 ? 1.781 -45.062 -18.406 1 54 363 VAL A CA 1
ATOM 2906 C C . VAL A 1 363 ? 1.325 -46.531 -18.453 1 54 363 VAL A C 1
ATOM 2908 O O . VAL A 1 363 ? 1.096 -47.094 -19.531 1 54 363 VAL A O 1
ATOM 2911 N N . ALA A 1 364 ? 1.132 -46.969 -17.312 1 46.38 364 ALA A N 1
ATOM 2912 C CA . ALA A 1 364 ? 0.751 -48.375 -17.219 1 46.38 364 ALA A CA 1
ATOM 2913 C C . ALA A 1 364 ? -0.618 -48.625 -17.859 1 46.38 364 ALA A C 1
ATOM 2915 O O . ALA A 1 364 ? -0.842 -49.656 -18.5 1 46.38 364 ALA A O 1
ATOM 2916 N N . THR A 1 365 ? -1.433 -47.688 -17.719 1 46.88 365 THR A N 1
ATOM 2917 C CA . THR A 1 365 ? -2.779 -47.844 -18.25 1 46.88 365 THR A CA 1
ATOM 2918 C C . THR A 1 365 ? -2.777 -47.656 -19.766 1 46.88 365 THR A C 1
ATOM 2920 O O . THR A 1 365 ? -3.557 -48.281 -20.469 1 46.88 365 THR A O 1
ATOM 2923 N N . ARG A 1 366 ? -1.931 -46.938 -20.359 1 51.12 366 ARG A N 1
ATOM 2924 C CA . ARG A 1 366 ? -1.854 -46.719 -21.797 1 51.12 366 ARG A CA 1
ATOM 2925 C C . ARG A 1 366 ? -1.28 -47.938 -22.5 1 51.12 366 ARG A C 1
ATOM 2927 O O . ARG A 1 366 ? -1.695 -48.281 -23.625 1 51.12 366 ARG A O 1
ATOM 2934 N N . ASN A 1 367 ? -0.287 -48.562 -21.844 1 39.03 367 ASN A N 1
ATOM 2935 C CA . ASN A 1 367 ? 0.313 -49.781 -22.438 1 39.03 367 ASN A CA 1
ATOM 2936 C C . ASN A 1 367 ? -0.656 -50.938 -22.422 1 39.03 367 ASN A C 1
ATOM 2938 O O . ASN A 1 367 ? -0.45 -51.938 -23.141 1 39.03 367 ASN A O 1
ATOM 2942 N N . LYS A 1 368 ? -1.721 -50.906 -21.625 1 43.41 368 LYS A N 1
ATOM 2943 C CA . LYS A 1 368 ? -2.682 -52 -21.578 1 43.41 368 LYS A CA 1
ATOM 2944 C C . LYS A 1 368 ? -3.836 -51.75 -22.547 1 43.41 368 LYS A C 1
ATOM 2946 O O . LYS A 1 368 ? -4.688 -52.625 -22.734 1 43.41 368 LYS A O 1
ATOM 2951 N N . LEU A 1 369 ? -3.879 -50.531 -23.016 1 36.38 369 LEU A N 1
ATOM 2952 C CA . LEU A 1 369 ? -4.887 -50.344 -24.047 1 36.38 369 LEU A CA 1
ATOM 2953 C C . LEU A 1 369 ? -4.27 -50.469 -25.438 1 36.38 369 LEU A C 1
ATOM 2955 O O . LEU A 1 369 ? -3.139 -50.031 -25.672 1 36.38 369 LEU A O 1
ATOM 2959 N N . MET B 1 1 ? -27.859 21.891 19.891 1 27.23 1 MET B N 1
ATOM 2960 C CA . MET B 1 1 ? -27.281 21.609 18.578 1 27.23 1 MET B CA 1
ATOM 2961 C C . MET B 1 1 ? -25.828 22.062 18.516 1 27.23 1 MET B C 1
ATOM 2963 O O . MET B 1 1 ? -25.531 23.219 18.797 1 27.23 1 MET B O 1
ATOM 2967 N N . THR B 1 2 ? -24.906 21.266 18.734 1 36.97 2 THR B N 1
ATOM 2968 C CA . THR B 1 2 ? -23.5 21.672 18.688 1 36.97 2 THR B CA 1
ATOM 2969 C C . THR B 1 2 ? -23.203 22.484 17.438 1 36.97 2 THR B C 1
ATOM 2971 O O . THR B 1 2 ? -23.516 22.062 16.328 1 36.97 2 THR B O 1
ATOM 2974 N N . PRO B 1 3 ? -23.109 23.703 17.594 1 43.81 3 PRO B N 1
ATOM 2975 C CA . PRO B 1 3 ? -22.984 24.516 16.375 1 43.81 3 PRO B CA 1
ATOM 2976 C C . PRO B 1 3 ? -22.109 23.844 15.312 1 43.81 3 PRO B C 1
ATOM 2978 O O . PRO B 1 3 ? -21.094 23.219 15.641 1 43.81 3 PRO B O 1
ATOM 2981 N N . THR B 1 4 ? -22.812 23.531 14.211 1 50.94 4 THR B N 1
ATOM 2982 C CA . THR B 1 4 ? -22.156 22.906 13.055 1 50.94 4 THR B CA 1
ATOM 2983 C C . THR B 1 4 ? -20.938 23.734 12.625 1 50.94 4 THR B C 1
ATOM 2985 O O . THR B 1 4 ? -21.062 24.938 12.367 1 50.94 4 THR B O 1
ATOM 2988 N N . ILE B 1 5 ? -19.797 23.344 12.906 1 64.38 5 ILE B N 1
ATOM 2989 C CA . ILE B 1 5 ? -18.562 23.984 12.438 1 64.38 5 ILE B CA 1
ATOM 2990 C C . ILE B 1 5 ? -18.578 24.047 10.914 1 64.38 5 ILE B C 1
ATOM 2992 O O . ILE B 1 5 ? -18.609 23.031 10.234 1 64.38 5 ILE B O 1
ATOM 2996 N N . PRO B 1 6 ? -18.688 25.281 10.398 1 73.56 6 PRO B N 1
ATOM 2997 C CA . PRO B 1 6 ? -18.797 25.422 8.945 1 73.56 6 PRO B CA 1
ATOM 2998 C C . PRO B 1 6 ? -17.562 24.906 8.211 1 73.56 6 PRO B C 1
ATOM 3000 O O . PRO B 1 6 ? -16.438 25.234 8.578 1 73.56 6 PRO B O 1
ATOM 3003 N N . LEU B 1 7 ? -17.859 23.953 7.379 1 85.62 7 LEU B N 1
ATOM 3004 C CA . LEU B 1 7 ? -16.859 23.469 6.434 1 85.62 7 LEU B CA 1
ATOM 3005 C C . LEU B 1 7 ? -16.938 24.25 5.121 1 85.62 7 LEU B C 1
ATOM 3007 O O . LEU B 1 7 ? -18.016 24.391 4.547 1 85.62 7 LEU B O 1
ATOM 3011 N N . TYR B 1 8 ? -15.836 24.859 4.758 1 93.12 8 TYR B N 1
ATOM 3012 C CA . TYR B 1 8 ? -15.766 25.609 3.51 1 93.12 8 TYR B CA 1
ATOM 3013 C C . TYR B 1 8 ? -14.945 24.859 2.467 1 93.12 8 TYR B C 1
ATOM 3015 O O . TYR B 1 8 ? -13.914 24.266 2.787 1 93.12 8 TYR B O 1
ATOM 3023 N N . ARG B 1 9 ? -15.492 24.859 1.261 1 94.62 9 ARG B N 1
ATOM 3024 C CA . ARG B 1 9 ? -14.805 24.312 0.101 1 94.62 9 ARG B CA 1
ATOM 3025 C C . ARG B 1 9 ? -14.594 25.375 -0.972 1 94.62 9 ARG B C 1
ATOM 3027 O O . ARG B 1 9 ? -15.555 25.953 -1.478 1 94.62 9 ARG B O 1
ATOM 3034 N N . VAL B 1 10 ? -13.383 25.656 -1.233 1 94.81 10 VAL B N 1
ATOM 3035 C CA . VAL B 1 10 ? -13.031 26.625 -2.273 1 94.81 10 VAL B CA 1
ATOM 3036 C C . VAL B 1 10 ? -12.555 25.891 -3.521 1 94.81 10 VAL B C 1
ATOM 3038 O O . VAL B 1 10 ? -11.555 25.156 -3.479 1 94.81 10 VAL B O 1
ATOM 3041 N N . ASP B 1 11 ? -13.32 26.031 -4.641 1 94.12 11 ASP B N 1
ATOM 3042 C CA . ASP B 1 11 ? -13.008 25.438 -5.938 1 94.12 11 ASP B CA 1
ATOM 3043 C C . ASP B 1 11 ? -12.766 26.531 -6.984 1 94.12 11 ASP B C 1
ATOM 3045 O O . ASP B 1 11 ? -13.711 27.047 -7.578 1 94.12 11 ASP B O 1
ATOM 3049 N N . ASN B 1 12 ? -11.508 26.812 -7.172 1 91.06 12 ASN B N 1
ATOM 3050 C CA . ASN B 1 12 ? -11.148 27.844 -8.133 1 91.06 12 ASN B CA 1
ATOM 3051 C C . ASN B 1 12 ? -10.586 27.25 -9.422 1 91.06 12 ASN B C 1
ATOM 3053 O O . ASN B 1 12 ? -9.773 27.875 -10.102 1 91.06 12 ASN B O 1
ATOM 3057 N N . ARG B 1 13 ? -10.844 26.094 -9.758 1 89.38 13 ARG B N 1
ATOM 3058 C CA . ARG B 1 13 ? -10.391 25.453 -10.984 1 89.38 13 ARG B CA 1
ATOM 3059 C C . ARG B 1 13 ? -11 26.109 -12.211 1 89.38 13 ARG B C 1
ATOM 3061 O O . ARG B 1 13 ? -12.156 26.547 -12.18 1 89.38 13 ARG B O 1
ATOM 3068 N N . PRO B 1 14 ? -10.297 26.281 -13.266 1 91.56 14 PRO B N 1
ATOM 3069 C CA . PRO B 1 14 ? -8.977 25.688 -13.469 1 91.56 14 PRO B CA 1
ATOM 3070 C C . PRO B 1 14 ? -7.836 26.609 -13.062 1 91.56 14 PRO B C 1
ATOM 3072 O O . PRO B 1 14 ? -6.664 26.25 -13.211 1 91.56 14 PRO B O 1
ATOM 3075 N N . ALA B 1 15 ? -8.07 27.781 -12.523 1 91.31 15 ALA B N 1
ATOM 3076 C CA . ALA B 1 15 ? -7.016 28.719 -12.141 1 91.31 15 ALA B CA 1
ATOM 3077 C C . ALA B 1 15 ? -6.074 28.094 -11.117 1 91.31 15 ALA B C 1
ATOM 3079 O O . ALA B 1 15 ? -4.859 28.281 -11.18 1 91.31 15 ALA B O 1
ATOM 3080 N N . TYR B 1 16 ? -6.59 27.391 -10.195 1 93.56 16 TYR B N 1
ATOM 3081 C CA . TYR B 1 16 ? -5.871 26.547 -9.25 1 93.56 16 TYR B CA 1
ATOM 3082 C C . TYR B 1 16 ? -6.375 25.125 -9.297 1 93.56 16 TYR B C 1
ATOM 3084 O O . TYR B 1 16 ? -7.574 24.875 -9.156 1 93.56 16 TYR B O 1
ATOM 3092 N N . PRO B 1 17 ? -5.496 24.188 -9.492 1 96 17 PRO B N 1
ATOM 3093 C CA . PRO B 1 17 ? -5.945 22.859 -9.898 1 96 17 PRO B CA 1
ATOM 3094 C C . PRO B 1 17 ? -6.555 22.062 -8.75 1 96 17 PRO B C 1
ATOM 3096 O O . PRO B 1 17 ? -7.164 21 -8.977 1 96 17 PRO B O 1
ATOM 3099 N N . LEU B 1 18 ? -6.438 22.516 -7.5 1 97.81 18 LEU B N 1
ATOM 3100 C CA . LEU B 1 18 ? -6.871 21.734 -6.352 1 97.81 18 LEU B CA 1
ATOM 3101 C C . LEU B 1 18 ? -7.984 22.453 -5.594 1 97.81 18 LEU B C 1
ATOM 3103 O O . LEU B 1 18 ? -8.078 23.672 -5.625 1 97.81 18 LEU B O 1
ATOM 3107 N N . GLN B 1 19 ? -8.797 21.656 -4.977 1 97.44 19 GLN B N 1
ATOM 3108 C CA . GLN B 1 19 ? -9.797 22.203 -4.062 1 97.44 19 GLN B CA 1
ATOM 3109 C C . GLN B 1 19 ? -9.234 22.344 -2.652 1 97.44 19 GLN B C 1
ATOM 3111 O O . GLN B 1 19 ? -8.445 21.516 -2.205 1 97.44 19 GLN B O 1
ATOM 3116 N N . VAL B 1 20 ? -9.688 23.438 -1.988 1 97.12 20 VAL B N 1
ATOM 3117 C CA . VAL B 1 20 ? -9.18 23.734 -0.653 1 97.12 20 VAL B CA 1
ATOM 3118 C C . VAL B 1 20 ? -10.32 23.672 0.361 1 97.12 20 VAL B C 1
ATOM 3120 O O . VAL B 1 20 ? -11.328 24.359 0.213 1 97.12 20 VAL B O 1
ATOM 3123 N N . LEU B 1 21 ? -10.133 22.812 1.349 1 97.38 21 LEU B N 1
ATOM 3124 C CA . LEU B 1 21 ? -11.125 22.688 2.41 1 97.38 21 LEU B CA 1
ATOM 3125 C C . LEU B 1 21 ? -10.625 23.312 3.703 1 97.38 21 LEU B C 1
ATOM 3127 O O . LEU B 1 21 ? -9.445 23.188 4.043 1 97.38 21 LEU B O 1
ATOM 3131 N N . ALA B 1 22 ? -11.5 24 4.398 1 97.5 22 ALA B N 1
ATOM 3132 C CA . ALA B 1 22 ? -11.18 24.641 5.676 1 97.5 22 ALA B CA 1
ATOM 3133 C C . ALA B 1 22 ? -12.383 24.625 6.609 1 97.5 22 ALA B C 1
ATOM 3135 O O . ALA B 1 22 ? -13.531 24.594 6.156 1 97.5 22 ALA B O 1
ATOM 3136 N N . THR B 1 23 ? -12.109 24.578 7.836 1 96.5 23 THR B N 1
ATOM 3137 C CA . THR B 1 23 ? -13.141 24.688 8.859 1 96.5 23 THR B CA 1
ATOM 3138 C C . THR B 1 23 ? -12.977 25.984 9.656 1 96.5 23 THR B C 1
ATOM 3140 O O . THR B 1 23 ? -11.859 26.359 10.016 1 96.5 23 THR B O 1
ATOM 3143 N N . ARG B 1 24 ? -14.078 26.656 9.852 1 95.25 24 ARG B N 1
ATOM 3144 C CA . ARG B 1 24 ? -14.117 27.891 10.641 1 95.25 24 ARG B CA 1
ATOM 3145 C C . ARG B 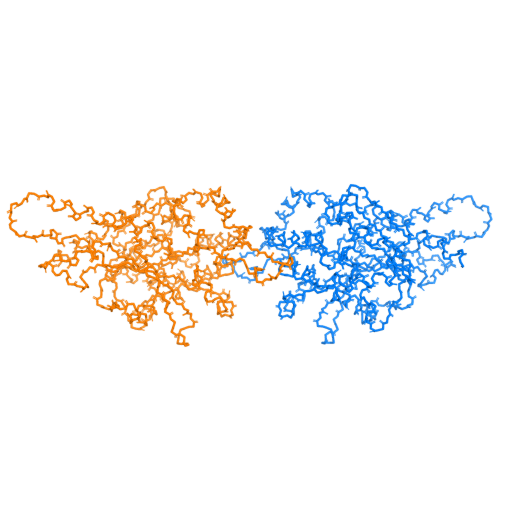1 24 ? -14.656 27.609 12.047 1 95.25 24 ARG B C 1
ATOM 3147 O O . ARG B 1 24 ? -15.703 26.984 12.203 1 95.25 24 ARG B O 1
ATOM 3154 N N . TYR B 1 25 ? -13.914 28.062 13.047 1 93.69 25 TYR B N 1
ATOM 3155 C CA . TYR B 1 25 ? -14.336 27.984 14.438 1 93.69 25 TYR B CA 1
ATOM 3156 C C . TYR B 1 25 ? -14.547 29.375 15.023 1 93.69 25 TYR B C 1
ATOM 3158 O O . TYR B 1 25 ? -13.766 30.281 14.75 1 93.69 25 TYR B O 1
ATOM 3166 N N . ARG B 1 26 ? -15.633 29.5 15.812 1 88.19 26 ARG B N 1
ATOM 3167 C CA . ARG B 1 26 ? -15.93 30.75 16.5 1 88.19 26 ARG B CA 1
ATOM 3168 C C . ARG B 1 26 ? -16.406 30.5 17.922 1 88.19 26 ARG B C 1
ATOM 3170 O O . ARG B 1 26 ? -16.953 29.438 18.219 1 88.19 26 ARG B O 1
ATOM 3177 N N . THR B 1 27 ? -16.062 31.438 18.859 1 73.75 27 THR B N 1
ATOM 3178 C CA . THR B 1 27 ? -16.562 31.312 20.219 1 73.75 27 THR B CA 1
ATOM 3179 C C . THR B 1 27 ? -18.078 31.516 20.266 1 73.75 27 THR B C 1
ATOM 3181 O O . THR B 1 27 ? -18.641 32.25 19.438 1 73.75 27 THR B O 1
ATOM 3184 N N . GLN B 1 28 ? -18.875 30.609 20.891 1 55.69 28 GLN B N 1
ATOM 3185 C CA . GLN B 1 28 ? -20.312 30.703 21.062 1 55.69 28 GLN B CA 1
ATOM 3186 C C . GLN B 1 28 ? -20.719 32.094 21.578 1 55.69 28 GLN B C 1
ATOM 3188 O O . GLN B 1 28 ? -21.797 32.594 21.281 1 55.69 28 GLN B O 1
ATOM 3193 N N . THR B 1 29 ? -19.906 32.594 22.547 1 48.59 29 THR B N 1
ATOM 3194 C CA . THR B 1 29 ? -20.375 33.875 23.109 1 48.59 29 THR B CA 1
ATOM 3195 C C . THR B 1 29 ? -20.562 34.906 22 1 48.59 29 THR B C 1
ATOM 3197 O O . THR B 1 29 ? -21.328 35.844 22.156 1 48.59 29 THR B O 1
ATOM 3200 N N . ASP B 1 30 ? -19.75 34.812 21.078 1 45.84 30 ASP B N 1
ATOM 3201 C CA . ASP B 1 30 ? -19.812 35.844 20.031 1 45.84 30 ASP B CA 1
ATOM 3202 C C . ASP B 1 30 ? -21.094 35.688 19.219 1 45.84 30 ASP B C 1
ATOM 3204 O O . ASP B 1 30 ? -21.531 36.656 18.578 1 45.84 30 ASP B O 1
ATOM 3208 N N . ILE B 1 31 ? -21.688 34.438 19.312 1 40.34 31 ILE B N 1
ATOM 3209 C CA . ILE B 1 31 ? -23.031 34.438 18.734 1 40.34 31 ILE B CA 1
ATOM 3210 C C . ILE B 1 31 ? -23.969 35.25 19.625 1 40.34 31 ILE B C 1
ATOM 3212 O O . ILE B 1 31 ? -24.766 36.062 19.125 1 40.34 31 ILE B O 1
ATOM 3216 N N . ALA B 1 32 ? -23.875 35 21 1 36.53 32 ALA B N 1
ATOM 3217 C CA . ALA B 1 32 ? -24.859 35.625 21.875 1 36.53 32 ALA B CA 1
ATOM 3218 C C . ALA B 1 32 ? -24.453 37.062 22.203 1 36.53 32 ALA B C 1
ATOM 3220 O O . ALA B 1 32 ? -25.281 37.844 22.672 1 36.53 32 ALA B O 1
ATOM 3221 N N . VAL B 1 33 ? -23.172 37.25 22.328 1 36.47 33 VAL B N 1
ATOM 3222 C CA . VAL B 1 33 ? -22.844 38.625 22.781 1 36.47 33 VAL B CA 1
ATOM 3223 C C . VAL B 1 33 ? -23.141 39.625 21.656 1 36.47 33 VAL B C 1
ATOM 3225 O O . VAL B 1 33 ? -22.656 40.75 21.688 1 36.47 33 VAL B O 1
ATOM 3228 N N . GLN B 1 34 ? -23.641 39.094 20.594 1 35.03 34 GLN B N 1
ATOM 3229 C CA . GLN B 1 34 ? -24.109 40.156 19.719 1 35.03 34 GLN B CA 1
ATOM 3230 C C . GLN B 1 34 ? -25.047 41.125 20.469 1 35.03 34 GLN B C 1
ATOM 3232 O O . GLN B 1 34 ? -25.422 42.156 19.953 1 35.03 34 GLN B O 1
ATOM 3237 N N . TYR B 1 35 ? -25.781 40.562 21.469 1 31.58 35 TYR B N 1
ATOM 3238 C CA . TYR B 1 35 ? -26.922 41.375 21.875 1 31.58 35 TYR B CA 1
ATOM 3239 C C . TYR B 1 35 ? -26.469 42.594 22.688 1 31.58 35 TYR B C 1
ATOM 3241 O O . TYR B 1 35 ? -27.281 43.438 23.047 1 31.58 35 TYR B O 1
ATOM 3249 N N . ASP B 1 36 ? -25.547 42.469 23.719 1 33.34 36 ASP B N 1
ATOM 3250 C CA . ASP B 1 36 ? -25.594 43.719 24.453 1 33.34 36 ASP B CA 1
ATOM 3251 C C . ASP B 1 36 ? -25.047 44.875 23.609 1 33.34 36 ASP B C 1
ATOM 3253 O O . ASP B 1 36 ? -24.062 44.719 22.891 1 33.34 36 ASP B O 1
ATOM 3257 N N . GLN B 1 37 ? -25.734 46 23.422 1 34.47 37 GLN B N 1
ATOM 3258 C CA . GLN B 1 37 ? -25.797 47.219 22.625 1 34.47 37 GLN B CA 1
ATOM 3259 C C . GLN B 1 37 ? -24.406 47.844 22.453 1 34.47 37 GLN B C 1
ATOM 3261 O O . GLN B 1 37 ? -24.047 48.281 21.359 1 34.47 37 GLN B O 1
ATOM 3266 N N . ASP B 1 38 ? -23.703 48.406 23.547 1 34.34 38 ASP B N 1
ATOM 3267 C CA . ASP B 1 38 ? -22.797 49.562 23.516 1 34.34 38 ASP B CA 1
ATOM 3268 C C . ASP B 1 38 ? -21.391 49.125 23.109 1 34.34 38 ASP B C 1
ATOM 3270 O O . ASP B 1 38 ? -20.5 49.938 22.906 1 34.34 38 ASP B O 1
ATOM 3274 N N . THR B 1 39 ? -20.797 48.031 23.578 1 38.03 39 THR B N 1
ATOM 3275 C CA . THR B 1 39 ? -19.406 47.844 23.188 1 38.03 39 THR B CA 1
ATOM 3276 C C . THR B 1 39 ? -19.328 47.219 21.797 1 38.03 39 THR B C 1
ATOM 3278 O O . THR B 1 39 ? -19.547 46 21.641 1 38.03 39 THR B O 1
ATOM 3281 N N . GLU B 1 40 ? -19.781 47.75 20.781 1 38.78 40 GLU B N 1
ATOM 3282 C CA . GLU B 1 40 ? -19.641 47.438 19.344 1 38.78 40 GLU B CA 1
ATOM 3283 C C . GLU B 1 40 ? -18.266 46.906 19.031 1 38.78 40 GLU B C 1
ATOM 3285 O O . GLU B 1 40 ? -17.281 47.656 18.969 1 38.78 40 GLU B O 1
ATOM 3290 N N . ARG B 1 41 ? -17.781 45.781 19.625 1 49.06 41 ARG B N 1
ATOM 3291 C CA . ARG B 1 41 ? -16.531 45.25 19.078 1 49.06 41 ARG B CA 1
ATOM 3292 C C . ARG B 1 41 ? -16.531 45.312 17.562 1 49.06 41 ARG B C 1
ATOM 3294 O O . ARG B 1 41 ? -17.453 44.75 16.922 1 49.06 41 ARG B O 1
ATOM 3301 N N . ASP B 1 42 ? -15.922 46.344 17.031 1 48.66 42 ASP B N 1
ATOM 3302 C CA . ASP B 1 42 ? -15.82 46.531 15.586 1 48.66 42 ASP B CA 1
ATOM 3303 C C . ASP B 1 42 ? -15.312 45.25 14.898 1 48.66 42 ASP B C 1
ATOM 3305 O O . ASP B 1 42 ? -14.281 44.688 15.281 1 48.66 42 ASP B O 1
ATOM 3309 N N . THR B 1 43 ? -16.172 44.531 14.234 1 54.47 43 THR B N 1
ATOM 3310 C CA . THR B 1 43 ? -15.766 43.438 13.336 1 54.47 43 THR B CA 1
ATOM 3311 C C . THR B 1 43 ? -14.414 43.75 12.695 1 54.47 43 THR B C 1
ATOM 3313 O O . THR B 1 43 ? -14.18 44.875 12.234 1 54.47 43 THR B O 1
ATOM 3316 N N . GLY B 1 44 ? -13.406 42.875 13.039 1 58.38 44 GLY B N 1
ATOM 3317 C CA . GLY B 1 44 ? -12.07 43.062 12.477 1 58.38 44 GLY B CA 1
ATOM 3318 C C . GLY B 1 44 ? -11.039 43.469 13.508 1 58.38 44 GLY B C 1
ATOM 3319 O O . GLY B 1 44 ? -9.844 43.5 13.211 1 58.38 44 GLY B O 1
ATOM 3320 N N . SER B 1 45 ? -11.531 43.656 14.773 1 70 45 SER B N 1
ATOM 3321 C CA . SER B 1 45 ? -10.57 44.156 15.758 1 70 45 SER B CA 1
ATOM 3322 C C . SER B 1 45 ? -9.898 43 16.5 1 70 45 SER B C 1
ATOM 3324 O O . SER B 1 45 ? -8.836 43.188 17.094 1 70 45 SER B O 1
ATOM 3326 N N . GLY B 1 46 ? -10.578 41.875 16.406 1 83.25 46 GLY B N 1
ATOM 3327 C CA . GLY B 1 46 ? -9.992 40.719 17.047 1 83.25 46 GLY B CA 1
ATOM 3328 C C . GLY B 1 46 ? -9.031 39.938 16.156 1 83.25 46 GLY B C 1
ATOM 3329 O O . GLY B 1 46 ? -8.867 40.281 14.977 1 83.25 46 GLY B O 1
ATOM 3330 N N . TYR B 1 47 ? -8.359 38.938 16.734 1 90.62 47 TYR B N 1
ATOM 3331 C CA . TYR B 1 47 ? -7.426 38.125 15.961 1 90.62 47 TYR B CA 1
ATOM 3332 C C . TYR B 1 47 ? -8.164 37.125 15.086 1 90.62 47 TYR B C 1
ATOM 3334 O O . TYR B 1 47 ? -9.172 36.562 15.508 1 90.62 47 TYR B O 1
ATOM 3342 N N . THR B 1 48 ? -7.742 37 13.945 1 93.75 48 THR B N 1
ATOM 3343 C CA . THR B 1 48 ? -8.086 35.875 13.078 1 93.75 48 THR B CA 1
ATOM 3344 C C . THR B 1 48 ? -6.914 34.906 12.953 1 93.75 48 THR B C 1
ATOM 3346 O O . THR B 1 48 ? -5.871 35.25 12.398 1 93.75 48 THR B O 1
ATOM 3349 N N . LEU B 1 49 ? -7.121 33.719 13.492 1 97.06 49 LEU B N 1
ATOM 3350 C CA . LEU B 1 49 ? -6.055 32.719 13.477 1 97.06 49 LEU B CA 1
ATOM 3351 C C . LEU B 1 49 ? -6.141 31.859 12.227 1 97.06 49 LEU B C 1
ATOM 3353 O O . LEU B 1 49 ? -7.223 31.375 11.875 1 97.06 49 LEU B O 1
ATOM 3357 N N . ILE B 1 50 ? -5.047 31.719 11.531 1 98.12 50 ILE B N 1
ATOM 3358 C CA . ILE B 1 50 ? -4.926 30.812 10.383 1 98.12 50 ILE B CA 1
ATOM 3359 C C . ILE B 1 50 ? -4.039 29.625 10.75 1 98.12 50 ILE B C 1
ATOM 3361 O O . ILE B 1 50 ? -2.832 29.781 10.953 1 98.12 50 ILE B O 1
ATOM 3365 N N . LEU B 1 51 ? -4.641 28.438 10.766 1 98.75 51 LEU B N 1
ATOM 3366 C CA . LEU B 1 51 ? -3.924 27.281 11.266 1 98.75 51 LEU B CA 1
ATOM 3367 C C . LEU B 1 51 ? -3.479 26.375 10.109 1 98.75 51 LEU B C 1
ATOM 3369 O O . LEU B 1 51 ? -4.27 26.062 9.219 1 98.75 51 LEU B O 1
ATOM 3373 N N . HIS B 1 52 ? -2.188 26 10.102 1 98.62 52 HIS B N 1
ATOM 3374 C CA . HIS B 1 52 ? -1.574 25.016 9.203 1 98.62 52 HIS B CA 1
ATOM 3375 C C . HIS B 1 52 ? -1.18 23.75 9.961 1 98.62 52 HIS B C 1
ATOM 3377 O O . HIS B 1 52 ? -0.514 23.828 10.992 1 98.62 52 HIS B O 1
ATOM 3383 N N . HIS B 1 53 ? -1.571 22.625 9.469 1 98.69 53 HIS B N 1
ATOM 3384 C CA . HIS B 1 53 ? -1.31 21.375 10.188 1 98.69 53 HIS B CA 1
ATOM 3385 C C . HIS B 1 53 ? -0.039 20.703 9.68 1 98.69 53 HIS B C 1
ATOM 3387 O O . HIS B 1 53 ? 0.54 21.125 8.68 1 98.69 53 HIS B O 1
ATOM 3393 N N . ALA B 1 54 ? 0.407 19.719 10.359 1 98.12 54 ALA B N 1
ATOM 3394 C CA . ALA B 1 54 ? 1.608 18.938 10.055 1 98.12 54 ALA B CA 1
ATOM 3395 C C . ALA B 1 54 ? 1.313 17.859 9.023 1 98.12 54 ALA B C 1
ATOM 3397 O O . ALA B 1 54 ? 0.151 17.547 8.758 1 98.12 54 ALA B O 1
ATOM 3398 N N . THR B 1 55 ? 2.406 17.312 8.445 1 96.94 55 THR B N 1
ATOM 3399 C CA . THR B 1 55 ? 2.258 16.156 7.582 1 96.94 55 THR B CA 1
ATOM 3400 C C . THR B 1 55 ? 1.676 14.977 8.359 1 96.94 55 THR B C 1
ATOM 3402 O O . THR B 1 55 ? 2.092 14.703 9.484 1 96.94 55 THR B O 1
ATOM 3405 N N . GLY B 1 56 ? 0.738 14.328 7.773 1 97.06 56 GLY B N 1
ATOM 3406 C CA . GLY B 1 56 ? 0.113 13.188 8.43 1 97.06 56 GLY B CA 1
ATOM 3407 C C . GLY B 1 56 ? -1.113 13.562 9.234 1 97.06 56 GLY B C 1
ATOM 3408 O O . GLY B 1 56 ? -1.814 12.695 9.758 1 97.06 56 GLY B O 1
ATOM 3409 N N . MET B 1 57 ? -1.386 14.812 9.328 1 98.06 57 MET B N 1
ATOM 3410 C CA . MET B 1 57 ? -2.539 15.305 10.07 1 98.06 57 MET B CA 1
ATOM 3411 C C . MET B 1 57 ? -3.605 15.852 9.125 1 98.06 57 MET B C 1
ATOM 3413 O O . MET B 1 57 ? -3.605 15.539 7.938 1 98.06 57 MET B O 1
ATOM 3417 N N . HIS B 1 58 ? -4.582 16.578 9.688 1 98.06 58 HIS B N 1
ATOM 3418 C CA . HIS B 1 58 ? -5.695 17.172 8.953 1 98.06 58 HIS B CA 1
ATOM 3419 C C . HIS B 1 58 ? -6.285 18.344 9.711 1 98.06 58 HIS B C 1
ATOM 3421 O O . HIS B 1 58 ? -5.883 18.625 10.844 1 98.06 58 HIS B O 1
ATOM 3427 N N . LYS B 1 59 ? -7.199 19 9.094 1 98 59 LYS B N 1
ATOM 3428 C CA . LYS B 1 59 ? -7.668 20.266 9.633 1 98 59 LYS B CA 1
ATOM 3429 C C . LYS B 1 59 ? -8.375 20.062 10.977 1 98 59 LYS B C 1
ATOM 3431 O O . LYS B 1 59 ? -8.297 20.922 11.859 1 98 59 LYS B O 1
ATOM 3436 N N . GLU B 1 60 ? -9.031 18.906 11.227 1 97.44 60 GLU B N 1
ATOM 3437 C CA . GLU B 1 60 ? -9.781 18.672 12.461 1 97.44 60 GLU B CA 1
ATOM 3438 C C . GLU B 1 60 ? -8.844 18.312 13.617 1 97.44 60 GLU B C 1
ATOM 3440 O O . GLU B 1 60 ? -9.258 18.328 14.781 1 97.44 60 GLU B O 1
ATOM 3445 N N . THR B 1 61 ? -7.621 18.062 13.312 1 95.06 61 THR B N 1
ATOM 3446 C CA . THR B 1 61 ? -6.664 17.734 14.367 1 95.06 61 THR B CA 1
ATOM 3447 C C . THR B 1 61 ? -6.508 18.906 15.336 1 95.06 61 THR B C 1
ATOM 3449 O O . THR B 1 61 ? -6.152 18.703 16.5 1 95.06 61 THR B O 1
ATOM 3452 N N . TRP B 1 62 ? -6.812 20.047 14.945 1 98.06 62 TRP B N 1
ATOM 3453 C CA . TRP B 1 62 ? -6.66 21.266 15.727 1 98.06 62 TRP B CA 1
ATOM 3454 C C . TRP B 1 62 ? -7.844 21.453 16.672 1 98.06 62 TRP B C 1
ATOM 3456 O O . TRP B 1 62 ? -7.797 22.297 17.578 1 98.06 62 TRP B O 1
ATOM 3466 N N . LYS B 1 63 ? -8.883 20.688 16.469 1 97.5 63 LYS B N 1
ATOM 3467 C CA . LYS B 1 63 ? -10.164 20.969 17.109 1 97.5 63 LYS B CA 1
ATOM 3468 C C . LYS B 1 63 ? -10.023 21.016 18.641 1 97.5 63 LYS B C 1
ATOM 3470 O O . LYS B 1 63 ? -10.531 21.938 19.281 1 97.5 63 LYS B O 1
ATOM 3475 N N . VAL B 1 64 ? -9.375 20.047 19.219 1 98.06 64 VAL B N 1
ATOM 3476 C CA . VAL B 1 64 ? -9.25 19.969 20.672 1 98.06 64 VAL B CA 1
ATOM 3477 C C . VAL B 1 64 ? -8.414 21.141 21.172 1 98.06 64 VAL B C 1
ATOM 3479 O O . VAL B 1 64 ? -8.75 21.75 22.203 1 98.06 64 VAL B O 1
ATOM 3482 N N . PHE B 1 65 ? -7.367 21.469 20.5 1 98.31 65 PHE B N 1
ATOM 3483 C CA . PHE B 1 65 ? -6.566 22.641 20.797 1 98.31 65 PHE B CA 1
ATOM 3484 C C . PHE B 1 65 ? -7.426 23.906 20.766 1 98.31 65 PHE B C 1
ATOM 3486 O O . PHE B 1 65 ? -7.367 24.719 21.688 1 98.31 65 PHE B O 1
ATOM 3493 N N . ILE B 1 66 ? -8.227 24.109 19.734 1 97.19 66 ILE B N 1
ATOM 3494 C CA . ILE B 1 66 ? -9.062 25.281 19.531 1 97.19 66 ILE B CA 1
ATOM 3495 C C . ILE B 1 66 ? -10.078 25.391 20.656 1 97.19 66 ILE B C 1
ATOM 3497 O O . ILE B 1 66 ? -10.336 26.484 21.172 1 97.19 66 ILE B O 1
ATOM 3501 N N . GLU B 1 67 ? -10.633 24.266 21.031 1 95.06 67 GLU B N 1
ATOM 3502 C CA . GLU B 1 67 ? -11.594 24.25 22.125 1 95.06 67 GLU B CA 1
ATOM 3503 C C . GLU B 1 67 ? -10.961 24.75 23.422 1 95.06 67 GLU B C 1
ATOM 3505 O O . GLU B 1 67 ? -11.547 25.562 24.141 1 95.06 67 GLU B O 1
ATOM 3510 N N . HIS B 1 68 ? -9.758 24.266 23.703 1 95.56 68 HIS B N 1
ATOM 3511 C CA . HIS B 1 68 ? -9.055 24.719 24.891 1 95.56 68 HIS B CA 1
ATOM 3512 C C . HIS B 1 68 ? -8.711 26.203 24.797 1 95.56 68 HIS B C 1
ATOM 3514 O O . HIS B 1 68 ? -8.789 26.938 25.781 1 95.56 68 HIS B O 1
ATOM 3520 N N . LEU B 1 69 ? -8.32 26.625 23.625 1 93.88 69 LEU B N 1
ATOM 3521 C CA . LEU B 1 69 ? -7.98 28.031 23.391 1 93.88 69 LEU B CA 1
ATOM 3522 C C . LEU B 1 69 ? -9.164 28.938 23.719 1 93.88 69 LEU B C 1
ATOM 3524 O O . LEU B 1 69 ? -9 29.938 24.406 1 93.88 69 LEU B O 1
ATOM 3528 N N . PHE B 1 70 ? -10.32 28.578 23.203 1 90.75 70 PHE B N 1
ATOM 3529 C CA . PHE B 1 70 ? -11.531 29.344 23.453 1 90.75 70 PHE B CA 1
ATOM 3530 C C . PHE B 1 70 ? -11.883 29.328 24.938 1 90.75 70 PHE B C 1
ATOM 3532 O O . PHE B 1 70 ? -12.266 30.359 25.5 1 90.75 70 PHE B O 1
ATOM 3539 N N . ASP B 1 71 ? -11.773 28.188 25.547 1 89.25 71 ASP B N 1
ATOM 3540 C CA . ASP B 1 71 ? -12.07 28.062 26.969 1 89.25 71 ASP B CA 1
ATOM 3541 C C . ASP B 1 71 ? -11.188 28.969 27.812 1 89.25 71 ASP B C 1
ATOM 3543 O O . ASP B 1 71 ? -11.672 29.672 28.688 1 89.25 71 ASP B O 1
ATOM 3547 N N . TYR B 1 72 ? -9.953 28.984 27.484 1 87.5 72 TYR B N 1
ATOM 3548 C CA . TYR B 1 72 ? -9.016 29.797 28.234 1 87.5 72 TYR B CA 1
ATOM 3549 C C . TYR B 1 72 ? -9.242 31.281 27.969 1 87.5 72 TYR B C 1
ATOM 3551 O O . TYR B 1 72 ? -9.078 32.125 28.859 1 87.5 72 TYR B O 1
ATOM 3559 N N . SER B 1 73 ? -9.523 31.641 26.75 1 83.06 73 SER B N 1
ATOM 3560 C CA . SER B 1 73 ? -9.789 33.031 26.375 1 83.06 73 SER B CA 1
ATOM 3561 C C . SER B 1 73 ? -10.992 33.562 27.125 1 83.06 73 SER B C 1
ATOM 3563 O O . SER B 1 73 ? -11 34.719 27.547 1 83.06 73 SER B O 1
ATOM 3565 N N . LEU B 1 74 ? -12 32.75 27.344 1 78.31 74 LEU B N 1
ATOM 3566 C CA . LEU B 1 74 ? -13.219 33.156 28.047 1 78.31 74 LEU B CA 1
ATOM 3567 C C . LEU B 1 74 ? -12.953 33.344 29.547 1 78.31 74 LEU B C 1
ATOM 3569 O O . LEU B 1 74 ? -13.508 34.219 30.172 1 78.31 74 LEU B O 1
ATOM 3573 N N . ARG B 1 75 ? -12.211 32.531 30.047 1 76.94 75 ARG B N 1
ATOM 3574 C CA . ARG B 1 75 ? -11.898 32.594 31.469 1 76.94 75 ARG B CA 1
ATOM 3575 C C . ARG B 1 75 ? -11.094 33.844 31.797 1 76.94 75 ARG B C 1
ATOM 3577 O O . ARG B 1 75 ? -11.227 34.406 32.875 1 76.94 75 ARG B O 1
ATOM 3584 N N . ARG B 1 76 ? -10.336 34.281 30.984 1 69.62 76 ARG B N 1
ATOM 3585 C CA . ARG B 1 76 ? -9.508 35.438 31.203 1 69.62 76 ARG B CA 1
ATOM 3586 C C . ARG B 1 76 ? -10.336 36.719 31.125 1 69.62 76 ARG B C 1
ATOM 3588 O O . ARG B 1 76 ? -10.109 37.656 31.891 1 69.62 76 ARG B O 1
ATOM 3595 N N . VAL B 1 77 ? -11.289 36.719 30.328 1 59.81 77 VAL B N 1
ATOM 3596 C CA . VAL B 1 77 ? -12.188 37.875 30.219 1 59.81 77 VAL B CA 1
ATOM 3597 C C . VAL B 1 77 ? -13.047 37.969 31.484 1 59.81 77 VAL B C 1
ATOM 3599 O O . VAL B 1 77 ? -13.266 39.062 32 1 59.81 77 VAL B O 1
ATOM 3602 N N . SER B 1 78 ? -13.508 36.812 31.938 1 56.53 78 SER B N 1
ATOM 3603 C CA . SER B 1 78 ? -14.359 36.812 33.125 1 56.53 78 SER B CA 1
ATOM 3604 C C . SER B 1 78 ? -13.594 37.25 34.344 1 56.53 78 SER B C 1
ATOM 3606 O O . SER B 1 78 ? -14.125 37.969 35.188 1 56.53 78 SER B O 1
ATOM 3608 N N . ARG B 1 79 ? -12.359 36.969 34.531 1 55.81 79 ARG B N 1
ATOM 3609 C CA . ARG B 1 79 ? -11.578 37.344 35.719 1 55.81 79 ARG B CA 1
ATOM 3610 C C . ARG B 1 79 ? -11.281 38.812 35.75 1 55.81 79 ARG B C 1
ATOM 3612 O O . ARG B 1 79 ? -11.172 39.438 36.812 1 55.81 79 ARG B O 1
ATOM 3619 N N . SER B 1 80 ? -11.172 39.25 34.562 1 50.22 80 SER B N 1
ATOM 3620 C CA . SER B 1 80 ? -10.914 40.688 34.469 1 50.22 80 SER B CA 1
ATOM 3621 C C . SER B 1 80 ? -12.141 41.5 34.906 1 50.22 80 SER B C 1
ATOM 3623 O O . SER B 1 80 ? -12.023 42.531 35.531 1 50.22 80 SER B O 1
ATOM 3625 N N . SER B 1 81 ? -13.344 40.875 34.656 1 47.34 81 SER B N 1
ATOM 3626 C CA . SER B 1 81 ? -14.586 41.594 35 1 47.34 81 SER B CA 1
ATOM 3627 C C . SER B 1 81 ? -14.828 41.562 36.5 1 47.34 81 SER B C 1
ATOM 3629 O O . SER B 1 81 ? -15.555 42.406 37.031 1 47.34 81 SER B O 1
ATOM 3631 N N . ASN B 1 82 ? -14.484 40.438 37.188 1 43.47 82 ASN B N 1
ATOM 3632 C CA . ASN B 1 82 ? -14.789 40.375 38.625 1 43.47 82 ASN B CA 1
ATOM 3633 C C . ASN B 1 82 ? -13.875 41.25 39.438 1 43.47 82 ASN B C 1
ATOM 3635 O O . ASN B 1 82 ? -13.906 41.219 40.688 1 43.47 82 ASN B O 1
ATOM 3639 N N . SER B 1 83 ? -12.805 41.875 38.938 1 37.47 83 SER B N 1
ATOM 3640 C CA . SER B 1 83 ? -12.148 42.844 39.812 1 37.47 83 SER B CA 1
ATOM 3641 C C . SER B 1 83 ? -13.07 44 40.156 1 37.47 83 SER B C 1
ATOM 3643 O O . SER B 1 83 ? -14.031 44.281 39.406 1 37.47 83 SER B O 1
ATOM 3645 N N . THR B 1 84 ? -12.898 44.875 41.375 1 36 84 THR B N 1
ATOM 3646 C CA . THR B 1 84 ? -13.664 45.906 42.094 1 36 84 THR B CA 1
ATOM 3647 C C . THR B 1 84 ? -14.258 46.906 41.094 1 36 84 THR B C 1
ATOM 3649 O O . THR B 1 84 ? -13.578 47.344 40.156 1 36 84 THR B O 1
ATOM 3652 N N . PRO B 1 85 ? -15.625 47.219 41.219 1 36.25 85 PRO B N 1
ATOM 3653 C CA . PRO B 1 85 ? -16.438 48.156 40.438 1 36.25 85 PRO B CA 1
ATOM 3654 C C . PRO B 1 85 ? -15.828 49.562 40.375 1 36.25 85 PRO B C 1
ATOM 3656 O O . PRO B 1 85 ? -16.531 50.531 40.094 1 36.25 85 PRO B O 1
ATOM 3659 N N . ALA B 1 86 ? -14.789 49.906 41.156 1 35.53 86 ALA B N 1
ATOM 3660 C CA . ALA B 1 86 ? -14.773 51.344 41.375 1 35.53 86 ALA B CA 1
ATOM 3661 C C . ALA B 1 86 ? -14.93 52.094 40.031 1 35.53 86 ALA B C 1
ATOM 3663 O O . ALA B 1 86 ? -15.734 53.031 39.938 1 35.53 86 ALA B O 1
ATOM 3664 N N . SER B 1 87 ? -13.828 52.656 39.438 1 32.16 87 SER B N 1
ATOM 3665 C CA . SER B 1 87 ? -13.984 53.656 38.406 1 32.16 87 SER B CA 1
ATOM 3666 C C . SER B 1 87 ? -14.773 53.125 37.219 1 32.16 87 SER B C 1
ATOM 3668 O O . SER B 1 87 ? -14.75 51.938 36.938 1 32.16 87 SER B O 1
ATOM 3670 N N . SER B 1 88 ? -15.922 53.781 36.75 1 31.8 88 SER B N 1
ATOM 3671 C CA . SER B 1 88 ? -16.938 53.781 35.719 1 31.8 88 SER B CA 1
ATOM 3672 C C . SER B 1 88 ? -16.406 53.188 34.406 1 31.8 88 SER B C 1
ATOM 3674 O O . SER B 1 88 ? -17.109 53.125 33.406 1 31.8 88 SER B O 1
ATOM 3676 N N . SER B 1 89 ? -15.125 53.531 34.219 1 29.98 89 SER B N 1
ATOM 3677 C CA . SER B 1 89 ? -14.719 53.25 32.812 1 29.98 89 SER B CA 1
ATOM 3678 C C . SER B 1 89 ? -14.867 51.781 32.5 1 29.98 89 SER B C 1
ATOM 3680 O O . SER B 1 89 ? -14.398 50.906 33.219 1 29.98 89 SER B O 1
ATOM 3682 N N . HIS B 1 90 ? -16.062 51.312 32.094 1 32.53 90 HIS B N 1
ATOM 3683 C CA . HIS B 1 90 ? -16.312 50.094 31.281 1 32.53 90 HIS B CA 1
ATOM 3684 C C . HIS B 1 90 ? -15.023 49.625 30.641 1 32.53 90 HIS B C 1
ATOM 3686 O O . HIS B 1 90 ? -14.945 49.5 29.406 1 32.53 90 HIS B O 1
ATOM 3692 N N . ASP B 1 91 ? -13.914 49.938 31.234 1 31.38 91 ASP B N 1
ATOM 3693 C CA . ASP B 1 91 ? -12.734 49.375 30.578 1 31.38 91 ASP B CA 1
ATOM 3694 C C . ASP B 1 91 ? -12.797 47.875 30.531 1 31.38 91 ASP B C 1
ATOM 3696 O O . ASP B 1 91 ? -12.609 47.188 31.547 1 31.38 91 ASP B O 1
ATOM 3700 N N . ILE B 1 92 ? -14 47.25 30.062 1 35.31 92 ILE B N 1
ATOM 3701 C CA . ILE B 1 92 ? -13.641 45.906 29.594 1 35.31 92 ILE B CA 1
ATOM 3702 C C . ILE B 1 92 ? -12.117 45.781 29.484 1 35.31 92 ILE B C 1
ATOM 3704 O O . ILE B 1 92 ? -11.477 46.594 28.812 1 35.31 92 ILE B O 1
ATOM 3708 N N . ASP B 1 93 ? -11.484 45.656 30.609 1 39.25 93 ASP B N 1
ATOM 3709 C CA . ASP B 1 93 ? -10.07 45.344 30.406 1 39.25 93 ASP B CA 1
ATOM 3710 C C . ASP B 1 93 ? -9.812 44.906 28.984 1 39.25 93 ASP B C 1
ATOM 3712 O O . ASP B 1 93 ? -10.164 43.781 28.594 1 39.25 93 ASP B O 1
ATOM 3716 N N . ARG B 1 94 ? -10.141 45.656 27.953 1 42.59 94 ARG B N 1
ATOM 3717 C CA . ARG B 1 94 ? -9.836 45.781 26.531 1 42.59 94 ARG B CA 1
ATOM 3718 C C . ARG B 1 94 ? -8.539 45.031 26.188 1 42.59 94 ARG B C 1
ATOM 3720 O O . ARG B 1 94 ? -8.094 45.062 25.031 1 42.59 94 ARG B O 1
ATOM 3727 N N . SER B 1 95 ? -7.879 44.781 27.156 1 45.38 95 SER B N 1
ATOM 3728 C CA . SER B 1 95 ? -6.609 44.062 27.047 1 45.38 95 SER B CA 1
ATOM 3729 C C . SER B 1 95 ? -6.828 42.625 26.641 1 45.38 95 SER B C 1
ATOM 3731 O O . SER B 1 95 ? -5.867 41.875 26.469 1 45.38 95 SER B O 1
ATOM 3733 N N . GLY B 1 96 ? -8.062 42.125 26.688 1 52.88 96 GLY B N 1
ATOM 3734 C CA . GLY B 1 96 ? -8.375 40.75 26.469 1 52.88 96 GLY B CA 1
ATOM 3735 C C . GLY B 1 96 ? -8.203 40.312 25.016 1 52.88 96 GLY B C 1
ATOM 3736 O O . GLY B 1 96 ? -8.469 41.094 24.094 1 52.88 96 GLY B O 1
ATOM 3737 N N . ILE B 1 97 ? -7.363 39.438 24.75 1 67.62 97 ILE B N 1
ATOM 3738 C CA . ILE B 1 97 ? -7.188 38.812 23.453 1 67.62 97 ILE B CA 1
ATOM 3739 C C . ILE B 1 97 ? -8.531 38.312 22.938 1 67.62 97 ILE B C 1
ATOM 3741 O O . ILE B 1 97 ? -9.273 37.625 23.672 1 67.62 97 ILE B O 1
ATOM 3745 N N . TRP B 1 98 ? -9.047 39.031 21.969 1 78.19 98 TRP B N 1
ATOM 3746 C CA . TRP B 1 98 ? -10.25 38.562 21.297 1 78.19 98 TRP B CA 1
ATOM 3747 C C . TRP B 1 98 ? -9.898 37.781 20.031 1 78.19 98 TRP B C 1
ATOM 3749 O O . TRP B 1 98 ? -9.281 38.344 19.109 1 78.19 98 TRP B O 1
ATOM 3759 N N . ILE B 1 99 ? -10.242 36.531 20.109 1 88.38 99 ILE B N 1
ATOM 3760 C CA . ILE B 1 99 ? -10.109 35.688 18.922 1 88.38 99 ILE B CA 1
ATOM 3761 C C . ILE B 1 99 ? -11.438 35.656 18.172 1 88.38 99 ILE B C 1
ATOM 3763 O O . ILE B 1 99 ? -12.398 35.031 18.625 1 88.38 99 ILE B O 1
ATOM 3767 N N . GLU B 1 100 ? -11.445 36.312 17.109 1 85.38 100 GLU B N 1
ATOM 3768 C CA . GLU B 1 100 ? -12.672 36.469 16.344 1 85.38 100 GLU B CA 1
ATOM 3769 C C . GLU B 1 100 ? -12.977 35.219 15.531 1 85.38 100 GLU B C 1
ATOM 3771 O O . GLU B 1 100 ? -14.125 34.781 15.469 1 85.38 100 GLU B O 1
ATOM 3776 N N . ASP B 1 101 ? -11.977 34.719 14.844 1 91.31 101 ASP B N 1
ATOM 3777 C CA . ASP B 1 101 ? -12.117 33.531 13.969 1 91.31 101 ASP B CA 1
ATOM 3778 C C . ASP B 1 101 ? -10.859 32.688 14.008 1 91.31 101 ASP B C 1
ATOM 3780 O O . ASP B 1 101 ? -9.75 33.188 14.188 1 91.31 101 ASP B O 1
ATOM 3784 N N . VAL B 1 102 ? -11.148 31.453 13.953 1 95.88 102 VAL B N 1
ATOM 3785 C CA . VAL B 1 102 ? -10.07 30.516 13.695 1 95.88 102 VAL B CA 1
ATOM 3786 C C . VAL B 1 102 ? -10.375 29.703 12.43 1 95.88 102 VAL B C 1
ATOM 3788 O O . VAL B 1 102 ? -11.438 29.094 12.32 1 95.88 102 VAL B O 1
ATOM 3791 N N . PHE B 1 103 ? -9.477 29.781 11.492 1 96.94 103 PHE B N 1
ATOM 3792 C CA . PHE B 1 103 ? -9.602 28.969 10.281 1 96.94 103 PHE B CA 1
ATOM 3793 C C . PHE B 1 103 ? -8.531 27.891 10.242 1 96.94 103 PHE B C 1
ATOM 3795 O O . PHE B 1 103 ? -7.336 28.188 10.195 1 96.94 103 PHE B O 1
ATOM 3802 N N . SER B 1 104 ? -8.961 26.656 10.328 1 98.19 104 SER B N 1
ATOM 3803 C CA . SER B 1 104 ? -8.07 25.516 10.086 1 98.19 104 SER B CA 1
ATOM 3804 C C . SER B 1 104 ? -8.125 25.078 8.625 1 98.19 104 SER B C 1
ATOM 3806 O O . SER B 1 104 ? -9.117 24.484 8.188 1 98.19 104 SER B O 1
ATOM 3808 N N . ILE B 1 105 ? -7.062 25.344 7.883 1 98.19 105 ILE B N 1
ATOM 3809 C CA . ILE B 1 105 ? -7.051 25.094 6.445 1 98.19 105 ILE B CA 1
ATOM 3810 C C . ILE B 1 105 ? -6.289 23.797 6.156 1 98.19 105 ILE B C 1
ATOM 3812 O O . ILE B 1 105 ? -5.156 23.625 6.617 1 98.19 105 ILE B O 1
ATOM 3816 N N . GLU B 1 106 ? -6.875 22.953 5.402 1 98.44 106 GLU B N 1
ATOM 3817 C CA . GLU B 1 106 ? -6.328 21.609 5.176 1 98.44 106 GLU B CA 1
ATOM 3818 C C . GLU B 1 106 ? -5.383 21.609 3.979 1 98.44 106 GLU B C 1
ATOM 3820 O O . GLU B 1 106 ? -5.664 22.219 2.951 1 98.44 106 GLU B O 1
ATOM 3825 N N . SER B 1 107 ? -4.23 20.984 4.168 1 98.62 107 SER B N 1
ATOM 3826 C CA . SER B 1 107 ? -3.414 20.719 2.992 1 98.62 107 SER B CA 1
ATOM 3827 C C . SER B 1 107 ? -4.184 19.891 1.964 1 98.62 107 SER B C 1
ATOM 3829 O O . SER B 1 107 ? -4.809 18.891 2.307 1 98.62 107 SER B O 1
ATOM 3831 N N . PRO B 1 108 ? -4.082 20.188 0.708 1 98.56 108 PRO B N 1
ATOM 3832 C CA . PRO B 1 108 ? -4.91 19.547 -0.318 1 98.56 108 PRO B CA 1
ATOM 3833 C C . PRO B 1 108 ? -4.648 18.047 -0.433 1 98.56 108 PRO B C 1
ATOM 3835 O O . PRO B 1 108 ? -5.449 17.328 -1.029 1 98.56 108 PRO B O 1
ATOM 3838 N N . ASN B 1 109 ? -3.59 17.562 0.048 1 98.31 109 ASN B N 1
ATOM 3839 C CA . ASN B 1 109 ? -3.277 16.141 -0.07 1 98.31 109 ASN B CA 1
ATOM 3840 C C . ASN B 1 109 ? -3.533 15.406 1.239 1 98.31 109 ASN B C 1
ATOM 3842 O O . ASN B 1 109 ? -3.076 14.273 1.418 1 98.31 109 ASN B O 1
ATOM 3846 N N . HIS B 1 110 ? -4.223 15.984 2.211 1 98.44 110 HIS B N 1
ATOM 3847 C CA . HIS B 1 110 ? -4.52 15.367 3.5 1 98.44 110 HIS B CA 1
ATOM 3848 C C . HIS B 1 110 ? -6.023 15.312 3.75 1 98.44 110 HIS B C 1
ATOM 3850 O O . HIS B 1 110 ? -6.789 16.031 3.111 1 98.44 110 HIS B O 1
ATOM 3856 N N . GLY B 1 111 ? -6.43 14.43 4.637 1 97.56 111 GLY B N 1
ATOM 3857 C CA . GLY B 1 111 ? -7.789 14.375 5.141 1 97.56 111 GLY B CA 1
ATOM 3858 C C . GLY B 1 111 ? -8.836 14.305 4.043 1 97.56 111 GLY B C 1
ATOM 3859 O O . GLY B 1 111 ? -8.695 13.523 3.1 1 97.56 111 GLY B O 1
ATOM 3860 N N . GLU B 1 112 ? -9.883 15.102 4.191 1 97.31 112 GLU B N 1
ATOM 3861 C CA . GLU B 1 112 ? -10.977 15.156 3.229 1 97.31 112 GLU B CA 1
ATOM 3862 C C . GLU B 1 112 ? -10.516 15.758 1.902 1 97.31 112 GLU B C 1
ATOM 3864 O O . GLU B 1 112 ? -11.023 15.391 0.84 1 97.31 112 GLU B O 1
ATOM 3869 N N . SER B 1 113 ? -9.578 16.641 2.01 1 97.94 113 SER B N 1
ATOM 3870 C CA . SER B 1 113 ? -9.047 17.266 0.802 1 97.94 113 SER B CA 1
ATOM 3871 C C . SER B 1 113 ? -8.359 16.25 -0.096 1 97.94 113 SER B C 1
ATOM 3873 O O . SER B 1 113 ? -8.438 16.344 -1.322 1 97.94 113 SER B O 1
ATOM 3875 N N . ALA B 1 114 ? -7.695 15.336 0.493 1 98 114 ALA B N 1
ATOM 3876 C CA . ALA B 1 114 ? -7.023 14.297 -0.291 1 98 114 ALA B CA 1
ATOM 3877 C C . ALA B 1 114 ? -8.031 13.5 -1.118 1 98 114 ALA B C 1
ATOM 3879 O O . ALA B 1 114 ? -7.73 13.094 -2.24 1 98 114 ALA B O 1
ATOM 3880 N N . ILE B 1 115 ? -9.195 13.242 -0.538 1 96.81 115 ILE B N 1
ATOM 3881 C CA . ILE B 1 115 ? -10.234 12.461 -1.2 1 96.81 115 ILE B CA 1
ATOM 3882 C C . ILE B 1 115 ? -10.766 13.234 -2.404 1 96.81 115 ILE B C 1
ATOM 3884 O O . ILE B 1 115 ? -10.867 12.688 -3.506 1 96.81 115 ILE B O 1
ATOM 3888 N N . VAL B 1 116 ? -11.023 14.547 -2.262 1 97.19 116 VAL B N 1
ATOM 3889 C CA . VAL B 1 116 ? -11.648 15.328 -3.324 1 97.19 116 VAL B CA 1
ATOM 3890 C C . VAL B 1 116 ? -10.625 15.625 -4.418 1 97.19 116 VAL B C 1
ATOM 3892 O O . VAL B 1 116 ? -10.992 15.812 -5.578 1 97.19 116 VAL B O 1
ATOM 3895 N N . ASN B 1 117 ? -9.352 15.641 -4.062 1 98.25 117 ASN B N 1
ATOM 3896 C CA . ASN B 1 117 ? -8.297 15.992 -5.008 1 98.25 117 ASN B CA 1
ATOM 3897 C C . ASN B 1 117 ? -7.562 14.758 -5.52 1 98.25 117 ASN B C 1
ATOM 3899 O O . ASN B 1 117 ? -6.516 14.867 -6.156 1 98.25 117 ASN B O 1
ATOM 3903 N N . GLU B 1 118 ? -8.039 13.57 -5.285 1 96.94 118 GLU B N 1
ATOM 3904 C CA . GLU B 1 118 ? -7.309 12.312 -5.445 1 96.94 118 GLU B CA 1
ATOM 3905 C C . GLU B 1 118 ? -6.754 12.18 -6.863 1 96.94 118 GLU B C 1
ATOM 3907 O O . GLU B 1 118 ? -5.582 11.836 -7.047 1 96.94 118 GLU B O 1
ATOM 3912 N N . GLN B 1 119 ? -7.539 12.391 -7.879 1 95.38 119 GLN B N 1
ATOM 3913 C CA . GLN B 1 119 ? -7.125 12.172 -9.266 1 95.38 119 GLN B CA 1
ATOM 3914 C C . GLN B 1 119 ? -5.992 13.117 -9.656 1 95.38 119 GLN B C 1
ATOM 3916 O O . GLN B 1 119 ? -5.008 12.695 -10.266 1 95.38 119 GLN B O 1
ATOM 3921 N N . VAL B 1 120 ? -6.148 14.414 -9.281 1 97 120 VAL B N 1
ATOM 3922 C CA . VAL B 1 120 ? -5.129 15.398 -9.617 1 97 120 VAL B CA 1
ATOM 3923 C C . VAL B 1 120 ? -3.838 15.094 -8.859 1 97 120 VAL B C 1
ATOM 3925 O O . VAL B 1 120 ? -2.742 15.234 -9.406 1 97 120 VAL B O 1
ATOM 3928 N N . LEU B 1 121 ? -3.943 14.656 -7.613 1 97.38 121 LEU B N 1
ATOM 3929 C CA . LEU B 1 121 ? -2.777 14.305 -6.809 1 97.38 121 LEU B CA 1
ATOM 3930 C C . LEU B 1 121 ? -2.025 13.133 -7.43 1 97.38 121 LEU B C 1
ATOM 3932 O O . LEU B 1 121 ? -0.793 13.133 -7.48 1 97.38 121 LEU B O 1
ATOM 3936 N N . LYS B 1 122 ? -2.742 12.18 -7.949 1 93.25 122 LYS B N 1
ATOM 3937 C CA . LYS B 1 122 ? -2.156 10.969 -8.516 1 93.25 122 LYS B CA 1
ATOM 3938 C C . LYS B 1 122 ? -1.471 11.266 -9.852 1 93.25 122 LYS B C 1
ATOM 3940 O O . LYS B 1 122 ? -0.461 10.641 -10.188 1 93.25 122 LYS B O 1
ATOM 3945 N N . THR B 1 123 ? -1.958 12.227 -10.586 1 92.69 123 THR B N 1
ATOM 3946 C CA . THR B 1 123 ? -1.487 12.414 -11.953 1 92.69 123 THR B CA 1
ATOM 3947 C C . THR B 1 123 ? -0.48 13.562 -12.023 1 92.69 123 THR B C 1
ATOM 3949 O O . THR B 1 123 ? 0.413 13.555 -12.875 1 92.69 123 THR B O 1
ATOM 3952 N N . THR B 1 124 ? -0.624 14.539 -11.125 1 94.19 124 THR B N 1
ATOM 3953 C CA . THR B 1 124 ? 0.146 15.758 -11.305 1 94.19 124 THR B CA 1
ATOM 3954 C C . THR B 1 124 ? 1.134 15.953 -10.156 1 94.19 124 THR B C 1
ATOM 3956 O O . THR B 1 124 ? 2.186 16.578 -10.336 1 94.19 124 THR B O 1
ATOM 3959 N N . TYR B 1 125 ? 0.866 15.367 -9.008 1 94.5 125 TYR B N 1
ATOM 3960 C CA . TYR B 1 125 ? 1.685 15.641 -7.832 1 94.5 125 TYR B CA 1
ATOM 3961 C C . TYR B 1 125 ? 2.25 14.352 -7.246 1 94.5 125 TYR B C 1
ATOM 3963 O O . TYR B 1 125 ? 2.445 14.25 -6.035 1 94.5 125 TYR B O 1
ATOM 3971 N N . GLU B 1 126 ? 2.443 13.359 -8.07 1 89.25 126 GLU B N 1
ATOM 3972 C CA . GLU B 1 126 ? 2.848 12.031 -7.617 1 89.25 126 GLU B CA 1
ATOM 3973 C C . GLU B 1 126 ? 4.273 12.047 -7.066 1 89.25 126 GLU B C 1
ATOM 3975 O O . GLU B 1 126 ? 4.57 11.367 -6.082 1 89.25 126 GLU B O 1
ATOM 3980 N N . ASP B 1 127 ? 5.117 12.812 -7.582 1 90.38 127 ASP B N 1
ATOM 3981 C CA . ASP B 1 127 ? 6.543 12.742 -7.27 1 90.38 127 ASP B CA 1
ATOM 3982 C C . ASP B 1 127 ? 6.906 13.672 -6.117 1 90.38 127 ASP B C 1
ATOM 3984 O O . ASP B 1 127 ? 7.781 13.359 -5.312 1 90.38 127 ASP B O 1
ATOM 3988 N N . ARG B 1 128 ? 6.246 14.828 -6.102 1 92.19 128 ARG B N 1
ATOM 3989 C CA . ARG B 1 128 ? 6.621 15.828 -5.109 1 92.19 128 ARG B CA 1
ATOM 3990 C C . ARG B 1 128 ? 5.414 16.656 -4.684 1 92.19 128 ARG B C 1
ATOM 3992 O O . ARG B 1 128 ? 4.57 17 -5.512 1 92.19 128 ARG B O 1
ATOM 3999 N N . TRP B 1 129 ? 5.379 16.922 -3.428 1 94.88 129 TRP B N 1
ATOM 4000 C CA . TRP B 1 129 ? 4.441 17.859 -2.826 1 94.88 129 TRP B CA 1
ATOM 4001 C C . TRP B 1 129 ? 5.172 18.875 -1.959 1 94.88 129 TRP B C 1
ATOM 4003 O O . TRP B 1 129 ? 5.418 18.641 -0.775 1 94.88 129 TRP B O 1
ATOM 4013 N N . SER B 1 130 ? 5.383 20.031 -2.482 1 93.25 130 SER B N 1
ATOM 4014 C CA . SER B 1 130 ? 6.18 21.031 -1.796 1 93.25 130 SER B CA 1
ATOM 4015 C C . SER B 1 130 ? 5.336 21.812 -0.793 1 93.25 130 SER B C 1
ATOM 4017 O O . SER B 1 130 ? 4.129 21.984 -0.986 1 93.25 130 SER B O 1
ATOM 4019 N N . PRO B 1 131 ? 6.004 22.266 0.273 1 95.31 131 PRO B N 1
ATOM 4020 C CA . PRO B 1 131 ? 5.281 23.109 1.226 1 95.31 131 PRO B CA 1
ATOM 4021 C C . PRO B 1 131 ? 4.66 24.344 0.569 1 95.31 131 PRO B C 1
ATOM 4023 O O . PRO B 1 131 ? 3.607 24.812 1.006 1 95.31 131 PRO B O 1
ATOM 4026 N N . SER B 1 132 ? 5.246 24.828 -0.531 1 95.44 132 SER B N 1
ATOM 4027 C CA . SER B 1 132 ? 4.699 26 -1.229 1 95.44 132 SER B CA 1
ATOM 4028 C C . SER B 1 132 ? 3.334 25.688 -1.831 1 95.44 132 SER B C 1
ATOM 4030 O O . SER B 1 132 ? 2.498 26.578 -1.984 1 95.44 132 SER B O 1
ATOM 4032 N N . GLU B 1 133 ? 3.111 24.406 -2.16 1 96.06 133 GLU B N 1
ATOM 4033 C CA . GLU B 1 133 ? 1.791 24.031 -2.656 1 96.06 133 GLU B CA 1
ATOM 4034 C C . GLU B 1 133 ? 0.733 24.172 -1.565 1 96.06 133 GLU B C 1
ATOM 4036 O O . GLU B 1 133 ? -0.393 24.594 -1.833 1 96.06 133 GLU B O 1
ATOM 4041 N N . TYR B 1 134 ? 1.101 23.75 -0.354 1 97.5 134 TYR B N 1
ATOM 4042 C CA . TYR B 1 134 ? 0.211 23.984 0.778 1 97.5 134 TYR B CA 1
ATOM 4043 C C . TYR B 1 134 ? 0.021 25.484 1.022 1 97.5 134 TYR B C 1
ATOM 4045 O O . TYR B 1 134 ? -1.099 25.938 1.257 1 97.5 134 TYR B O 1
ATOM 4053 N N . GLY B 1 135 ? 1.072 26.266 0.931 1 97.19 135 GLY B N 1
ATOM 4054 C CA . GLY B 1 135 ? 0.976 27.719 1.012 1 97.19 135 GLY B CA 1
ATOM 4055 C C . GLY B 1 135 ? 0.057 28.312 -0.038 1 97.19 135 GLY B C 1
ATOM 4056 O O . GLY B 1 135 ? -0.733 29.203 0.26 1 97.19 135 GLY B O 1
ATOM 4057 N N . ARG B 1 136 ? 0.185 27.797 -1.207 1 96.88 136 ARG B N 1
ATOM 4058 C CA . ARG B 1 136 ? -0.652 28.281 -2.305 1 96.88 136 ARG B CA 1
ATOM 4059 C C . ARG B 1 136 ? -2.125 27.984 -2.037 1 96.88 136 ARG B C 1
ATOM 4061 O O . ARG B 1 136 ? -2.996 28.781 -2.373 1 96.88 136 ARG B O 1
ATOM 4068 N N . ALA B 1 137 ? -2.375 26.859 -1.499 1 97.5 137 ALA B N 1
ATOM 4069 C CA . ALA B 1 137 ? -3.744 26.516 -1.127 1 97.5 137 ALA B CA 1
ATOM 4070 C C . ALA B 1 137 ? -4.297 27.5 -0.101 1 97.5 137 ALA B C 1
ATOM 4072 O O . ALA B 1 137 ? -5.43 27.969 -0.233 1 97.5 137 ALA B O 1
ATOM 4073 N N . VAL B 1 138 ? -3.512 27.781 0.878 1 97.75 138 VAL B N 1
ATOM 4074 C CA . VAL B 1 138 ? -3.93 28.719 1.911 1 97.75 138 VAL B CA 1
ATOM 4075 C C . VAL B 1 138 ? -4.141 30.109 1.296 1 97.75 138 VAL B C 1
ATOM 4077 O O . VAL B 1 138 ? -5.133 30.781 1.589 1 97.75 138 VAL B O 1
ATOM 4080 N N . HIS B 1 139 ? -3.201 30.484 0.433 1 97.31 139 HIS B N 1
ATOM 4081 C CA . HIS B 1 139 ? -3.332 31.75 -0.267 1 97.31 139 HIS B CA 1
ATOM 4082 C C . HIS B 1 139 ? -4.625 31.812 -1.07 1 97.31 139 HIS B C 1
ATOM 4084 O O . HIS B 1 139 ? -5.336 32.812 -1.042 1 97.31 139 HIS B O 1
ATOM 4090 N N . THR B 1 140 ? -4.887 30.766 -1.765 1 96.38 140 THR B N 1
ATOM 4091 C CA . THR B 1 140 ? -6.102 30.672 -2.564 1 96.38 140 THR B CA 1
ATOM 4092 C C . THR B 1 140 ? -7.34 30.797 -1.682 1 96.38 140 THR B C 1
ATOM 4094 O O . THR B 1 140 ? -8.312 31.453 -2.059 1 96.38 140 THR B O 1
ATOM 4097 N N . PHE B 1 141 ? -7.301 30.188 -0.553 1 96.94 141 PHE B N 1
ATOM 4098 C CA . PHE B 1 141 ? -8.422 30.281 0.379 1 96.94 141 PHE B CA 1
ATOM 4099 C C . PHE B 1 141 ? -8.594 31.719 0.858 1 96.94 141 PHE B C 1
ATOM 4101 O O . PHE B 1 141 ? -9.711 32.219 0.925 1 96.94 141 PHE B O 1
ATOM 4108 N N . LEU B 1 142 ? -7.539 32.406 1.181 1 96.69 142 LEU B N 1
ATOM 4109 C CA . LEU B 1 142 ? -7.57 33.75 1.739 1 96.69 142 LEU B CA 1
ATOM 4110 C C . LEU B 1 142 ? -7.957 34.781 0.674 1 96.69 142 LEU B C 1
ATOM 4112 O O . LEU B 1 142 ? -8.344 35.906 0.998 1 96.69 142 LEU B O 1
ATOM 4116 N N . THR B 1 143 ? -7.816 34.406 -0.594 1 95.25 143 THR B N 1
ATOM 4117 C CA . THR B 1 143 ? -8.125 35.344 -1.678 1 95.25 143 THR B CA 1
ATOM 4118 C C . THR B 1 143 ? -9.453 34.969 -2.342 1 95.25 143 THR B C 1
ATOM 4120 O O . THR B 1 143 ? -10.5 35.531 -1.996 1 95.25 143 THR B O 1
ATOM 4123 N N . GLU B 1 144 ? -9.461 33.844 -2.977 1 90.88 144 GLU B N 1
ATOM 4124 C CA . GLU B 1 144 ? -10.633 33.406 -3.742 1 90.88 144 GLU B CA 1
ATOM 4125 C C . GLU B 1 144 ? -11.742 32.906 -2.824 1 90.88 144 GLU B C 1
ATOM 4127 O O . GLU B 1 144 ? -12.922 32.969 -3.17 1 90.88 144 GLU B O 1
ATOM 4132 N N . GLY B 1 145 ? -11.352 32.406 -1.721 1 90.25 145 GLY B N 1
ATOM 4133 C CA . GLY B 1 145 ? -12.328 31.891 -0.778 1 90.25 145 GLY B CA 1
ATOM 4134 C C . GLY B 1 145 ? -12.93 32.969 0.112 1 90.25 145 GLY B C 1
ATOM 4135 O O . GLY B 1 145 ? -13.922 32.719 0.802 1 90.25 145 GLY B O 1
ATOM 4136 N N . ALA B 1 146 ? -12.383 34.094 0.077 1 89.06 146 ALA B N 1
ATOM 4137 C CA . ALA B 1 146 ? -12.805 35.188 0.953 1 89.06 146 ALA B CA 1
ATOM 4138 C C . ALA B 1 146 ? -14.289 35.5 0.75 1 89.06 146 ALA B C 1
ATOM 4140 O O . ALA B 1 146 ? -15.023 35.688 1.72 1 89.06 146 ALA B O 1
ATOM 4141 N N . ASN B 1 147 ? -14.648 35.5 -0.494 1 85.88 147 ASN B N 1
ATOM 4142 C CA . ASN B 1 147 ? -16.047 35.812 -0.792 1 85.88 147 ASN B CA 1
ATOM 4143 C C . ASN B 1 147 ? -16.984 34.719 -0.298 1 85.88 147 ASN B C 1
ATOM 4145 O O . ASN B 1 147 ? -18.047 35 0.254 1 85.88 147 ASN B O 1
ATOM 4149 N N . ALA B 1 148 ? -16.5 33.531 -0.515 1 82.94 148 ALA B N 1
ATOM 4150 C CA . ALA B 1 148 ? -17.328 32.406 -0.109 1 82.94 148 ALA B CA 1
ATOM 4151 C C . ALA B 1 148 ? -17.484 32.344 1.408 1 82.94 148 ALA B C 1
ATOM 4153 O O . ALA B 1 148 ? -18.531 31.969 1.921 1 82.94 148 ALA B O 1
ATOM 4154 N N . VAL B 1 149 ? -16.5 32.719 2.084 1 88.88 149 VAL B N 1
ATOM 4155 C CA . VAL B 1 149 ? -16.5 32.656 3.541 1 88.88 149 VAL B CA 1
ATOM 4156 C C . VAL B 1 149 ? -17.109 33.938 4.117 1 88.88 149 VAL B C 1
ATOM 4158 O O . VAL B 1 149 ? -17.578 33.938 5.262 1 88.88 149 VAL B O 1
ATOM 4161 N N . GLY B 1 150 ? -17.125 35 3.389 1 89.12 150 GLY B N 1
ATOM 4162 C CA . GLY B 1 150 ? -17.641 36.281 3.838 1 89.12 150 GLY B CA 1
ATOM 4163 C C . GLY B 1 150 ? -16.688 37.031 4.738 1 89.12 150 GLY B C 1
ATOM 4164 O O . GLY B 1 150 ? -17.094 37.688 5.691 1 89.12 150 GLY B O 1
ATOM 4165 N N . VAL B 1 151 ? -15.414 36.844 4.547 1 90.44 151 VAL B N 1
ATOM 4166 C CA . VAL B 1 151 ? -14.383 37.5 5.34 1 90.44 151 VAL B CA 1
ATOM 4167 C C . VAL B 1 151 ? -13.359 38.156 4.418 1 90.44 151 VAL B C 1
ATOM 4169 O O . VAL B 1 151 ? -12.805 37.5 3.533 1 90.44 151 VAL B O 1
ATOM 4172 N N . ASP B 1 152 ? -13.133 39.438 4.562 1 92.12 152 ASP B N 1
ATOM 4173 C CA . ASP B 1 152 ? -12.016 40.094 3.912 1 92.12 152 ASP B CA 1
ATOM 4174 C C . ASP B 1 152 ? -10.75 40 4.762 1 92.12 152 ASP B C 1
ATOM 4176 O O . ASP B 1 152 ? -10.508 40.844 5.625 1 92.12 152 ASP B O 1
ATOM 4180 N N . PHE B 1 153 ? -9.93 39.094 4.43 1 94.06 153 PHE B N 1
ATOM 4181 C CA . PHE B 1 153 ? -8.766 38.75 5.254 1 94.06 153 PHE B CA 1
ATOM 4182 C C . PHE B 1 153 ? -7.742 39.875 5.223 1 94.06 153 PHE B C 1
ATOM 4184 O O . PHE B 1 153 ? -6.883 39.969 6.098 1 94.06 153 PHE B O 1
ATOM 4191 N N . THR B 1 154 ? -7.805 40.75 4.273 1 89.62 154 THR B N 1
ATOM 4192 C CA . THR B 1 154 ? -6.867 41.844 4.184 1 89.62 154 THR B CA 1
ATOM 4193 C C . THR B 1 154 ? -7.16 42.906 5.258 1 89.62 154 THR B C 1
ATOM 4195 O O . THR B 1 154 ? -6.328 43.75 5.531 1 89.62 154 THR B O 1
ATOM 4198 N N . LYS B 1 155 ? -8.266 42.812 5.84 1 89.25 155 LYS B N 1
ATOM 4199 C CA . LYS B 1 155 ? -8.68 43.781 6.848 1 89.25 155 LYS B CA 1
ATOM 4200 C C . LYS B 1 155 ? -8.656 43.156 8.242 1 89.25 155 LYS B C 1
ATOM 4202 O O . LYS B 1 155 ? -9.102 43.781 9.211 1 89.25 155 LYS B O 1
ATOM 4207 N N . ARG B 1 156 ? -8.156 42 8.297 1 90.75 156 ARG B N 1
ATOM 4208 C CA . ARG B 1 156 ? -8.148 41.312 9.57 1 90.75 156 ARG B CA 1
ATOM 4209 C C . ARG B 1 156 ? -6.754 41.312 10.195 1 90.75 156 ARG B C 1
ATOM 4211 O O . ARG B 1 156 ? -5.754 41.469 9.484 1 90.75 156 ARG B O 1
ATOM 4218 N N . ARG B 1 157 ? -6.77 41.219 11.531 1 91.69 157 ARG B N 1
ATOM 4219 C CA . ARG B 1 157 ? -5.52 40.969 12.242 1 91.69 157 ARG B CA 1
ATOM 4220 C C . ARG B 1 157 ? -5.156 39.469 12.219 1 91.69 157 ARG B C 1
ATOM 4222 O O . ARG B 1 157 ? -5.539 38.719 13.125 1 91.69 157 ARG B O 1
ATOM 4229 N N . LEU B 1 158 ? -4.348 39.094 11.281 1 95.12 158 LEU B N 1
ATOM 4230 C CA . LEU B 1 158 ? -4.059 37.688 11.047 1 95.12 158 LEU B CA 1
ATOM 4231 C C . LEU B 1 158 ? -2.9 37.219 11.914 1 95.12 158 LEU B C 1
ATOM 4233 O O . LEU B 1 158 ? -1.878 37.906 12.016 1 95.12 158 LEU B O 1
ATOM 4237 N N . VAL B 1 159 ? -3.086 36.156 12.586 1 96.75 159 VAL B N 1
ATOM 4238 C CA . VAL B 1 159 ? -2.018 35.406 13.266 1 96.75 159 VAL B CA 1
ATOM 4239 C C . VAL B 1 159 ? -1.887 34.031 12.664 1 96.75 159 VAL B C 1
ATOM 4241 O O . VAL B 1 159 ? -2.867 33.281 12.602 1 96.75 159 VAL B O 1
ATOM 4244 N N . GLY B 1 160 ? -0.708 33.688 12.203 1 98.19 160 GLY B N 1
ATOM 4245 C CA . GLY B 1 160 ? -0.458 32.344 11.727 1 98.19 160 GLY B CA 1
ATOM 4246 C C . GLY B 1 160 ? -0.039 31.391 12.828 1 98.19 160 GLY B C 1
ATOM 4247 O O . GLY B 1 160 ? 0.84 31.703 13.633 1 98.19 160 GLY B O 1
ATOM 4248 N N . ILE B 1 161 ? -0.683 30.297 12.914 1 98.75 161 ILE B N 1
ATOM 4249 C CA . ILE B 1 161 ? -0.264 29.203 13.781 1 98.75 161 ILE B CA 1
ATOM 4250 C C . ILE B 1 161 ? 0.034 27.953 12.938 1 98.75 161 ILE B C 1
ATOM 4252 O O . ILE B 1 161 ? -0.868 27.391 12.312 1 98.75 161 ILE B O 1
ATOM 4256 N N . CYS B 1 162 ? 1.264 27.562 12.945 1 98.56 162 CYS B N 1
ATOM 4257 C CA . CYS B 1 162 ? 1.687 26.531 12 1 98.56 162 CYS B CA 1
ATOM 4258 C C . CYS B 1 162 ? 2.463 25.422 12.703 1 98.56 162 CYS B C 1
ATOM 4260 O O . CYS B 1 162 ? 3.311 25.703 13.555 1 98.56 162 CYS B O 1
ATOM 4262 N N . HIS B 1 163 ? 2.135 24.234 12.391 1 98.62 163 HIS B N 1
ATOM 4263 C CA . HIS B 1 163 ? 2.789 23.062 12.945 1 98.62 163 HIS B CA 1
ATOM 4264 C C . HIS B 1 163 ? 3.598 22.328 11.875 1 98.62 163 HIS B C 1
ATOM 4266 O O . HIS B 1 163 ? 3.07 21.984 10.812 1 98.62 163 HIS B O 1
ATOM 4272 N N . SER B 1 164 ? 4.898 22.062 12.148 1 96.81 164 SER B N 1
ATOM 4273 C CA . SER B 1 164 ? 5.734 21.219 11.281 1 96.81 164 SER B CA 1
ATOM 4274 C C . SER B 1 164 ? 5.809 21.797 9.875 1 96.81 164 SER B C 1
ATOM 4276 O O . SER B 1 164 ? 6.195 22.938 9.68 1 96.81 164 SER B O 1
ATOM 4278 N N . VAL B 1 165 ? 5.336 21.125 8.844 1 96.06 165 VAL B N 1
ATOM 4279 C CA . VAL B 1 165 ? 5.367 21.562 7.453 1 96.06 165 VAL B CA 1
ATOM 4280 C C . VAL B 1 165 ? 4.449 22.766 7.27 1 96.06 165 VAL B C 1
ATOM 4282 O O . VAL B 1 165 ? 4.617 23.547 6.324 1 96.06 165 VAL B O 1
ATOM 4285 N N . GLY B 1 166 ? 3.59 22.953 8.203 1 97.69 166 GLY B N 1
ATOM 4286 C CA . GLY B 1 166 ? 2.73 24.125 8.141 1 97.69 166 GLY B CA 1
ATOM 4287 C C . GLY B 1 166 ? 3.496 25.438 8.211 1 97.69 166 GLY B C 1
ATOM 4288 O O . GLY B 1 166 ? 3.049 26.453 7.688 1 97.69 166 GLY B O 1
ATOM 4289 N N . ALA B 1 167 ? 4.609 25.391 8.891 1 97.44 167 ALA B N 1
ATOM 4290 C CA . ALA B 1 167 ? 5.406 26.609 9.039 1 97.44 167 ALA B CA 1
ATOM 4291 C C . ALA B 1 167 ? 6 27.031 7.699 1 97.44 167 ALA B C 1
ATOM 4293 O O . ALA B 1 167 ? 5.746 28.141 7.223 1 97.44 167 ALA B O 1
ATOM 4294 N N . PRO B 1 168 ? 6.766 26.156 7.07 1 96.31 168 PRO B N 1
ATOM 4295 C CA . PRO B 1 168 ? 7.25 26.578 5.75 1 96.31 168 PRO B CA 1
ATOM 4296 C C . PRO B 1 168 ? 6.117 26.922 4.789 1 96.31 168 PRO B C 1
ATOM 4298 O O . PRO B 1 168 ? 6.254 27.828 3.967 1 96.31 168 PRO B O 1
ATOM 4301 N N . ALA B 1 169 ? 5.02 26.25 4.855 1 97.25 169 ALA B N 1
ATOM 4302 C CA . ALA B 1 169 ? 3.879 26.594 4.008 1 97.25 169 ALA B CA 1
ATOM 4303 C C . ALA B 1 169 ? 3.447 28.031 4.219 1 97.25 169 ALA B C 1
ATOM 4305 O O . ALA B 1 169 ? 3.182 28.766 3.258 1 97.25 169 ALA B O 1
ATOM 4306 N N . LEU B 1 170 ? 3.385 28.453 5.422 1 97.62 170 LEU B N 1
ATOM 4307 C CA . LEU B 1 170 ? 2.963 29.812 5.727 1 97.62 170 LEU B CA 1
ATOM 4308 C C . LEU B 1 170 ? 4.027 30.828 5.301 1 97.62 170 LEU B C 1
ATOM 4310 O O . LEU B 1 170 ? 3.711 31.828 4.668 1 97.62 170 LEU B O 1
ATOM 4314 N N . PHE B 1 171 ? 5.266 30.531 5.633 1 96.38 171 PHE B N 1
ATOM 4315 C CA . PHE B 1 171 ? 6.32 31.5 5.355 1 96.38 171 PHE B CA 1
ATOM 4316 C C . PHE B 1 171 ? 6.496 31.688 3.854 1 96.38 171 PHE B C 1
ATOM 4318 O O . PHE B 1 171 ? 6.855 32.781 3.4 1 96.38 171 PHE B O 1
ATOM 4325 N N . LEU B 1 172 ? 6.176 30.75 3.109 1 95.5 172 LEU B N 1
ATOM 4326 C CA . LEU B 1 172 ? 6.391 30.812 1.667 1 95.5 172 LEU B CA 1
ATOM 4327 C C . LEU B 1 172 ? 5.203 31.469 0.972 1 95.5 172 LEU B C 1
ATOM 4329 O O . LEU B 1 172 ? 5.258 31.75 -0.228 1 95.5 172 LEU B O 1
ATOM 4333 N N . ILE B 1 173 ? 4.16 31.766 1.711 1 93.75 173 ILE B N 1
ATOM 4334 C CA . ILE B 1 173 ? 2.998 32.438 1.143 1 93.75 173 ILE B CA 1
ATOM 4335 C C . ILE B 1 173 ? 3.404 33.812 0.611 1 93.75 173 ILE B C 1
ATOM 4337 O O . ILE B 1 173 ? 2.756 34.344 -0.289 1 93.75 173 ILE B O 1
ATOM 4341 N N . HIS B 1 174 ? 4.402 34.344 1.157 1 86.81 174 HIS B N 1
ATOM 4342 C CA . HIS B 1 174 ? 4.852 35.688 0.788 1 86.81 174 HIS B CA 1
ATOM 4343 C C . HIS B 1 174 ? 5.215 35.781 -0.691 1 86.81 174 HIS B C 1
ATOM 4345 O O . HIS B 1 174 ? 5.301 36.844 -1.263 1 86.81 174 HIS B O 1
ATOM 4351 N N . ASP B 1 175 ? 5.375 34.688 -1.312 1 87 175 ASP B N 1
ATOM 4352 C CA . ASP B 1 175 ? 5.762 34.625 -2.719 1 87 175 ASP B CA 1
ATOM 4353 C C . ASP B 1 175 ? 4.551 34.844 -3.627 1 87 175 ASP B C 1
ATOM 4355 O O . ASP B 1 175 ? 4.703 35.094 -4.824 1 87 175 ASP B O 1
ATOM 4359 N N . PHE B 1 176 ? 3.398 34.875 -3.031 1 91.12 176 PHE B N 1
ATOM 4360 C CA . PHE B 1 176 ? 2.188 34.969 -3.836 1 91.12 176 PHE B CA 1
ATOM 4361 C C . PHE B 1 176 ? 1.579 36.344 -3.723 1 91.12 176 PHE B C 1
ATOM 4363 O O . PHE B 1 176 ? 1.843 37.094 -2.76 1 91.12 176 PHE B O 1
ATOM 4370 N N . LEU B 1 177 ? 0.812 36.781 -4.855 1 89.69 177 LEU B N 1
ATOM 4371 C CA . LEU B 1 177 ? 0.084 38.031 -4.871 1 89.69 177 LEU B CA 1
ATOM 4372 C C . LEU B 1 177 ? -1.422 37.812 -4.887 1 89.69 177 LEU B C 1
ATOM 4374 O O . LEU B 1 177 ? -1.899 36.875 -5.547 1 89.69 177 LEU B O 1
ATOM 4378 N N . PRO B 1 178 ? -2.199 38.625 -4.227 1 90.31 178 PRO B N 1
ATOM 4379 C CA . PRO B 1 178 ? -1.741 39.719 -3.367 1 90.31 178 PRO B CA 1
ATOM 4380 C C . PRO B 1 178 ? -1.097 39.219 -2.074 1 90.31 178 PRO B C 1
ATOM 4382 O O . PRO B 1 178 ? -1.282 38.062 -1.69 1 90.31 178 PRO B O 1
ATOM 4385 N N . THR B 1 179 ? -0.384 40.031 -1.425 1 88.44 179 THR B N 1
ATOM 4386 C CA . THR B 1 179 ? 0.286 39.688 -0.178 1 88.44 179 THR B CA 1
ATOM 4387 C C . THR B 1 179 ? -0.646 39.875 1.013 1 88.44 179 THR B C 1
ATOM 4389 O O . THR B 1 179 ? -1.543 40.75 0.969 1 88.44 179 THR B O 1
ATOM 4392 N N . PHE B 1 180 ? -0.432 39.031 1.949 1 89.38 180 PHE B N 1
ATOM 4393 C CA . PHE B 1 180 ? -1.115 39.156 3.23 1 89.38 180 PHE B CA 1
ATOM 4394 C C . PHE B 1 180 ? -0.125 39.5 4.34 1 89.38 180 PHE B C 1
ATOM 4396 O O . PHE B 1 180 ? 0.994 38.969 4.355 1 89.38 180 PHE B O 1
ATOM 4403 N N . THR B 1 181 ? -0.609 40.406 5.148 1 88.88 181 THR B N 1
ATOM 4404 C CA . THR B 1 181 ? 0.222 40.75 6.293 1 88.88 181 THR B CA 1
ATOM 4405 C C . THR B 1 181 ? -0.259 40.031 7.551 1 88.88 181 THR B C 1
ATOM 4407 O O . THR B 1 181 ? -1.406 40.219 7.969 1 88.88 181 THR B O 1
ATOM 4410 N N . PHE B 1 182 ? 0.586 39.281 8.117 1 94.75 182 PHE B N 1
ATOM 4411 C CA . PHE B 1 182 ? 0.34 38.656 9.414 1 94.75 182 PHE B CA 1
ATOM 4412 C C . PHE B 1 182 ? 0.909 39.531 10.539 1 94.75 182 PHE B C 1
ATOM 4414 O O . PHE B 1 182 ? 2.016 40.062 10.422 1 94.75 182 PHE B O 1
ATOM 4421 N N . THR B 1 183 ? 0.1 39.656 11.602 1 93.06 183 THR B N 1
ATOM 4422 C CA . THR B 1 183 ? 0.573 40.406 12.758 1 93.06 183 THR B CA 1
ATOM 4423 C C . THR B 1 183 ? 1.676 39.625 13.484 1 93.06 183 THR B C 1
ATOM 4425 O O . THR B 1 183 ? 2.609 40.25 14.016 1 93.06 183 THR B O 1
ATOM 4428 N N . SER B 1 184 ? 1.582 38.406 13.477 1 96 184 SER B N 1
ATOM 4429 C CA . SER B 1 184 ? 2.588 37.531 14.055 1 96 184 SER B CA 1
ATOM 4430 C C . SER B 1 184 ? 2.402 36.094 13.578 1 96 184 SER B C 1
ATOM 4432 O O . SER B 1 184 ? 1.381 35.75 12.969 1 96 184 SER B O 1
ATOM 4434 N N . VAL B 1 185 ? 3.436 35.281 13.82 1 97.81 185 VAL B N 1
ATOM 4435 C CA . VAL B 1 185 ? 3.385 33.844 13.5 1 97.81 185 VAL B CA 1
ATOM 4436 C C . VAL B 1 185 ? 3.883 33.031 14.695 1 97.81 185 VAL B C 1
ATOM 4438 O O . VAL B 1 185 ? 4.891 33.406 15.312 1 97.81 185 VAL B O 1
ATOM 4441 N N . ILE B 1 186 ? 3.111 32.062 15.062 1 98.62 186 ILE B N 1
ATOM 4442 C CA . ILE B 1 186 ? 3.533 31.094 16.047 1 98.62 186 ILE B CA 1
ATOM 4443 C C . ILE B 1 186 ? 3.861 29.766 15.352 1 98.62 186 ILE B C 1
ATOM 4445 O O . ILE B 1 186 ? 2.963 29.078 14.867 1 98.62 186 ILE B O 1
ATOM 4449 N N . ALA B 1 187 ? 5.121 29.438 15.305 1 98.5 187 ALA B N 1
ATOM 4450 C CA . ALA B 1 187 ? 5.59 28.219 14.641 1 98.5 187 ALA B CA 1
ATOM 4451 C C . ALA B 1 187 ? 5.863 27.109 15.656 1 98.5 187 ALA B C 1
ATOM 4453 O O . ALA B 1 187 ? 6.754 27.234 16.5 1 98.5 187 ALA B O 1
ATOM 4454 N N . ILE B 1 188 ? 5.109 26.094 15.516 1 98.69 188 ILE B N 1
ATOM 4455 C CA . ILE B 1 188 ? 5.195 24.953 16.422 1 98.69 188 ILE B CA 1
ATOM 4456 C C . ILE B 1 188 ? 5.969 23.828 15.758 1 98.69 188 ILE B C 1
ATOM 4458 O O . ILE B 1 188 ? 5.527 23.281 14.742 1 98.69 188 ILE B O 1
ATOM 4462 N N . GLU B 1 189 ? 7.102 23.469 16.359 1 97.5 189 GLU B N 1
ATOM 4463 C CA . GLU B 1 189 ? 7.918 22.406 15.789 1 97.5 189 GLU B CA 1
ATOM 4464 C C . GLU B 1 189 ? 8.094 22.609 14.289 1 97.5 189 GLU B C 1
ATOM 4466 O O . GLU B 1 189 ? 7.828 21.688 13.5 1 97.5 189 GLU B O 1
ATOM 4471 N N . PRO B 1 190 ? 8.617 23.781 13.891 1 96.75 190 PRO B N 1
ATOM 4472 C CA . PRO B 1 190 ? 8.656 24.078 12.453 1 96.75 190 PRO B CA 1
ATOM 4473 C C . PRO B 1 190 ? 9.57 23.125 11.688 1 96.75 190 PRO B C 1
ATOM 4475 O O . PRO B 1 190 ? 10.703 22.875 12.109 1 96.75 190 PRO B O 1
ATOM 4478 N N . GLY B 1 191 ? 9.062 22.609 10.57 1 92.44 191 GLY B N 1
ATOM 4479 C CA . GLY B 1 191 ? 9.836 21.75 9.695 1 92.44 191 GLY B CA 1
ATOM 4480 C C . GLY B 1 191 ? 10.727 22.516 8.734 1 92.44 191 GLY B C 1
ATOM 4481 O O . GLY B 1 191 ? 10.531 22.453 7.52 1 92.44 191 GLY B O 1
ATOM 4482 N N . ILE B 1 192 ? 11.664 23.234 9.227 1 92.56 192 ILE B N 1
ATOM 4483 C CA . ILE B 1 192 ? 12.617 24.031 8.469 1 92.56 192 ILE B CA 1
ATOM 4484 C C . ILE B 1 192 ? 14.039 23.594 8.797 1 92.56 192 ILE B C 1
ATOM 4486 O O . ILE B 1 192 ? 14.383 23.406 9.969 1 92.56 192 ILE B O 1
ATOM 4490 N N . SER B 1 193 ? 14.805 23.375 7.758 1 87.56 193 SER B N 1
ATOM 4491 C CA . SER B 1 193 ? 16.172 22.891 8 1 87.56 193 SER B CA 1
ATOM 4492 C C . SER B 1 193 ? 17.141 23.484 6.988 1 87.56 193 SER B C 1
ATOM 4494 O O . SER B 1 193 ? 16.812 24.438 6.277 1 87.56 193 SER B O 1
ATOM 4496 N N . LEU B 1 194 ? 18.406 23 7.172 1 81.75 194 LEU B N 1
ATOM 4497 C CA . LEU B 1 194 ? 19.5 23.406 6.281 1 81.75 194 LEU B CA 1
ATOM 4498 C C . LEU B 1 194 ? 19.891 22.25 5.363 1 81.75 194 LEU B C 1
ATOM 4500 O O . LEU B 1 194 ? 20.016 21.109 5.809 1 81.75 194 LEU B O 1
ATOM 4504 N N . LYS B 1 195 ? 20.047 22.641 4.133 1 77 195 LYS B N 1
ATOM 4505 C CA . LYS B 1 195 ? 20.469 21.641 3.16 1 77 195 LYS B CA 1
ATOM 4506 C C . LYS B 1 195 ? 21.797 21.016 3.561 1 77 195 LYS B C 1
ATOM 4508 O O . LYS B 1 195 ? 22.719 21.719 3.967 1 77 195 LYS B O 1
ATOM 4513 N N . GLY B 1 196 ? 21.875 19.781 3.412 1 77.44 196 GLY B N 1
ATOM 4514 C CA . GLY B 1 196 ? 23.141 19.078 3.645 1 77.44 196 GLY B CA 1
ATOM 4515 C C . GLY B 1 196 ? 23.422 18.844 5.113 1 77.44 196 GLY B C 1
ATOM 4516 O O . GLY B 1 196 ? 24.469 18.281 5.465 1 77.44 196 GLY B O 1
ATOM 4517 N N . ASN B 1 197 ? 22.609 19.312 5.984 1 82.56 197 ASN B N 1
ATOM 4518 C CA . ASN B 1 197 ? 22.766 19.031 7.406 1 82.56 197 ASN B CA 1
ATOM 4519 C C . ASN B 1 197 ? 22.562 17.562 7.711 1 82.56 197 ASN B C 1
ATOM 4521 O O . ASN B 1 197 ? 21.5 17 7.434 1 82.56 197 ASN B O 1
ATOM 4525 N N . PRO B 1 198 ? 23.609 16.969 8.258 1 84.06 198 PRO B N 1
ATOM 4526 C CA . PRO B 1 198 ? 23.547 15.523 8.492 1 84.06 198 PRO B CA 1
ATOM 4527 C C . PRO B 1 198 ? 22.391 15.125 9.406 1 84.06 198 PRO B C 1
ATOM 4529 O O . PRO B 1 198 ? 21.797 14.07 9.211 1 84.06 198 PRO B O 1
ATOM 4532 N N . GLU B 1 199 ? 22.109 15.938 10.375 1 82.75 199 GLU B N 1
ATOM 4533 C CA . GLU B 1 199 ? 21.016 15.633 11.289 1 82.75 199 GLU B CA 1
ATOM 4534 C C . GLU B 1 199 ? 19.672 15.688 10.578 1 82.75 199 GLU B C 1
ATOM 4536 O O . GLU B 1 199 ? 18.797 14.844 10.805 1 82.75 199 GLU B O 1
ATOM 4541 N N . THR B 1 200 ? 19.531 16.656 9.742 1 81.75 200 THR B N 1
ATOM 4542 C CA . THR B 1 200 ? 18.297 16.797 8.969 1 81.75 200 THR B CA 1
ATOM 4543 C C . THR B 1 200 ? 18.141 15.641 7.988 1 81.75 200 THR B C 1
ATOM 4545 O O . THR B 1 200 ? 17.031 15.133 7.789 1 81.75 200 THR B O 1
ATOM 4548 N N . ASP B 1 201 ? 19.266 15.266 7.461 1 86.94 201 ASP B N 1
ATOM 4549 C CA . ASP B 1 201 ? 19.234 14.141 6.523 1 86.94 201 ASP B CA 1
ATOM 4550 C C . ASP B 1 201 ? 18.797 12.859 7.219 1 86.94 201 ASP B C 1
ATOM 4552 O O . ASP B 1 201 ? 18.031 12.07 6.656 1 86.94 201 ASP B O 1
ATOM 4556 N N . MET B 1 202 ? 19.297 12.727 8.375 1 87.94 202 MET B N 1
ATOM 4557 C CA . MET B 1 202 ? 18.938 11.531 9.141 1 87.94 202 MET B CA 1
ATOM 4558 C C . MET B 1 202 ? 17.453 11.516 9.469 1 87.94 202 MET B C 1
ATOM 4560 O O . MET B 1 202 ? 16.797 10.477 9.352 1 87.94 202 MET B O 1
ATOM 4564 N N . VAL B 1 203 ? 16.906 12.609 9.844 1 86.81 203 VAL B N 1
ATOM 4565 C CA . VAL B 1 203 ? 15.492 12.719 10.18 1 86.81 203 VAL B CA 1
ATOM 4566 C C . VAL B 1 203 ? 14.648 12.477 8.93 1 86.81 203 VAL B C 1
ATOM 4568 O O . VAL B 1 203 ? 13.633 11.781 8.984 1 86.81 203 VAL B O 1
ATOM 4571 N N . SER B 1 204 ? 15.094 13.055 7.844 1 88.25 204 SER B N 1
ATOM 4572 C CA . SER B 1 204 ? 14.391 12.859 6.586 1 88.25 204 SER B CA 1
ATOM 4573 C C . SER B 1 204 ? 14.352 11.391 6.184 1 88.25 204 SER B C 1
ATOM 4575 O O . SER B 1 204 ? 13.32 10.883 5.738 1 88.25 204 SER B O 1
ATOM 4577 N N . GLN B 1 205 ? 15.5 10.766 6.359 1 91.25 205 GLN B N 1
ATOM 4578 C CA . GLN B 1 205 ? 15.586 9.336 6.055 1 91.25 205 GLN B CA 1
ATOM 4579 C C . GLN B 1 205 ? 14.641 8.531 6.938 1 91.25 205 GLN B C 1
ATOM 4581 O O . GLN B 1 205 ? 13.961 7.617 6.457 1 91.25 205 GLN B O 1
ATOM 4586 N N . MET B 1 206 ? 14.633 8.891 8.133 1 91.88 206 MET B N 1
ATOM 4587 C CA . MET B 1 206 ? 13.789 8.188 9.102 1 91.88 206 MET B CA 1
ATOM 4588 C C . MET B 1 206 ? 12.312 8.383 8.766 1 91.88 206 MET B C 1
ATOM 4590 O O . MET B 1 206 ? 11.539 7.426 8.781 1 91.88 206 MET B O 1
ATOM 4594 N N . LEU B 1 207 ? 11.914 9.562 8.484 1 92.31 207 LEU B N 1
ATOM 4595 C CA . LEU B 1 207 ? 10.523 9.867 8.18 1 92.31 207 LEU B CA 1
ATOM 4596 C C . LEU B 1 207 ? 10.078 9.164 6.902 1 92.31 207 LEU B C 1
ATOM 4598 O O . LEU B 1 207 ? 8.961 8.648 6.824 1 92.31 207 LEU B O 1
ATOM 4602 N N . ASN B 1 208 ? 10.977 9.164 5.988 1 93.75 208 ASN B N 1
ATOM 4603 C CA . ASN B 1 208 ? 10.664 8.484 4.734 1 93.75 208 ASN B CA 1
ATOM 4604 C C . ASN B 1 208 ? 10.508 6.977 4.938 1 93.75 208 ASN B C 1
ATOM 4606 O O . ASN B 1 208 ? 9.586 6.367 4.398 1 93.75 208 ASN B O 1
ATOM 4610 N N . ALA B 1 209 ? 11.453 6.398 5.602 1 95.44 209 ALA B N 1
ATOM 4611 C CA . ALA B 1 209 ? 11.367 4.969 5.887 1 95.44 209 ALA B CA 1
ATOM 4612 C C . ALA B 1 209 ? 10.078 4.641 6.637 1 95.44 209 ALA B C 1
ATOM 4614 O O . ALA B 1 209 ? 9.383 3.682 6.301 1 95.44 209 ALA B O 1
ATOM 4615 N N . TRP B 1 210 ? 9.773 5.449 7.609 1 95.19 210 TRP B N 1
ATOM 4616 C CA . TRP B 1 210 ? 8.547 5.254 8.375 1 95.19 210 TRP B CA 1
ATOM 4617 C C . TRP B 1 210 ? 7.32 5.293 7.473 1 95.19 210 TRP B C 1
ATOM 4619 O O . TRP B 1 210 ? 6.402 4.488 7.625 1 95.19 210 TRP B O 1
ATOM 4629 N N . THR B 1 211 ? 7.301 6.207 6.609 1 97.12 211 THR B N 1
ATOM 4630 C CA . THR B 1 211 ? 6.184 6.387 5.691 1 97.12 211 THR B CA 1
ATOM 4631 C C . THR B 1 211 ? 5.902 5.098 4.922 1 97.12 211 THR B C 1
ATOM 4633 O O . THR B 1 211 ? 4.754 4.66 4.832 1 97.12 211 THR B O 1
ATOM 4636 N N . TRP B 1 212 ? 6.906 4.488 4.422 1 97.56 212 TRP B N 1
ATOM 4637 C CA . TRP B 1 212 ? 6.723 3.316 3.572 1 97.56 212 TRP B CA 1
ATOM 4638 C C . TRP B 1 212 ? 6.43 2.076 4.406 1 97.56 212 TRP B C 1
ATOM 4640 O O . TRP B 1 212 ? 5.77 1.145 3.939 1 97.56 212 TRP B O 1
ATOM 4650 N N . LEU B 1 213 ? 6.867 2.062 5.645 1 97.75 213 LEU B N 1
ATOM 4651 C CA . LEU B 1 213 ? 6.773 0.861 6.465 1 97.75 213 LEU B CA 1
ATOM 4652 C C . LEU B 1 213 ? 5.512 0.889 7.324 1 97.75 213 LEU B C 1
ATOM 4654 O O . LEU B 1 213 ? 5.09 -0.145 7.844 1 97.75 213 LEU B O 1
ATOM 4658 N N . ARG B 1 214 ? 4.902 1.988 7.488 1 96.25 214 ARG B N 1
ATOM 4659 C CA . ARG B 1 214 ? 3.795 2.115 8.43 1 96.25 214 ARG B CA 1
ATOM 4660 C C . ARG B 1 214 ? 2.578 1.329 7.949 1 96.25 214 ARG B C 1
ATOM 4662 O O . ARG B 1 214 ? 2.354 1.196 6.746 1 96.25 214 ARG B O 1
ATOM 4669 N N . HIS B 1 215 ? 1.806 0.88 8.961 1 96 215 HIS B N 1
ATOM 4670 C CA . HIS B 1 215 ? 0.515 0.258 8.688 1 96 215 HIS B CA 1
ATOM 4671 C C . HIS B 1 215 ? -0.512 1.294 8.242 1 96 215 HIS B C 1
ATOM 4673 O O . HIS B 1 215 ? -0.584 2.387 8.805 1 96 215 HIS B O 1
ATOM 4679 N N . ASP B 1 216 ? -1.266 0.962 7.172 1 97.56 216 ASP B N 1
ATOM 4680 C CA . ASP B 1 216 ? -2.182 2.006 6.723 1 97.56 216 ASP B CA 1
ATOM 4681 C C . ASP B 1 216 ? -3.525 1.412 6.305 1 97.56 216 ASP B C 1
ATOM 4683 O O . ASP B 1 216 ? -4.375 2.113 5.75 1 97.56 216 ASP B O 1
ATOM 4687 N N . VAL B 1 217 ? -3.748 0.095 6.391 1 98.56 217 VAL B N 1
ATOM 4688 C CA . VAL B 1 217 ? -5.02 -0.53 6.039 1 98.56 217 VAL B CA 1
ATOM 4689 C C . VAL B 1 217 ? -5.508 -1.393 7.203 1 98.56 217 VAL B C 1
ATOM 4691 O O . VAL B 1 217 ? -4.734 -2.148 7.793 1 98.56 217 VAL B O 1
ATOM 4694 N N . TRP B 1 218 ? -6.762 -1.234 7.586 1 98.62 218 TRP B N 1
ATOM 4695 C CA . TRP B 1 218 ? -7.406 -1.984 8.656 1 98.62 218 TRP B CA 1
ATOM 4696 C C . TRP B 1 218 ? -8.758 -2.521 8.203 1 98.62 218 TRP B C 1
ATOM 4698 O O . TRP B 1 218 ? -9.398 -1.954 7.309 1 98.62 218 TRP B O 1
ATOM 4708 N N . PRO B 1 219 ? -9.297 -3.605 8.82 1 97.75 219 PRO B N 1
ATOM 4709 C CA . PRO B 1 219 ? -10.602 -4.145 8.453 1 97.75 219 PRO B CA 1
ATOM 4710 C C . PRO B 1 219 ? -11.734 -3.145 8.672 1 97.75 219 PRO B C 1
ATOM 4712 O O . PRO B 1 219 ? -12.781 -3.23 8.016 1 97.75 219 PRO B O 1
ATOM 4715 N N . SER B 1 220 ? -11.523 -2.24 9.641 1 98.06 220 SER B N 1
ATOM 4716 C CA . SER B 1 220 ? -12.539 -1.237 9.961 1 98.06 220 SER B CA 1
ATOM 4717 C C . SER B 1 220 ? -11.922 -0.058 10.711 1 98.06 220 SER B C 1
ATOM 4719 O O . SER B 1 220 ? -10.781 -0.134 11.172 1 98.06 220 SER B O 1
ATOM 4721 N N . ARG B 1 221 ? -12.688 0.989 10.836 1 98.38 221 ARG B N 1
ATOM 4722 C CA . ARG B 1 221 ? -12.258 2.123 11.641 1 98.38 221 ARG B CA 1
ATOM 4723 C C . ARG B 1 221 ? -12.094 1.721 13.102 1 98.38 221 ARG B C 1
ATOM 4725 O O . ARG B 1 221 ? -11.211 2.223 13.797 1 98.38 221 ARG B O 1
ATOM 4732 N N . LYS B 1 222 ? -13 0.873 13.523 1 98.31 222 LYS B N 1
ATOM 4733 C CA . LYS B 1 222 ? -12.93 0.398 14.898 1 98.31 222 LYS B CA 1
ATOM 4734 C C . LYS B 1 222 ? -11.609 -0.323 15.164 1 98.31 222 LYS B C 1
ATOM 4736 O O . LYS B 1 222 ? -10.953 -0.074 16.188 1 98.31 222 LYS B O 1
ATOM 4741 N N . THR B 1 223 ? -11.203 -1.234 14.25 1 98.25 223 THR B N 1
ATOM 4742 C CA . THR B 1 223 ? -9.953 -1.97 14.414 1 98.25 223 THR B CA 1
ATOM 4743 C C . THR B 1 223 ? -8.758 -1.035 14.281 1 98.25 223 THR B C 1
ATOM 4745 O O . THR B 1 223 ? -7.727 -1.237 14.93 1 98.25 223 THR B O 1
ATOM 4748 N N . ALA B 1 224 ? -8.867 -0.036 13.438 1 98.62 224 ALA B N 1
ATOM 4749 C CA . ALA B 1 224 ? -7.816 0.971 13.32 1 98.62 224 ALA B CA 1
ATOM 4750 C C . ALA B 1 224 ? -7.594 1.692 14.648 1 98.62 224 ALA B C 1
ATOM 4752 O O . ALA B 1 224 ? -6.453 1.873 15.078 1 98.62 224 ALA B O 1
ATOM 4753 N N . LYS B 1 225 ? -8.68 2.084 15.242 1 98.5 225 LYS B N 1
ATOM 4754 C CA . LYS B 1 225 ? -8.594 2.773 16.531 1 98.5 225 LYS B CA 1
ATOM 4755 C C . LYS B 1 225 ? -7.879 1.908 17.562 1 98.5 225 LYS B C 1
ATOM 4757 O O . LYS B 1 225 ? -6.98 2.379 18.266 1 98.5 225 LYS B O 1
ATOM 4762 N N . MET B 1 226 ? -8.312 0.678 17.625 1 98.38 226 MET B N 1
ATOM 4763 C CA . MET B 1 226 ? -7.695 -0.241 18.578 1 98.38 226 MET B CA 1
ATOM 4764 C C . MET B 1 226 ? -6.203 -0.395 18.312 1 98.38 226 MET B C 1
ATOM 4766 O O . MET B 1 226 ? -5.391 -0.378 19.234 1 98.38 226 MET B O 1
ATOM 4770 N N . TYR B 1 227 ? -5.867 -0.561 17.078 1 98.12 227 TYR B N 1
ATOM 4771 C CA . TYR B 1 227 ? -4.48 -0.715 16.656 1 98.12 227 TYR B CA 1
ATOM 4772 C C . TYR B 1 227 ? -3.658 0.514 17.031 1 98.12 227 TYR B C 1
ATOM 4774 O O . TYR B 1 227 ? -2.58 0.395 17.609 1 98.12 227 TYR B O 1
ATOM 4782 N N . LEU B 1 228 ? -4.148 1.683 16.719 1 98 228 LEU B N 1
ATOM 4783 C CA . LEU B 1 228 ? -3.398 2.92 16.906 1 98 228 LEU B CA 1
ATOM 4784 C C . LEU B 1 228 ? -3.332 3.289 18.391 1 98 228 LEU B C 1
ATOM 4786 O O . LEU B 1 228 ? -2.348 3.877 18.844 1 98 228 LEU B O 1
ATOM 4790 N N . GLN B 1 229 ? -4.332 2.963 19.109 1 97.44 229 GLN B N 1
ATOM 4791 C CA . GLN B 1 229 ? -4.316 3.197 20.547 1 97.44 229 GLN B CA 1
ATOM 4792 C C . GLN B 1 229 ? -3.195 2.414 21.219 1 97.44 229 GLN B C 1
ATOM 4794 O O . GLN B 1 229 ? -2.646 2.852 22.234 1 97.44 229 GLN B O 1
ATOM 4799 N N . ALA B 1 230 ? -2.881 1.272 20.672 1 97 230 ALA B N 1
ATOM 4800 C CA . ALA B 1 230 ? -1.853 0.409 21.25 1 97 230 ALA B CA 1
ATOM 4801 C C . ALA B 1 230 ? -0.465 0.803 20.75 1 97 230 ALA B C 1
ATOM 4803 O O . ALA B 1 230 ? 0.547 0.389 21.328 1 97 230 ALA B O 1
ATOM 4804 N N . ASP B 1 231 ? -0.396 1.59 19.734 1 94.75 231 ASP B N 1
ATOM 4805 C CA . ASP B 1 231 ? 0.852 2.039 19.125 1 94.75 231 ASP B CA 1
ATOM 4806 C C . ASP B 1 231 ? 1.59 3.016 20.031 1 94.75 231 ASP B C 1
ATOM 4808 O O . ASP B 1 231 ? 0.973 3.898 20.641 1 94.75 231 ASP B O 1
ATOM 4812 N N . PRO B 1 232 ? 2.855 2.916 20.156 1 91.81 232 PRO B N 1
ATOM 4813 C CA . PRO B 1 232 ? 3.607 3.775 21.078 1 91.81 232 PRO B CA 1
ATOM 4814 C C . PRO B 1 232 ? 3.547 5.25 20.688 1 91.81 232 PRO B C 1
ATOM 4816 O O . PRO B 1 232 ? 3.67 6.125 21.547 1 91.81 232 PRO B O 1
ATOM 4819 N N . LEU B 1 233 ? 3.385 5.562 19.453 1 90.94 233 LEU B N 1
ATOM 4820 C CA . LEU B 1 233 ? 3.33 6.945 19 1 90.94 233 LEU B CA 1
ATOM 4821 C C . LEU B 1 233 ? 1.925 7.516 19.156 1 90.94 233 LEU B C 1
ATOM 4823 O O . LEU B 1 233 ? 1.733 8.531 19.828 1 90.94 233 LEU B O 1
ATOM 4827 N N . TYR B 1 234 ? 0.934 6.809 18.641 1 95.5 234 TYR B N 1
ATOM 4828 C CA . TYR B 1 234 ? -0.443 7.289 18.625 1 95.5 234 TYR B CA 1
ATOM 4829 C C . TYR B 1 234 ? -1.089 7.145 20 1 95.5 234 TYR B C 1
ATOM 4831 O O . TYR B 1 234 ? -1.975 7.922 20.359 1 95.5 234 TYR B O 1
ATOM 4839 N N . GLY B 1 235 ? -0.667 6.156 20.734 1 95.94 235 GLY B N 1
ATOM 4840 C CA . GLY B 1 235 ? -1.221 5.914 22.047 1 95.94 235 GLY B CA 1
ATOM 4841 C C . GLY B 1 235 ? -0.98 7.059 23.016 1 95.94 235 GLY B C 1
ATOM 4842 O O . GLY B 1 235 ? -1.674 7.18 24.031 1 95.94 235 GLY B O 1
ATOM 4843 N N . ARG B 1 236 ? -0.07 7.945 22.719 1 96.62 236 ARG B N 1
ATOM 4844 C CA . ARG B 1 236 ? 0.265 9.086 23.562 1 96.62 236 ARG B CA 1
ATOM 4845 C C . ARG B 1 236 ? -0.589 10.297 23.219 1 96.62 236 ARG B C 1
ATOM 4847 O O . ARG B 1 236 ? -0.542 11.32 23.906 1 96.62 236 ARG B O 1
ATOM 4854 N N . TRP B 1 237 ? -1.344 10.203 22.172 1 98.12 237 TRP B N 1
ATOM 4855 C CA . TRP B 1 237 ? -2.186 11.328 21.766 1 98.12 237 TRP B CA 1
ATOM 485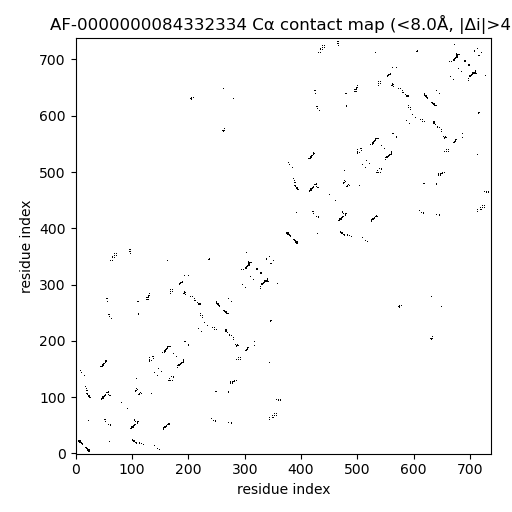6 C C . TRP B 1 237 ? -3.326 11.539 22.766 1 98.12 237 TRP B C 1
ATOM 4858 O O . TRP B 1 237 ? -3.787 10.586 23.391 1 98.12 237 TRP B O 1
ATOM 4868 N N . GLU B 1 238 ? -3.729 12.844 22.906 1 98 238 GLU B N 1
ATOM 4869 C CA . GLU B 1 238 ? -5.02 13.094 23.547 1 98 238 GLU B CA 1
ATOM 4870 C C . GLU B 1 238 ? -6.129 12.281 22.875 1 98 238 GLU B C 1
ATOM 4872 O O . GLU B 1 238 ? -6.277 12.312 21.656 1 98 238 GLU B O 1
ATOM 4877 N N . PRO B 1 239 ? -6.922 11.484 23.656 1 97.88 239 PRO B N 1
ATOM 4878 C CA . PRO B 1 239 ? -7.871 10.523 23.094 1 97.88 239 PRO B CA 1
ATOM 4879 C C . PRO B 1 239 ? -8.852 11.164 22.109 1 97.88 239 PRO B C 1
ATOM 4881 O O . PRO B 1 239 ? -9.18 10.57 21.094 1 97.88 239 PRO B O 1
ATOM 4884 N N . ARG B 1 240 ? -9.312 12.367 22.438 1 98.12 240 ARG B N 1
ATOM 4885 C CA . ARG B 1 240 ? -10.25 13.039 21.547 1 98.12 240 ARG B CA 1
ATOM 4886 C C . ARG B 1 240 ? -9.602 13.352 20.203 1 98.12 240 ARG B C 1
ATOM 4888 O O . ARG B 1 240 ? -10.273 13.359 19.172 1 98.12 240 ARG B O 1
ATOM 4895 N N . VAL B 1 241 ? -8.297 13.68 20.203 1 98.44 241 VAL B N 1
ATOM 4896 C CA . VAL B 1 241 ? -7.586 13.969 18.953 1 98.44 241 VAL B CA 1
ATOM 4897 C C . VAL B 1 241 ? -7.465 12.695 18.125 1 98.44 241 VAL B C 1
ATOM 4899 O O . VAL B 1 241 ? -7.625 12.727 16.906 1 98.44 241 VAL B O 1
ATOM 4902 N N . LEU B 1 242 ? -7.184 11.57 18.781 1 98.44 242 LEU B N 1
ATOM 4903 C CA . LEU B 1 242 ? -7.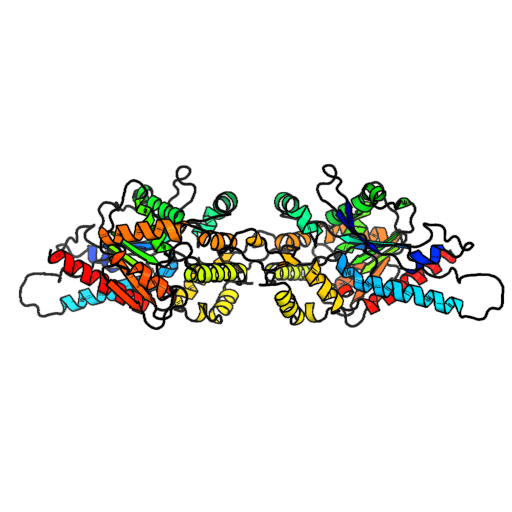109 10.297 18.078 1 98.44 242 LEU B CA 1
ATOM 4904 C C . LEU B 1 242 ? -8.453 9.945 17.453 1 98.44 242 LEU B C 1
ATOM 4906 O O . LEU B 1 242 ? -8.508 9.445 16.328 1 98.44 242 LEU B O 1
ATOM 4910 N N . ASP B 1 243 ? -9.516 10.203 18.203 1 98.38 243 ASP B N 1
ATOM 4911 C CA . ASP B 1 243 ? -10.852 9.961 17.672 1 98.38 243 ASP B CA 1
ATOM 4912 C C . ASP B 1 243 ? -11.078 10.758 16.391 1 98.38 243 ASP B C 1
ATOM 4914 O O . ASP B 1 243 ? -11.664 10.242 15.422 1 98.38 243 ASP B O 1
ATOM 4918 N N . LEU B 1 244 ? -10.648 12 16.406 1 98.25 244 LEU B N 1
ATOM 4919 C CA . LEU B 1 244 ? -10.789 12.844 15.227 1 98.25 244 LEU B CA 1
ATOM 4920 C C . LEU B 1 244 ? -9.953 12.305 14.07 1 98.25 244 LEU B C 1
ATOM 4922 O O . LEU B 1 244 ? -10.375 12.352 12.914 1 98.25 244 LEU B O 1
ATOM 4926 N N . TYR B 1 245 ? -8.789 11.828 14.383 1 98.31 245 TYR B N 1
ATOM 4927 C CA . TYR B 1 245 ? -7.949 11.234 13.352 1 98.31 245 TYR B CA 1
ATOM 4928 C C . TYR B 1 245 ? -8.625 10.023 12.719 1 98.31 245 TYR B C 1
ATOM 4930 O O . TYR B 1 245 ? -8.602 9.859 11.5 1 98.31 245 TYR B O 1
ATOM 4938 N N . ILE B 1 246 ? -9.195 9.148 13.555 1 98.38 246 ILE B N 1
ATOM 4939 C CA . ILE B 1 246 ? -9.891 7.969 13.062 1 98.38 246 ILE B CA 1
ATOM 4940 C C . ILE B 1 246 ? -11.047 8.398 12.148 1 98.38 246 ILE B C 1
ATOM 4942 O O . ILE B 1 246 ? -11.273 7.789 11.102 1 98.38 246 ILE B O 1
ATOM 4946 N N . LYS B 1 247 ? -11.672 9.438 12.523 1 97.81 247 LYS B N 1
ATOM 4947 C CA . LYS B 1 247 ? -12.859 9.883 11.797 1 97.81 247 LYS B CA 1
ATOM 4948 C C . LYS B 1 247 ? -12.477 10.578 10.492 1 97.81 247 LYS B C 1
ATOM 4950 O O . LYS B 1 247 ? -13.109 10.352 9.461 1 97.81 247 LYS B O 1
ATOM 4955 N N . TYR B 1 248 ? -11.383 11.438 10.508 1 97.38 248 TYR B N 1
ATOM 4956 C CA . TYR B 1 248 ? -11.148 12.32 9.367 1 97.38 248 TYR B CA 1
ATOM 4957 C C . TYR B 1 248 ? -9.836 11.984 8.688 1 97.38 248 TYR B C 1
ATOM 4959 O O . TYR B 1 248 ? -9.594 12.414 7.551 1 97.38 248 TYR B O 1
ATOM 4967 N N . GLY B 1 249 ? -8.992 11.336 9.383 1 97.88 249 GLY B N 1
ATOM 4968 C CA . GLY B 1 249 ? -7.699 10.992 8.828 1 97.88 249 GLY B CA 1
ATOM 4969 C C . GLY B 1 249 ? -7.715 9.703 8.023 1 97.88 249 GLY B C 1
ATOM 4970 O O . GLY B 1 249 ? -6.781 9.422 7.27 1 97.88 249 GLY B O 1
ATOM 4971 N N . LEU B 1 250 ? -8.75 8.922 8.195 1 98.38 250 LEU B N 1
ATOM 4972 C CA . LEU B 1 250 ? -8.922 7.68 7.449 1 98.38 250 LEU B CA 1
ATOM 4973 C C . LEU B 1 250 ? -10.008 7.824 6.395 1 98.38 250 LEU B C 1
ATOM 4975 O O . LEU B 1 250 ? -10.82 8.75 6.453 1 98.38 250 LEU B O 1
ATOM 4979 N N . ARG B 1 251 ? -10 7.039 5.449 1 98.25 251 ARG B N 1
ATOM 4980 C CA . ARG B 1 251 ? -11.039 6.926 4.43 1 98.25 251 ARG B CA 1
ATOM 4981 C C . ARG B 1 251 ? -11.391 5.465 4.176 1 98.25 251 ARG B C 1
ATOM 4983 O O . ARG B 1 251 ? -10.672 4.562 4.602 1 98.25 251 ARG B O 1
ATOM 4990 N N . GLU B 1 252 ? -12.523 5.312 3.533 1 97.81 252 GLU B N 1
ATOM 4991 C CA . GLU B 1 252 ? -12.883 3.967 3.1 1 97.81 252 GLU B CA 1
ATOM 4992 C C . GLU B 1 252 ? -11.914 3.451 2.037 1 97.81 252 GLU B C 1
ATOM 4994 O O . GLU B 1 252 ? -11.508 4.199 1.143 1 97.81 252 GLU B O 1
ATOM 4999 N N . HIS B 1 253 ? -11.508 2.191 2.193 1 98 253 HIS B N 1
ATOM 5000 C CA . HIS B 1 253 ? -10.578 1.584 1.252 1 98 253 HIS B CA 1
ATOM 5001 C C . HIS B 1 253 ? -11.156 1.555 -0.158 1 98 253 HIS B C 1
ATOM 5003 O O . HIS B 1 253 ? -12.359 1.365 -0.334 1 98 253 HIS B O 1
ATOM 5009 N N . ARG B 1 254 ? -10.383 1.688 -1.159 1 95.12 254 ARG B N 1
ATOM 5010 C CA . ARG B 1 254 ? -10.797 1.824 -2.551 1 95.12 254 ARG B CA 1
ATOM 5011 C C . ARG B 1 254 ? -11.508 0.563 -3.037 1 95.12 254 ARG B C 1
ATOM 5013 O O . ARG B 1 254 ? -12.328 0.621 -3.957 1 95.12 254 ARG B O 1
ATOM 5020 N N . ALA B 1 255 ? -11.227 -0.572 -2.512 1 96.56 255 ALA B N 1
ATOM 5021 C CA . ALA B 1 255 ? -11.812 -1.837 -2.951 1 96.56 255 ALA B CA 1
ATOM 5022 C C . ALA B 1 255 ? -13.273 -1.939 -2.529 1 96.56 255 ALA B C 1
ATOM 5024 O O . ALA B 1 255 ? -13.961 -2.893 -2.895 1 96.56 255 ALA B O 1
ATOM 5025 N N . ALA B 1 256 ? -13.727 -0.948 -1.74 1 96.69 256 ALA B N 1
ATOM 5026 C CA . ALA B 1 256 ? -15.141 -0.906 -1.384 1 96.69 256 ALA B CA 1
ATOM 5027 C C . ALA B 1 256 ? -16.016 -0.748 -2.625 1 96.69 256 ALA B C 1
ATOM 5029 O O . ALA B 1 256 ? -17.203 -1.063 -2.598 1 96.69 256 ALA B O 1
ATOM 5030 N N . LYS B 1 257 ? -15.43 -0.276 -3.682 1 94.62 257 LYS B N 1
ATOM 5031 C CA . LYS B 1 257 ? -16.172 -0.006 -4.91 1 94.62 257 LYS B CA 1
ATOM 5032 C C . LYS B 1 257 ? -16.641 -1.302 -5.566 1 94.62 257 LYS B C 1
ATOM 5034 O O . LYS B 1 257 ? -17.562 -1.288 -6.391 1 94.62 257 LYS B O 1
ATOM 5039 N N . TYR B 1 258 ? -15.992 -2.4 -5.281 1 93.81 258 TYR B N 1
ATOM 5040 C CA . TYR B 1 258 ? -16.344 -3.67 -5.91 1 93.81 258 TYR B CA 1
ATOM 5041 C C . TYR B 1 258 ? -17.562 -4.297 -5.238 1 93.81 258 TYR B C 1
ATOM 5043 O O . TYR B 1 258 ? -17.906 -3.928 -4.117 1 93.81 258 TYR B O 1
ATOM 5051 N N . LYS B 1 259 ? -18.219 -5.23 -5.953 1 91.31 259 LYS B N 1
ATOM 5052 C CA . LYS B 1 259 ? -19.359 -5.957 -5.402 1 91.31 259 LYS B CA 1
ATOM 5053 C C . LYS B 1 259 ? -18.906 -7.23 -4.688 1 91.31 259 LYS B C 1
ATOM 5055 O O . LYS B 1 259 ? -17.797 -7.719 -4.922 1 91.31 259 LYS B O 1
ATOM 5060 N N . GLN B 1 260 ? -19.734 -7.711 -3.807 1 89.44 260 GLN B N 1
ATOM 5061 C CA . GLN B 1 260 ? -19.469 -9 -3.186 1 89.44 260 GLN B CA 1
ATOM 5062 C C . GLN B 1 260 ? -19.281 -10.094 -4.238 1 89.44 260 GLN B C 1
ATOM 5064 O O . GLN B 1 260 ? -19.969 -10.086 -5.266 1 89.44 260 GLN B O 1
ATOM 5069 N N . PRO B 1 261 ? -18.422 -10.984 -4.043 1 89.25 261 PRO B N 1
ATOM 5070 C CA . PRO B 1 261 ? -17.625 -11.273 -2.852 1 89.25 261 PRO B CA 1
ATOM 5071 C C . PRO B 1 261 ? -16.25 -10.594 -2.881 1 89.25 261 PRO B C 1
ATOM 5073 O O . PRO B 1 261 ? -15.391 -10.906 -2.062 1 89.25 261 PRO B O 1
ATOM 5076 N N . PHE B 1 262 ? -16.047 -9.625 -3.793 1 90.44 262 PHE B N 1
ATOM 5077 C CA . PHE B 1 262 ? -14.734 -9.039 -3.98 1 90.44 262 PHE B CA 1
ATOM 5078 C C . PHE B 1 262 ? -14.633 -7.699 -3.258 1 90.44 262 PHE B C 1
ATOM 5080 O O . PHE B 1 262 ? -13.586 -7.051 -3.289 1 90.44 262 PHE B O 1
ATOM 5087 N N . GLN B 1 263 ? -15.68 -7.297 -2.535 1 93.88 263 GLN B N 1
ATOM 5088 C CA . GLN B 1 263 ? -15.742 -6.035 -1.81 1 93.88 263 GLN B CA 1
ATOM 5089 C C . GLN B 1 263 ? -14.906 -6.09 -0.534 1 93.88 263 GLN B C 1
ATOM 5091 O O . GLN B 1 263 ? -14.914 -7.098 0.175 1 93.88 263 GLN B O 1
ATOM 5096 N N . PHE B 1 264 ? -14.156 -5.086 -0.244 1 96.44 264 PHE B N 1
ATOM 5097 C CA . PHE B 1 264 ? -13.445 -4.883 1.013 1 96.44 264 PHE B CA 1
ATOM 5098 C C . PHE B 1 264 ? -13.805 -3.531 1.624 1 96.44 264 PHE B C 1
ATOM 5100 O O . PHE B 1 264 ? -13.422 -2.484 1.102 1 96.44 264 PHE B O 1
ATOM 5107 N N . LYS B 1 265 ? -14.453 -3.5 2.676 1 96.12 265 LYS B N 1
ATOM 5108 C CA . LYS B 1 265 ? -14.945 -2.271 3.295 1 96.12 265 LYS B CA 1
ATOM 5109 C C . LYS B 1 265 ? -14.031 -1.83 4.434 1 96.12 265 LYS B C 1
ATOM 5111 O O . LYS B 1 265 ? -14.508 -1.36 5.473 1 96.12 265 LYS B O 1
ATOM 5116 N N . GLY B 1 266 ? -12.805 -2.09 4.305 1 97.88 266 GLY B N 1
ATOM 5117 C CA . GLY B 1 266 ? -11.836 -1.677 5.301 1 97.88 266 GLY B CA 1
ATOM 5118 C C . GLY B 1 266 ? -11.523 -0.191 5.258 1 97.88 266 GLY B C 1
ATOM 5119 O O . GLY B 1 266 ? -12.102 0.542 4.449 1 97.88 266 GLY B O 1
ATOM 5120 N N . ALA B 1 267 ? -10.68 0.253 6.203 1 98.5 267 ALA B N 1
ATOM 5121 C CA . ALA B 1 267 ? -10.258 1.646 6.312 1 98.5 267 ALA B CA 1
ATOM 5122 C C . ALA B 1 267 ? -8.773 1.791 5.984 1 98.5 267 ALA B C 1
ATOM 5124 O O . ALA B 1 267 ? -7.98 0.879 6.234 1 98.5 267 ALA B O 1
ATOM 5125 N N . THR B 1 268 ? -8.414 2.859 5.363 1 98.62 268 THR B N 1
ATOM 5126 C CA . THR B 1 268 ? -7.023 3.207 5.074 1 98.62 268 THR B CA 1
ATOM 5127 C C . THR B 1 268 ? -6.777 4.691 5.32 1 98.62 268 THR B C 1
ATOM 5129 O O . THR B 1 268 ? -7.723 5.465 5.496 1 98.62 268 THR B O 1
ATOM 5132 N N . THR B 1 269 ? -5.566 5.129 5.465 1 98.5 269 THR B N 1
ATOM 5133 C CA . THR B 1 269 ? -5.262 6.539 5.68 1 98.5 269 THR B CA 1
ATOM 5134 C C . THR B 1 269 ? -5.664 7.367 4.461 1 98.5 269 THR B C 1
ATOM 5136 O O . THR B 1 269 ? -5.48 6.938 3.322 1 98.5 269 THR B O 1
ATOM 5139 N N . ALA B 1 270 ? -6.191 8.547 4.707 1 98.31 270 ALA B N 1
ATOM 5140 C CA . ALA B 1 270 ? -6.52 9.461 3.613 1 98.31 270 ALA B CA 1
ATOM 5141 C C . ALA B 1 270 ? -5.258 9.953 2.91 1 98.31 270 ALA B C 1
ATOM 5143 O O . ALA B 1 270 ? -5.238 10.094 1.686 1 98.31 270 ALA B O 1
ATOM 5144 N N . LEU B 1 271 ? -4.301 10.25 3.717 1 98.31 271 LEU B N 1
ATOM 5145 C CA . LEU B 1 271 ? -2.982 10.555 3.164 1 98.31 271 LEU B CA 1
ATOM 5146 C C . LEU B 1 271 ? -2.283 9.273 2.707 1 98.31 271 LEU B C 1
ATOM 5148 O O . LEU B 1 271 ? -1.887 8.453 3.531 1 98.31 271 LEU B O 1
ATOM 5152 N N . THR B 1 272 ? -2.111 9.094 1.416 1 97.56 272 THR B N 1
ATOM 5153 C CA . THR B 1 272 ? -1.452 7.895 0.913 1 97.56 272 THR B CA 1
ATOM 5154 C C . THR B 1 272 ? 0.037 7.918 1.243 1 97.56 272 THR B C 1
ATOM 5156 O O . THR B 1 272 ? 0.613 8.984 1.469 1 97.56 272 THR B O 1
ATOM 5159 N N . LYS B 1 273 ? 0.648 6.773 1.298 1 97.25 273 LYS B N 1
ATOM 5160 C CA . LYS B 1 273 ? 2.088 6.688 1.524 1 97.25 273 LYS B CA 1
ATOM 5161 C C . LYS B 1 273 ? 2.859 7.465 0.463 1 97.25 273 LYS B C 1
ATOM 5163 O O . LYS B 1 273 ? 3.865 8.109 0.767 1 97.25 273 LYS B O 1
ATOM 5168 N N . GLU B 1 274 ? 2.359 7.434 -0.765 1 96.19 274 GLU B N 1
ATOM 5169 C CA . GLU B 1 274 ? 3 8.133 -1.872 1 96.19 274 GLU B CA 1
ATOM 5170 C C . GLU B 1 274 ? 3.002 9.641 -1.641 1 96.19 274 GLU B C 1
ATOM 5172 O O . GLU B 1 274 ? 4.035 10.297 -1.795 1 96.19 274 GLU B O 1
ATOM 5177 N N . GLN B 1 275 ? 1.87 10.148 -1.238 1 97.44 275 GLN B N 1
ATOM 5178 C CA . GLN B 1 275 ? 1.758 11.586 -1.023 1 97.44 275 GLN B CA 1
ATOM 5179 C C . GLN B 1 275 ? 2.523 12.023 0.224 1 97.44 275 GLN B C 1
ATOM 5181 O O . GLN B 1 275 ? 3.08 13.117 0.268 1 97.44 275 GLN B O 1
ATOM 5186 N N . GLU B 1 276 ? 2.494 11.188 1.215 1 97.12 276 GLU B N 1
ATOM 5187 C CA . GLU B 1 276 ? 3.279 11.477 2.412 1 97.12 276 GLU B CA 1
ATOM 5188 C C . GLU B 1 276 ? 4.77 11.555 2.088 1 97.12 276 GLU B C 1
ATOM 5190 O O . GLU B 1 276 ? 5.445 12.5 2.492 1 97.12 276 GLU B O 1
ATOM 5195 N N . ALA B 1 277 ? 5.262 10.609 1.363 1 96.19 277 ALA B N 1
ATOM 5196 C CA . ALA B 1 277 ? 6.664 10.617 0.953 1 96.19 277 ALA B CA 1
ATOM 5197 C C . ALA B 1 277 ? 6.977 11.828 0.076 1 96.19 277 ALA B C 1
ATOM 5199 O O . ALA B 1 277 ? 8.047 12.422 0.193 1 96.19 277 ALA B O 1
ATOM 5200 N N . ALA B 1 278 ? 6.078 12.133 -0.8 1 95.19 278 ALA B N 1
ATOM 5201 C CA . ALA B 1 278 ? 6.25 13.297 -1.674 1 95.19 278 ALA B CA 1
ATOM 5202 C C . ALA B 1 278 ? 6.41 14.578 -0.861 1 95.19 278 ALA B C 1
ATOM 5204 O O . ALA B 1 278 ? 7.145 15.484 -1.26 1 95.19 278 ALA B O 1
ATOM 5205 N N . THR B 1 279 ? 5.711 14.648 0.242 1 94.5 279 THR B N 1
ATOM 5206 C CA . THR B 1 279 ? 5.77 15.828 1.1 1 94.5 279 THR B CA 1
ATOM 5207 C C . THR B 1 279 ? 7.164 15.992 1.701 1 94.5 279 THR B C 1
ATOM 5209 O O . THR B 1 279 ? 7.629 17.109 1.909 1 94.5 279 THR B O 1
ATOM 5212 N N . TYR B 1 280 ? 7.859 14.914 1.911 1 91.44 280 TYR B N 1
ATOM 5213 C CA . TYR B 1 280 ? 9.18 14.961 2.539 1 91.44 280 TYR B CA 1
ATOM 5214 C C . TYR B 1 280 ? 10.266 15.234 1.509 1 91.44 280 TYR B C 1
ATOM 5216 O O . TYR B 1 280 ? 11.375 15.625 1.861 1 91.44 280 TYR B O 1
ATOM 5224 N N . ARG B 1 281 ? 9.891 14.992 0.224 1 87.5 281 ARG B N 1
ATOM 5225 C CA . ARG B 1 281 ? 10.891 15.102 -0.833 1 87.5 281 ARG B CA 1
ATOM 5226 C C . ARG B 1 281 ? 10.922 16.516 -1.399 1 87.5 281 ARG B C 1
ATOM 5228 O O . ARG B 1 281 ? 10.641 16.734 -2.58 1 87.5 281 ARG B O 1
ATOM 5235 N N . SER B 1 282 ? 11.07 17.438 -0.638 1 80.38 282 SER B N 1
ATOM 5236 C CA . SER B 1 282 ? 11.094 18.797 -1.153 1 80.38 282 SER B CA 1
ATOM 5237 C C . SER B 1 282 ? 12.32 19.562 -0.65 1 80.38 282 SER B C 1
ATOM 5239 O O . SER B 1 282 ? 12.578 19.594 0.554 1 80.38 282 SER B O 1
ATOM 5241 N N . ASP B 1 283 ? 12.953 20.156 -1.567 1 77.25 283 ASP B N 1
ATOM 5242 C CA . ASP B 1 283 ? 14.102 21 -1.238 1 77.25 283 ASP B CA 1
ATOM 5243 C C . ASP B 1 283 ? 13.656 22.328 -0.635 1 77.25 283 ASP B C 1
ATOM 5245 O O . ASP B 1 283 ? 14.453 23.047 -0.021 1 77.25 283 ASP B O 1
ATOM 5249 N N . GLU B 1 284 ? 12.438 22.625 -0.746 1 81 284 GLU B N 1
ATOM 5250 C CA . GLU B 1 284 ? 11.922 23.906 -0.239 1 81 284 GLU B CA 1
ATOM 5251 C C . GLU B 1 284 ? 12.023 23.969 1.282 1 81 284 GLU B C 1
ATOM 5253 O O . GLU B 1 284 ? 12.102 25.062 1.855 1 81 284 GLU B O 1
ATOM 5258 N N . LEU B 1 285 ? 12.039 22.844 1.88 1 72.62 285 LEU B N 1
ATOM 5259 C CA . LEU B 1 285 ? 12.141 22.797 3.334 1 72.62 285 LEU B CA 1
ATOM 5260 C C . LEU B 1 285 ? 13.492 23.328 3.809 1 72.62 285 LEU B C 1
ATOM 5262 O O . LEU B 1 285 ? 13.586 23.906 4.887 1 72.62 285 LEU B O 1
ATOM 5266 N N . VAL B 1 286 ? 14.438 23.141 3.035 1 72.88 286 VAL B N 1
ATOM 5267 C CA . VAL B 1 286 ? 15.797 23.406 3.488 1 72.88 286 VAL B CA 1
ATOM 5268 C C . VAL B 1 286 ? 16.297 24.734 2.895 1 72.88 286 VAL B C 1
ATOM 5270 O O . VAL B 1 286 ? 16.953 25.516 3.578 1 72.88 286 VAL B O 1
ATOM 5273 N N . VAL B 1 287 ? 15.945 25.031 1.778 1 75.75 287 VAL B N 1
ATOM 5274 C CA . VAL B 1 287 ? 16.516 26.219 1.153 1 75.75 287 VAL B CA 1
ATOM 5275 C C . VAL B 1 287 ? 15.531 27.391 1.236 1 75.75 287 VAL B C 1
ATOM 5277 O O . VAL B 1 287 ? 15.727 28.328 2.01 1 75.75 287 VAL B O 1
ATOM 5280 N N . ASP B 1 288 ? 14.438 27.266 0.728 1 85.75 288 ASP B N 1
ATOM 5281 C CA . ASP B 1 288 ? 13.484 28.359 0.561 1 85.75 288 ASP B CA 1
ATOM 5282 C C . ASP B 1 288 ? 12.812 28.719 1.885 1 85.75 288 ASP B C 1
ATOM 5284 O O . ASP B 1 288 ? 12.68 29.891 2.23 1 85.75 288 ASP B O 1
ATOM 5288 N N . ALA B 1 289 ? 12.531 27.719 2.629 1 92.06 289 ALA B N 1
ATOM 5289 C CA . ALA B 1 289 ? 11.781 27.938 3.863 1 92.06 289 ALA B CA 1
ATOM 5290 C C . ALA B 1 289 ? 12.648 28.609 4.922 1 92.06 289 ALA B C 1
ATOM 5292 O O . ALA B 1 289 ? 12.172 29.438 5.695 1 92.06 289 ALA B O 1
ATOM 5293 N N . LEU B 1 290 ? 13.93 28.234 4.941 1 93.5 290 LEU B N 1
ATOM 5294 C CA . LEU B 1 290 ? 14.828 28.859 5.91 1 93.5 290 LEU B CA 1
ATOM 5295 C C . LEU B 1 290 ? 15.016 30.344 5.621 1 93.5 290 LEU B C 1
ATOM 5297 O O . LEU B 1 290 ? 15.008 31.156 6.539 1 93.5 290 LEU B O 1
ATOM 5301 N N . GLU B 1 291 ? 15.156 30.641 4.383 1 93.88 291 GLU B N 1
ATOM 5302 C CA . GLU B 1 291 ? 15.289 32.031 3.994 1 93.88 291 GLU B CA 1
ATOM 5303 C C . GLU B 1 291 ? 14.016 32.844 4.285 1 93.88 291 GLU B C 1
ATOM 5305 O O . GLU B 1 291 ? 14.07 33.938 4.797 1 93.88 291 GLU B O 1
ATOM 5310 N N . ALA B 1 292 ? 12.938 32.25 3.961 1 95.31 292 ALA B N 1
ATOM 5311 C CA . ALA B 1 292 ? 11.648 32.906 4.199 1 95.31 292 ALA B CA 1
ATOM 5312 C C . ALA B 1 292 ? 11.406 33.125 5.691 1 95.31 292 ALA B C 1
ATOM 5314 O O . ALA B 1 292 ? 10.898 34.156 6.105 1 95.31 292 ALA B O 1
ATOM 5315 N N . TYR B 1 293 ? 11.781 32.156 6.449 1 96.75 293 TYR B N 1
ATOM 5316 C CA . TYR B 1 293 ? 11.688 32.25 7.902 1 96.75 293 TYR B CA 1
ATOM 5317 C C . TYR B 1 293 ? 12.547 33.375 8.43 1 96.75 293 TYR B C 1
ATOM 5319 O O . TYR B 1 293 ? 12.078 34.219 9.219 1 96.75 293 TYR B O 1
ATOM 5327 N N . SER B 1 294 ? 13.742 33.406 7.977 1 96.19 294 SER B N 1
ATOM 5328 C CA . SER B 1 294 ? 14.664 34.469 8.398 1 96.19 294 SER B CA 1
ATOM 5329 C C . SER B 1 294 ? 14.109 35.844 8.094 1 96.19 294 SER B C 1
ATOM 5331 O O . SER B 1 294 ? 14.125 36.75 8.953 1 96.19 294 SER B O 1
ATOM 5333 N N . ALA B 1 295 ? 13.625 35.969 6.945 1 95.5 295 ALA B N 1
ATOM 5334 C CA . ALA B 1 295 ? 13.055 37.25 6.539 1 95.5 295 ALA B CA 1
ATOM 5335 C C . ALA B 1 295 ? 11.844 37.594 7.398 1 95.5 295 ALA B C 1
ATOM 5337 O O . ALA B 1 295 ? 11.664 38.75 7.773 1 95.5 295 ALA B O 1
ATOM 5338 N N . ALA B 1 296 ? 11.07 36.656 7.711 1 96.12 296 ALA B N 1
ATOM 5339 C CA . ALA B 1 296 ? 9.867 36.875 8.508 1 96.12 296 ALA B CA 1
ATOM 5340 C C . ALA B 1 296 ? 10.219 37.344 9.914 1 96.12 296 ALA B C 1
ATOM 5342 O O . ALA B 1 296 ? 9.562 38.219 10.461 1 96.12 296 ALA B O 1
ATOM 5343 N N . THR B 1 297 ? 11.266 36.75 10.484 1 96.75 297 THR B N 1
ATOM 5344 C CA . THR B 1 297 ? 11.633 37.094 11.852 1 96.75 297 THR B CA 1
ATOM 5345 C C . THR B 1 297 ? 12.117 38.531 11.945 1 96.75 297 THR B C 1
ATOM 5347 O O . THR B 1 297 ? 12.172 39.125 13.031 1 96.75 297 THR B O 1
ATOM 5350 N N . ARG B 1 298 ? 12.445 39.125 10.828 1 95.56 298 ARG B N 1
ATOM 5351 C CA . ARG B 1 298 ? 12.898 40.5 10.797 1 95.56 298 ARG B CA 1
ATOM 5352 C C . ARG B 1 298 ? 11.727 41.469 10.547 1 95.56 298 ARG B C 1
ATOM 5354 O O . ARG B 1 298 ? 11.82 42.656 10.852 1 95.56 298 ARG B O 1
ATOM 5361 N N . LYS B 1 299 ? 10.688 40.906 10.047 1 94.06 299 LYS B N 1
ATOM 5362 C CA . LYS B 1 299 ? 9.594 41.781 9.594 1 94.06 299 LYS B CA 1
ATOM 5363 C C . LYS B 1 299 ? 8.438 41.75 10.594 1 94.06 299 LYS B C 1
ATOM 5365 O O . LYS B 1 299 ? 7.664 42.719 10.656 1 94.06 299 LYS B O 1
ATOM 5370 N N . MET B 1 300 ? 8.289 40.719 11.297 1 93.69 300 MET B N 1
ATOM 5371 C CA . MET B 1 300 ? 7.184 40.594 12.242 1 93.69 300 MET B CA 1
ATOM 5372 C C . MET B 1 300 ? 7.57 39.656 13.391 1 93.69 300 MET B C 1
ATOM 5374 O O . MET B 1 300 ? 8.539 38.906 13.289 1 93.69 300 MET B O 1
ATOM 5378 N N . PRO B 1 301 ? 6.832 39.75 14.516 1 96.69 301 PRO B N 1
ATOM 5379 C CA . PRO B 1 301 ? 7.102 38.812 15.586 1 96.69 301 PRO B CA 1
ATOM 5380 C C . PRO B 1 301 ? 6.836 37.344 15.164 1 96.69 301 PRO B C 1
ATOM 5382 O O . PRO B 1 301 ? 5.75 37.031 14.672 1 96.69 301 PRO B O 1
ATOM 5385 N N . VAL B 1 302 ? 7.852 36.531 15.32 1 97.94 302 VAL B N 1
ATOM 5386 C CA . VAL B 1 302 ? 7.742 35.094 15.133 1 97.94 302 VAL B CA 1
ATOM 5387 C C . VAL B 1 302 ? 8.078 34.375 16.438 1 97.94 302 VAL B C 1
ATOM 5389 O O . VAL B 1 302 ? 9.125 34.625 17.031 1 97.94 302 VAL B O 1
ATOM 5392 N N . TYR B 1 303 ? 7.16 33.594 16.875 1 98.31 303 TYR B N 1
ATOM 5393 C CA . TYR B 1 303 ? 7.34 32.812 18.109 1 98.31 303 TYR B CA 1
ATOM 5394 C C . TYR B 1 303 ? 7.574 31.344 17.828 1 98.31 303 TYR B C 1
ATOM 5396 O O . TYR B 1 303 ? 6.887 30.75 16.984 1 98.31 303 TYR B O 1
ATOM 5404 N N . LEU B 1 304 ? 8.586 30.75 18.484 1 98.38 304 LEU B N 1
ATOM 5405 C CA . LEU B 1 304 ? 8.883 29.328 18.312 1 98.38 304 LEU B CA 1
ATOM 5406 C C . LEU B 1 304 ? 8.414 28.531 19.531 1 98.38 304 LEU B C 1
ATOM 5408 O O . LEU B 1 304 ? 8.609 28.969 20.672 1 98.38 304 LEU B O 1
ATOM 5412 N N . ILE B 1 305 ? 7.734 27.484 19.266 1 98.56 305 ILE B N 1
ATOM 5413 C CA . ILE B 1 305 ? 7.359 26.531 20.312 1 98.56 305 ILE B CA 1
ATOM 5414 C C . ILE B 1 305 ? 7.902 25.156 19.984 1 98.56 305 ILE B C 1
ATOM 5416 O O . ILE B 1 305 ? 7.688 24.641 18.875 1 98.56 305 ILE B O 1
ATOM 5420 N N . TRP B 1 306 ? 8.617 24.562 20.938 1 98.25 306 TRP B N 1
ATOM 5421 C CA . TRP B 1 306 ? 9.141 23.203 20.812 1 98.25 306 TRP B CA 1
ATOM 5422 C C . TRP B 1 306 ? 8.562 22.297 21.891 1 98.25 306 TRP B C 1
ATOM 5424 O O . TRP B 1 306 ? 8.219 22.766 22.984 1 98.25 306 TRP B O 1
ATOM 5434 N N . GLY B 1 307 ? 8.406 20.984 21.594 1 97.62 307 GLY B N 1
ATOM 5435 C CA . GLY B 1 307 ? 8.297 20.016 22.656 1 97.62 307 GLY B CA 1
ATOM 5436 C C . GLY B 1 307 ? 9.617 19.719 23.344 1 97.62 307 GLY B C 1
ATOM 5437 O O . GLY B 1 307 ? 10.68 19.859 22.734 1 97.62 307 GLY B O 1
ATOM 5438 N N . THR B 1 308 ? 9.539 19.281 24.516 1 97.19 308 THR B N 1
ATOM 5439 C CA . THR B 1 308 ? 10.773 19.016 25.266 1 97.19 308 THR B CA 1
ATOM 5440 C C . THR B 1 308 ? 11.414 17.719 24.812 1 97.19 308 THR B C 1
ATOM 5442 O O . THR B 1 308 ? 12.586 17.469 25.078 1 97.19 308 THR B O 1
ATOM 5445 N N . GLU B 1 309 ? 10.672 16.844 24.172 1 95 309 GLU B N 1
ATOM 5446 C CA . GLU B 1 309 ? 11.211 15.609 23.625 1 95 309 GLU B CA 1
ATOM 5447 C C . GLU B 1 309 ? 11.719 15.812 22.188 1 95 309 GLU B C 1
ATOM 5449 O O . GLU B 1 309 ? 10.93 16.109 21.281 1 95 309 GLU B O 1
ATOM 5454 N N . ASN B 1 310 ? 13 15.711 21.922 1 88.44 310 ASN B N 1
ATOM 5455 C CA . ASN B 1 310 ? 13.641 16.047 20.656 1 88.44 310 ASN B CA 1
ATOM 5456 C C . ASN B 1 310 ? 13.625 14.859 19.688 1 88.44 310 ASN B C 1
ATOM 5458 O O . ASN B 1 310 ? 14.664 14.445 19.188 1 88.44 310 ASN B O 1
ATOM 5462 N N . ASN B 1 311 ? 12.477 14.484 19.312 1 86.06 311 ASN B N 1
ATOM 5463 C CA . ASN B 1 311 ? 12.375 13.32 18.438 1 86.06 311 ASN B CA 1
ATOM 5464 C C . ASN B 1 311 ? 12.555 13.695 16.969 1 86.06 311 ASN B C 1
ATOM 5466 O O . ASN B 1 311 ? 13.023 12.891 16.172 1 86.06 311 ASN B O 1
ATOM 5470 N N . VAL B 1 312 ? 12.117 14.859 16.531 1 87.62 312 VAL B N 1
ATOM 5471 C CA . VAL B 1 312 ? 12.281 15.305 15.156 1 87.62 312 VAL B CA 1
ATOM 5472 C C . VAL B 1 312 ? 13.102 16.594 15.117 1 87.62 312 VAL B C 1
ATOM 5474 O O . VAL B 1 312 ? 14.117 16.656 14.414 1 87.62 312 VAL B O 1
ATOM 5477 N N . ALA B 1 313 ? 12.742 17.516 15.883 1 89.88 313 ALA B N 1
ATOM 5478 C CA . ALA B 1 313 ? 13.516 18.75 15.984 1 89.88 313 ALA B CA 1
ATOM 5479 C C . ALA B 1 313 ? 14.734 18.562 16.875 1 89.88 313 ALA B C 1
ATOM 5481 O O . ALA B 1 313 ? 14.648 18.719 18.094 1 89.88 313 ALA B O 1
ATOM 5482 N N . THR B 1 314 ? 15.867 18.422 16.297 1 88.62 314 THR B N 1
ATOM 5483 C CA . THR B 1 314 ? 17.094 18.234 17.062 1 88.62 314 THR B CA 1
ATOM 5484 C C . THR B 1 314 ? 17.562 19.547 17.672 1 88.62 314 THR B C 1
ATOM 5486 O O . THR B 1 314 ? 17.141 20.625 17.234 1 88.62 314 THR B O 1
ATOM 5489 N N . PRO B 1 315 ? 18.438 19.406 18.688 1 90.94 315 PRO B N 1
ATOM 5490 C CA . PRO B 1 315 ? 19 20.625 19.234 1 90.94 315 PRO B CA 1
ATOM 5491 C C . PRO B 1 315 ? 19.688 21.5 18.188 1 90.94 315 PRO B C 1
ATOM 5493 O O . PRO B 1 315 ? 19.625 22.719 18.25 1 90.94 315 PRO B O 1
ATOM 5496 N N . GLU B 1 316 ? 20.281 20.844 17.25 1 88.5 316 GLU B N 1
ATOM 5497 C CA . GLU B 1 316 ? 20.969 21.562 16.188 1 88.5 316 GLU B CA 1
ATOM 5498 C C . GLU B 1 316 ? 19.984 22.359 15.328 1 88.5 316 GLU B C 1
ATOM 5500 O O . GLU B 1 316 ? 20.25 23.5 14.945 1 88.5 316 GLU B O 1
ATOM 5505 N N . LEU B 1 317 ? 18.875 21.797 15.078 1 89.38 317 LEU B N 1
ATOM 5506 C CA . LEU B 1 317 ? 17.844 22.469 14.297 1 89.38 317 LEU B CA 1
ATOM 5507 C C . LEU B 1 317 ? 17.266 23.641 15.07 1 89.38 317 LEU B C 1
ATOM 5509 O O . LEU B 1 317 ? 16.984 24.688 14.492 1 89.38 317 LEU B O 1
ATOM 5513 N N . GLN B 1 318 ? 17.062 23.453 16.344 1 94.31 318 GLN B N 1
ATOM 5514 C CA . GLN B 1 318 ? 16.547 24.516 17.188 1 94.31 318 GLN B CA 1
ATOM 5515 C C . GLN B 1 318 ? 17.5 25.703 17.234 1 94.31 318 GLN B C 1
ATOM 5517 O O . GLN B 1 318 ? 17.078 26.859 17.125 1 94.31 318 GLN B O 1
ATOM 5522 N N . GLU B 1 319 ? 18.766 25.391 17.297 1 93.62 319 GLU B N 1
ATOM 5523 C CA . GLU B 1 319 ? 19.781 26.422 17.297 1 93.62 319 GLU B CA 1
ATOM 5524 C C . GLU B 1 319 ? 19.828 27.156 15.945 1 93.62 319 GLU B C 1
ATOM 5526 O O . GLU B 1 319 ? 20.047 28.359 15.891 1 93.62 319 GLU B O 1
ATOM 5531 N N . LEU B 1 320 ? 19.641 26.359 14.969 1 92.69 320 LEU B N 1
ATOM 5532 C CA . LEU B 1 320 ? 19.625 26.906 13.625 1 92.69 320 LEU B CA 1
ATOM 5533 C C . LEU B 1 320 ? 18.578 28 13.492 1 92.69 320 LEU B C 1
ATOM 5535 O O . LEU B 1 320 ? 18.844 29.062 12.93 1 92.69 320 LEU B O 1
ATOM 5539 N N . LEU B 1 321 ? 17.391 27.828 14.062 1 95.5 321 LEU B N 1
ATOM 5540 C CA . LEU B 1 321 ? 16.281 28.75 13.906 1 95.5 321 LEU B CA 1
ATOM 5541 C C . LEU B 1 321 ? 16.375 29.906 14.883 1 95.5 321 LEU B C 1
ATOM 5543 O O . LEU B 1 321 ? 15.695 30.922 14.727 1 95.5 321 LEU B O 1
ATOM 5547 N N . ALA B 1 322 ? 17.281 29.766 15.828 1 96.81 322 ALA B N 1
ATOM 5548 C CA . ALA B 1 322 ? 17.469 30.812 16.828 1 96.81 322 ALA B CA 1
ATOM 5549 C C . ALA B 1 322 ? 18.75 31.594 16.594 1 96.81 322 ALA B C 1
ATOM 5551 O O . ALA B 1 322 ? 19.141 32.438 17.406 1 96.81 322 ALA B O 1
ATOM 5552 N N . ASP B 1 323 ? 19.438 31.344 15.531 1 96 323 ASP B N 1
ATOM 5553 C CA . ASP B 1 323 ? 20.75 31.906 15.258 1 96 323 ASP B CA 1
ATOM 5554 C C . ASP B 1 323 ? 20.656 33.375 14.883 1 96 323 ASP B C 1
ATOM 5556 O O . ASP B 1 323 ? 20.547 33.719 13.703 1 96 323 ASP B O 1
ATOM 5560 N N . LYS B 1 324 ? 20.922 34.25 15.758 1 96.25 324 LYS B N 1
ATOM 5561 C CA . LYS B 1 324 ? 20.812 35.688 15.547 1 96.25 324 LYS B CA 1
ATOM 5562 C C . LYS B 1 324 ? 21.922 36.219 14.625 1 96.25 324 LYS B C 1
ATOM 5564 O O . LYS B 1 324 ? 21.75 37.188 13.898 1 96.25 324 LYS B O 1
ATOM 5569 N N . GLU B 1 325 ? 23.016 35.531 14.688 1 96.81 325 GLU B N 1
ATOM 5570 C CA . GLU B 1 325 ? 24.125 35.938 13.836 1 96.81 325 GLU B CA 1
ATOM 5571 C C . GLU B 1 325 ? 23.812 35.719 12.359 1 96.81 325 GLU B C 1
ATOM 5573 O O . GLU B 1 325 ? 24.328 36.438 11.5 1 96.81 325 GLU B O 1
ATOM 5578 N N . ALA B 1 326 ? 22.969 34.812 12.141 1 94.38 326 ALA B N 1
ATOM 5579 C CA . ALA B 1 326 ? 22.578 34.531 10.758 1 94.38 326 ALA B CA 1
ATOM 5580 C C . ALA B 1 326 ? 21.344 35.344 10.352 1 94.38 326 ALA B C 1
ATOM 5582 O O . ALA B 1 326 ? 20.797 35.156 9.273 1 94.38 326 ALA B O 1
ATOM 5583 N N . GLY B 1 327 ? 20.891 36.219 11.219 1 95.88 327 GLY B N 1
ATOM 5584 C CA . GLY B 1 327 ? 19.797 37.094 10.898 1 95.88 327 GLY B CA 1
ATOM 5585 C C . GLY B 1 327 ? 18.438 36.531 11.242 1 95.88 327 GLY B C 1
ATOM 5586 O O . GLY B 1 327 ? 17.422 36.906 10.641 1 95.88 327 GLY B O 1
ATOM 5587 N N . ARG B 1 328 ? 18.375 35.656 12.133 1 96.69 328 ARG B N 1
ATOM 5588 C CA . ARG B 1 328 ? 17.141 35.031 12.57 1 96.69 328 ARG B CA 1
ATOM 5589 C C . ARG B 1 328 ? 16.781 35.469 13.992 1 96.69 328 ARG B C 1
ATOM 5591 O O . ARG B 1 328 ? 17.484 35.094 14.945 1 96.69 328 ARG B O 1
ATOM 5598 N N . PHE B 1 329 ? 15.594 36.156 14.133 1 96.81 329 PHE B N 1
ATOM 5599 C CA . PHE B 1 329 ? 15.281 36.844 15.383 1 96.81 329 PHE B CA 1
ATOM 5600 C C . PHE B 1 329 ? 13.898 36.438 15.883 1 96.81 329 PHE B C 1
ATOM 5602 O O . PHE B 1 329 ? 13.016 37.281 16.031 1 96.81 329 PHE B O 1
ATOM 5609 N N . PRO B 1 330 ? 13.727 35.156 16.188 1 97.75 330 PRO B N 1
ATOM 5610 C CA . PRO B 1 330 ? 12.453 34.844 16.844 1 97.75 330 PRO B CA 1
ATOM 5611 C C . PRO B 1 330 ? 12.234 35.656 18.125 1 97.75 330 PRO B C 1
ATOM 5613 O O . PRO B 1 330 ? 13.18 35.906 18.875 1 97.75 330 PRO B O 1
ATOM 5616 N N . ARG B 1 331 ? 11.039 36.125 18.281 1 97.12 331 ARG B N 1
ATOM 5617 C CA . ARG B 1 331 ? 10.711 36.969 19.422 1 97.12 331 ARG B CA 1
ATOM 5618 C C . ARG B 1 331 ? 10.836 36.219 20.734 1 97.12 331 ARG B C 1
ATOM 5620 O O . ARG B 1 331 ? 11.25 36.781 21.75 1 97.12 331 ARG B O 1
ATOM 5627 N N . SER B 1 332 ? 10.438 34.969 20.719 1 96.62 332 SER B N 1
ATOM 5628 C CA . SER B 1 332 ? 10.594 34.125 21.891 1 96.62 332 SER B CA 1
ATOM 5629 C C . SER B 1 332 ? 10.648 32.656 21.5 1 96.62 332 SER B C 1
ATOM 5631 O O . SER B 1 332 ? 10.227 32.281 20.406 1 96.62 332 SER B O 1
ATOM 5633 N N . ILE B 1 333 ? 11.188 31.859 22.359 1 97.75 333 ILE B N 1
ATOM 5634 C CA . ILE B 1 333 ? 11.227 30.406 22.266 1 97.75 333 ILE B CA 1
ATOM 5635 C C . ILE B 1 333 ? 10.617 29.797 23.516 1 97.75 333 ILE B C 1
ATOM 5637 O O . ILE B 1 333 ? 11.008 30.141 24.641 1 97.75 333 ILE B O 1
ATOM 5641 N N . SER B 1 334 ? 9.633 29.016 23.344 1 98 334 SER B N 1
ATOM 5642 C CA . SER B 1 334 ? 8.961 28.359 24.453 1 98 334 SER B CA 1
ATOM 5643 C C . SER B 1 334 ? 8.922 26.844 24.266 1 98 334 SER B C 1
ATOM 5645 O O . SER B 1 334 ? 9.156 26.359 23.172 1 98 334 SER B O 1
ATOM 5647 N N . TYR B 1 335 ? 8.633 26.141 25.359 1 97.88 335 TYR B N 1
ATOM 5648 C CA . TYR B 1 335 ? 8.648 24.672 25.344 1 97.88 335 TYR B CA 1
ATOM 5649 C C . TYR B 1 335 ? 7.398 24.109 25.984 1 97.88 335 TYR B C 1
ATOM 5651 O O . TYR B 1 335 ? 6.887 24.672 26.953 1 97.88 335 TYR B O 1
ATOM 5659 N N . VAL B 1 336 ? 6.906 23.094 25.469 1 98.38 336 VAL B N 1
ATOM 5660 C CA . VAL B 1 336 ? 5.82 22.328 26.078 1 98.38 336 VAL B CA 1
ATOM 5661 C C . VAL B 1 336 ? 6.355 21.016 26.641 1 98.38 336 VAL B C 1
ATOM 5663 O O . VAL B 1 336 ? 6.98 20.234 25.906 1 98.38 336 VAL B O 1
ATOM 5666 N N . GLU B 1 337 ? 6.043 20.734 27.891 1 97.5 337 GLU B N 1
ATOM 5667 C CA . GLU B 1 337 ? 6.551 19.547 28.562 1 97.5 337 GLU B CA 1
ATOM 5668 C C . GLU B 1 337 ? 5.789 18.297 28.109 1 97.5 337 GLU B C 1
ATOM 5670 O O . GLU B 1 337 ? 4.621 18.375 27.734 1 97.5 337 GLU B O 1
ATOM 5675 N N . ASN B 1 338 ? 6.461 17.109 28.125 1 96.5 338 ASN B N 1
ATOM 5676 C CA . ASN B 1 338 ? 5.891 15.797 27.859 1 96.5 338 ASN B CA 1
ATOM 5677 C C . ASN B 1 338 ? 5.328 15.703 26.453 1 96.5 338 ASN B C 1
ATOM 5679 O O . ASN B 1 338 ? 4.234 15.172 26.25 1 96.5 338 ASN B O 1
ATOM 5683 N N . ALA B 1 339 ? 6.035 16.375 25.562 1 97.12 339 ALA B N 1
ATOM 5684 C CA . ALA B 1 339 ? 5.637 16.328 24.156 1 97.12 339 ALA B CA 1
ATOM 5685 C C . ALA B 1 339 ? 6.848 16.453 23.25 1 97.12 339 ALA B C 1
ATOM 5687 O O . ALA B 1 339 ? 7.887 16.984 23.641 1 97.12 339 ALA B O 1
ATOM 5688 N N . GLY B 1 340 ? 6.738 15.898 22.094 1 96 340 GLY B N 1
ATOM 5689 C CA . GLY B 1 340 ? 7.707 16.062 21.031 1 96 340 GLY B CA 1
ATOM 5690 C C . GLY B 1 340 ? 7.137 16.766 19.812 1 96 340 GLY B C 1
ATOM 5691 O O . GLY B 1 340 ? 6.445 17.781 19.938 1 96 340 GLY B O 1
ATOM 5692 N N . HIS B 1 341 ? 7.516 16.234 18.641 1 96.62 341 HIS B N 1
ATOM 5693 C CA . HIS B 1 341 ? 7.113 16.844 17.391 1 96.62 341 HIS B CA 1
ATOM 5694 C C . HIS B 1 341 ? 5.594 16.938 17.281 1 96.62 341 HIS B C 1
ATOM 5696 O O . HIS B 1 341 ? 5.07 17.844 16.609 1 96.62 341 HIS B O 1
ATOM 5702 N N . LEU B 1 342 ? 4.879 16.047 17.969 1 98 342 LEU B N 1
ATOM 5703 C CA . LEU B 1 342 ? 3.428 16 17.859 1 98 342 LEU B CA 1
ATOM 5704 C C . LEU B 1 342 ? 2.768 16.656 19.062 1 98 342 LEU B C 1
ATOM 5706 O O . LEU B 1 342 ? 1.763 16.156 19.578 1 98 342 LEU B O 1
ATOM 5710 N N . VAL B 1 343 ? 3.254 17.766 19.438 1 98.5 343 VAL B N 1
ATOM 5711 C CA . VAL B 1 343 ? 2.818 18.5 20.625 1 98.5 343 VAL B CA 1
ATOM 5712 C C . VAL B 1 343 ? 1.343 18.859 20.484 1 98.5 343 VAL B C 1
ATOM 5714 O O . VAL B 1 343 ? 0.605 18.875 21.484 1 98.5 343 VAL B O 1
ATOM 5717 N N . VAL B 1 344 ? 0.835 19.125 19.266 1 98.62 344 VAL B N 1
ATOM 5718 C CA . VAL B 1 344 ? -0.556 19.484 19.016 1 98.62 344 VAL B CA 1
ATOM 5719 C C . VAL B 1 344 ? -1.47 18.312 19.391 1 98.62 344 VAL B C 1
ATOM 5721 O O . VAL B 1 344 ? -2.568 18.516 19.906 1 98.62 344 VAL B O 1
ATOM 5724 N N . GLN B 1 345 ? -1.018 17.125 19.125 1 98.44 345 GLN B N 1
ATOM 5725 C CA . GLN B 1 345 ? -1.785 15.914 19.375 1 98.44 345 GLN B CA 1
ATOM 5726 C C . GLN B 1 345 ? -1.608 15.438 20.812 1 98.44 345 GLN B C 1
ATOM 5728 O O . GLN B 1 345 ? -2.541 14.906 21.422 1 98.44 345 GLN B O 1
ATOM 5733 N N . GLN B 1 346 ? -0.48 15.672 21.375 1 98.31 346 GLN B N 1
ATOM 5734 C CA . GLN B 1 346 ? -0.114 15.078 22.656 1 98.31 346 GLN B CA 1
ATOM 5735 C C . GLN B 1 346 ? -0.533 15.969 23.828 1 98.31 346 GLN B C 1
ATOM 5737 O O . GLN B 1 346 ? -0.951 15.477 24.875 1 98.31 346 GLN B O 1
ATOM 5742 N N . GLN B 1 347 ? -0.34 17.281 23.609 1 98.5 347 GLN B N 1
ATOM 5743 C CA . GLN B 1 347 ? -0.603 18.234 24.688 1 98.5 347 GLN B CA 1
ATOM 5744 C C . GLN B 1 347 ? -1.39 19.438 24.172 1 98.5 347 GLN B C 1
ATOM 5746 O O . GLN B 1 347 ? -0.966 20.578 24.344 1 98.5 347 GLN B O 1
ATOM 5751 N N . PRO B 1 348 ? -2.594 19.188 23.656 1 98.62 348 PRO B N 1
ATOM 5752 C CA . PRO B 1 348 ? -3.35 20.328 23.094 1 98.62 348 PRO B CA 1
ATOM 5753 C C . PRO B 1 348 ? -3.738 21.344 24.172 1 98.62 348 PRO B C 1
ATOM 5755 O O . PRO B 1 348 ? -3.807 22.547 23.875 1 98.62 348 PRO B O 1
ATOM 5758 N N . ASP B 1 349 ? -3.965 20.922 25.359 1 97.94 349 ASP B N 1
ATOM 5759 C CA . ASP B 1 349 ? -4.348 21.797 26.469 1 97.94 349 ASP B CA 1
ATOM 5760 C C . ASP B 1 349 ? -3.205 22.734 26.844 1 97.94 349 ASP B C 1
ATOM 5762 O O . ASP B 1 349 ? -3.363 23.953 26.828 1 97.94 349 ASP B O 1
ATOM 5766 N N . SER B 1 350 ? -2.031 22.172 27.156 1 98.31 350 SER B N 1
ATOM 5767 C CA . SER B 1 350 ? -0.856 22.969 27.516 1 98.31 350 SER B CA 1
ATOM 5768 C C . SER B 1 350 ? -0.445 23.906 26.391 1 98.31 350 SER B C 1
ATOM 5770 O O . SER B 1 350 ? -0.021 25.031 26.641 1 98.31 350 SER B O 1
ATOM 5772 N N . LEU B 1 351 ? -0.553 23.422 25.203 1 98.69 351 LEU B N 1
ATOM 5773 C CA . LEU B 1 351 ? -0.211 24.234 24.047 1 98.69 351 LEU B CA 1
ATOM 5774 C C . LEU B 1 351 ? -1.144 25.422 23.922 1 98.69 351 LEU B C 1
ATOM 5776 O O . LEU B 1 351 ? -0.696 26.547 23.641 1 98.69 351 LEU B O 1
ATOM 5780 N N . ALA B 1 352 ? -2.467 25.219 24.094 1 97.69 352 ALA B N 1
ATOM 5781 C CA . ALA B 1 352 ? -3.449 26.297 24.016 1 97.69 352 ALA B CA 1
ATOM 5782 C C . ALA B 1 352 ? -3.156 27.375 25.047 1 97.69 352 ALA B C 1
ATOM 5784 O O . ALA B 1 352 ? -3.236 28.562 24.734 1 97.69 352 ALA B O 1
ATOM 5785 N N . GLU B 1 353 ? -2.83 26.953 26.203 1 96.19 353 GLU B N 1
ATOM 5786 C CA . GLU B 1 353 ? -2.494 27.906 27.266 1 96.19 353 GLU B CA 1
ATOM 5787 C C . GLU B 1 353 ? -1.272 28.734 26.875 1 96.19 353 GLU B C 1
ATOM 5789 O O . GLU B 1 353 ? -1.261 29.953 27.078 1 96.19 353 GLU B O 1
ATOM 5794 N N . LEU B 1 354 ? -0.308 28.062 26.391 1 97.06 354 LEU B N 1
ATOM 5795 C CA . LEU B 1 354 ? 0.924 28.734 26 1 97.06 354 LEU B CA 1
ATOM 5796 C C . LEU B 1 354 ? 0.667 29.719 24.859 1 97.06 354 LEU B C 1
ATOM 5798 O O . LEU B 1 354 ? 1.162 30.844 24.891 1 97.06 354 LEU B O 1
ATOM 5802 N N . VAL B 1 355 ? -0.036 29.312 23.859 1 97.06 355 VAL B N 1
ATOM 5803 C CA . VAL B 1 355 ? -0.34 30.156 22.703 1 97.06 355 VAL B CA 1
ATOM 5804 C C . VAL B 1 355 ? -1.12 31.391 23.156 1 97.06 355 VAL B C 1
ATOM 5806 O O . VAL B 1 355 ? -0.847 32.5 22.703 1 97.06 355 VAL B O 1
ATOM 5809 N N . LEU B 1 356 ? -2.094 31.203 24.031 1 93.56 356 LEU B N 1
ATOM 5810 C CA . LEU B 1 356 ? -2.865 32.312 24.547 1 93.56 356 LEU B CA 1
ATOM 5811 C C . LEU B 1 356 ? -1.966 33.312 25.281 1 93.56 356 LEU B C 1
ATOM 5813 O O . LEU B 1 356 ? -2.135 34.531 25.156 1 93.56 356 LEU B O 1
ATOM 5817 N N . SER B 1 357 ? -1.057 32.781 26.031 1 93.06 357 SER B N 1
ATOM 5818 C CA . SER B 1 357 ? -0.113 33.625 26.75 1 93.06 357 SER B CA 1
ATOM 5819 C C . SER B 1 357 ? 0.734 34.438 25.797 1 93.06 357 SER B C 1
ATOM 5821 O O . SER B 1 357 ? 1.032 35.625 26.062 1 93.06 357 SER B O 1
ATOM 5823 N N . ILE B 1 358 ? 1.132 33.844 24.719 1 94.19 358 ILE B N 1
ATOM 5824 C CA . ILE B 1 358 ? 1.929 34.5 23.703 1 94.19 358 ILE B CA 1
ATOM 5825 C C . ILE B 1 358 ? 1.105 35.625 23.062 1 94.19 358 ILE B C 1
ATOM 5827 O O . ILE B 1 358 ? 1.6 36.75 22.859 1 94.19 358 ILE B O 1
ATOM 5831 N N . LEU B 1 359 ? -0.143 35.344 22.734 1 90.69 359 LEU B N 1
ATOM 5832 C CA . LEU B 1 359 ? -1.015 36.312 22.109 1 90.69 359 LEU B CA 1
ATOM 5833 C C . LEU B 1 359 ? -1.264 37.5 23.031 1 90.69 359 LEU B C 1
ATOM 5835 O O . LEU B 1 359 ? -1.371 38.656 22.578 1 90.69 359 LEU B O 1
ATOM 5839 N N . HIS B 1 360 ? -1.313 37.281 24.281 1 85.12 360 HIS B N 1
ATOM 5840 C CA . HIS B 1 360 ? -1.53 38.312 25.281 1 85.12 360 HIS B CA 1
ATOM 5841 C C . HIS B 1 360 ? -0.31 39.219 25.391 1 85.12 360 HIS B C 1
ATOM 5843 O O . HIS B 1 360 ? -0.447 40.438 25.547 1 85.12 360 HIS B O 1
ATOM 5849 N N . LYS B 1 361 ? 0.833 38.656 25.375 1 79.19 361 LYS B N 1
ATOM 5850 C CA . LYS B 1 361 ? 2.072 39.406 25.484 1 79.19 361 LYS B CA 1
ATOM 5851 C C . LYS B 1 361 ? 2.316 40.25 24.25 1 79.19 361 LYS B C 1
ATOM 5853 O O . LYS B 1 361 ? 2.906 41.344 24.328 1 79.19 361 LYS B O 1
ATOM 5858 N N . GLY B 1 362 ? 1.98 39.719 23.125 1 67.5 362 GLY B N 1
ATOM 5859 C CA . GLY B 1 362 ? 2.143 40.438 21.875 1 67.5 362 GLY B CA 1
ATOM 5860 C C . GLY B 1 362 ? 1.334 41.719 21.812 1 67.5 362 GLY B C 1
ATOM 5861 O O . GLY B 1 362 ? 1.772 42.688 21.234 1 67.5 362 GLY B O 1
ATOM 5862 N N . VAL B 1 363 ? 0.206 41.656 22.344 1 54.31 363 VAL B N 1
ATOM 5863 C CA . VAL B 1 363 ? -0.661 42.844 22.391 1 54.31 363 VAL B CA 1
ATOM 5864 C C . VAL B 1 363 ? -0.062 43.875 23.344 1 54.31 363 VAL B C 1
ATOM 5866 O O . VAL B 1 363 ? -0.043 45.062 23.031 1 54.31 363 VAL B O 1
ATOM 5869 N N . ALA B 1 364 ? 0.457 43.344 24.328 1 45.97 364 ALA B N 1
ATOM 5870 C CA . ALA B 1 364 ? 1.004 44.281 25.328 1 45.97 364 ALA B CA 1
ATOM 5871 C C . ALA B 1 364 ? 2.189 45.062 24.766 1 45.97 364 ALA B C 1
ATOM 5873 O O . ALA B 1 364 ? 2.357 46.219 25.078 1 45.97 364 ALA B O 1
ATOM 5874 N N . THR B 1 365 ? 2.895 44.438 23.969 1 46.44 365 THR B N 1
ATOM 5875 C CA . THR B 1 365 ? 4.07 45.094 23.406 1 46.44 365 THR B CA 1
ATOM 5876 C C . THR B 1 365 ? 3.668 46.094 22.344 1 46.44 365 THR B C 1
ATOM 5878 O O . THR B 1 365 ? 4.312 47.125 22.188 1 46.44 365 THR B O 1
ATOM 5881 N N . ARG B 1 366 ? 2.633 45.969 21.625 1 51.06 366 ARG B N 1
ATOM 5882 C CA . ARG B 1 366 ? 2.172 46.906 20.594 1 51.06 366 ARG B CA 1
ATOM 5883 C C . ARG B 1 366 ? 1.581 48.156 21.219 1 51.06 366 ARG B C 1
ATOM 5885 O O . ARG B 1 366 ? 1.73 49.25 20.672 1 51.06 366 ARG B O 1
ATOM 5892 N N . ASN B 1 367 ? 0.847 47.969 22.344 1 38.31 367 ASN B N 1
ATOM 5893 C CA . ASN B 1 367 ? 0.252 49.125 23 1 38.31 367 ASN B CA 1
ATOM 5894 C C . ASN B 1 367 ? 1.314 50 23.656 1 38.31 367 ASN B C 1
ATOM 5896 O O . ASN B 1 367 ? 1.049 51.156 23.984 1 38.31 367 ASN B O 1
ATOM 5900 N N . LYS B 1 368 ? 2.539 49.531 23.859 1 43.34 368 LYS B N 1
ATOM 5901 C CA . LYS B 1 368 ? 3.59 50.344 24.469 1 43.34 368 LYS B CA 1
ATOM 5902 C C . LYS B 1 368 ? 4.441 51.031 23.406 1 43.34 368 LYS B C 1
ATOM 5904 O O . LYS B 1 368 ? 5.324 51.812 23.734 1 43.34 368 LYS B O 1
ATOM 5909 N N . LEU B 1 369 ? 4.242 50.594 22.219 1 35.91 369 LEU B N 1
ATOM 5910 C CA . LEU B 1 369 ? 4.934 51.375 21.188 1 35.91 369 LEU B CA 1
ATOM 5911 C C . LEU B 1 369 ? 4.016 52.406 20.578 1 35.91 369 LEU B C 1
ATOM 5913 O O . LEU B 1 369 ? 2.83 52.156 20.359 1 35.91 369 LEU B O 1
#

Sequence (738 aa):
MTPTIPLYRVDNRPAYPLQVLATRYRTQTDIAVQYDQDTERDTGSGYTLILHHATGMHKETWKVFIEHLFDYSLRRVSRSSNSTPASSSHDIDRSGIWIEDVFSIESPNHGESAIVNEQVLKTTYEDRWSPSEYGRAVHTFLTEGANAVGVDFTKRRLVGICHSVGAPALFLIHDFLPTFTFTSVIAIEPGISLKGNPETDMVSQMLNAWTWLRHDVWPSRKTAKMYLQADPLYGRWEPRVLDLYIKYGLREHRAAKYKQPFQFKGATTALTKEQEAATYRSDELVVDALEAYSAATRKMPVYLIWGTENNVATPELQELLADKEAGRFPRSISYVENAGHLVVQQQPDSLAELVLSILHKGVATRNKLMTPTIPLYRVDNRPAYPLQVLATRYRTQTDIAVQYDQDTERDTGSGYTLILHHATGMHKETWKVFIEHLFDYSLRRVSRSSNSTPASSSHDIDRSGIWIEDVFSIESPNHGESAIVNEQVLKTTYEDRWSPSEYGRAVHTFLTEGANAVGVDFTKRRLVGICHSVGAPALFLIHDFLPTFTFTSVIAIEPGISLKGNPETDMVSQMLNAWTWLRHDVWPSRKTAKMYLQADPLYGRWEPRVLDLYIKYGLREHRAAKYKQPFQFKGATTALTKEQEAATYRSDELVVDALEAYSAATRKMPVYLIWGTENNVATPELQELLADKEAGRFPRSISYVENAGHLVVQQQPDSLAELVLSILHKGVATRNKL

Organism: Lentinula edodes (NCBI:txid5353)

pLDDT: mean 86.94, std 18.49, range [26.73, 98.75]

Secondary structure (DSSP, 8-state):
------EEEEE-TTTSSSEEEEEEE--SHHHHTT-SSS----TTSSEEEEEEPPTT--GGGGHHHHHHHHHHHHHHHHHHHTS---S------TTS--EEEEEEEPPTTSHHHHHHTHHHHHHHSSS---HHHHHHHHHHHHHHHHHHHT--GGGSEEEEEEETTHHHHHHGGGGSSS---EEEEEEES-----TT-HHHHHHHHHHHHHHHHS--EES-HHHHHHHHHHSTTGGGS-HHHHHHIIIIIEEE-GGGGSPTTS----EEESS-HHHHHHHH--GGGTTHHHHHHHHHHHHS-EEEEEESS-SSS-HHHHHHHT-GGGT---SEEEEETT--TTHHHH-HHHHHHHHHHHHHHHHHHHHT-/------EEEE--TTTSSS-EEEEEE--THHHHTT-SSS----TTSSEEEEEEPPTT--GGGGHHHHHHHHHHHHHHHHHHHTS---S------TTS--EEEEEEEPPTTSHHHHHHTHHHHHHHSSS---HHHHHHHHHHHHHHHHHHHT--GGGSEEEEEEETTHHHHHHGGGGSSS---EEEEEEES-----TT-HHHHHHHHHHHHHHHHS--EES-HHHHHHHHHHSTTGGGS-HHHHHHIIIIIEEE-GGGGSPTTS----EEESS-HHHHHHHH--GGGTTHHHHHHHHHHHHS-EEEEEESS-SSS-HHHHHHHT-GGGT---SEEEEETT--TTHHHH-HHHHHHHHHHHHHHHHHHHHT-

Solvent-accessible surface area (backbone atoms only — not comparable to full-atom values): 38420 Å² total; per-residue (Å²): 127,78,77,77,65,49,74,44,76,35,75,53,63,80,84,38,89,57,47,34,36,29,36,47,46,65,56,68,59,66,66,61,58,64,60,69,78,80,76,66,75,57,88,50,73,30,35,31,36,42,35,30,48,35,83,93,44,32,42,66,50,47,48,63,25,51,53,39,33,49,53,52,48,51,52,54,49,51,56,58,64,72,51,83,79,70,78,78,69,76,57,59,67,76,76,54,68,44,68,57,37,34,38,25,42,32,46,43,64,22,17,69,25,15,64,77,27,38,69,58,41,64,73,73,34,49,76,43,38,44,44,53,57,41,10,48,43,52,49,44,43,57,54,75,24,16,70,79,72,70,46,68,57,87,64,36,41,27,31,39,38,16,26,22,45,14,27,34,8,56,44,45,35,70,78,42,85,80,73,78,72,56,65,30,35,41,28,32,42,52,48,52,43,56,71,87,35,66,70,56,39,50,48,45,30,50,52,40,47,45,44,66,58,52,88,52,58,31,77,27,59,69,55,40,46,56,54,39,53,70,30,82,72,56,42,56,32,35,66,70,40,51,53,42,37,55,66,44,36,34,36,74,30,78,49,44,76,43,59,84,46,59,40,34,74,20,23,22,48,32,45,42,53,59,54,53,41,8,46,69,54,34,66,48,35,24,53,55,24,40,54,34,45,28,53,43,22,72,73,32,52,25,35,39,36,36,32,67,41,60,79,66,62,36,72,66,49,54,46,61,61,56,30,54,89,80,51,18,46,49,70,44,78,47,72,41,79,89,18,27,70,54,28,64,42,38,33,22,58,64,49,22,54,51,51,51,52,50,54,43,51,55,51,54,55,54,75,74,97,125,77,77,77,66,49,73,44,76,35,77,51,63,79,85,39,88,56,46,33,37,30,37,47,46,66,57,66,59,66,66,61,58,62,62,66,79,83,75,68,74,57,88,52,73,30,34,31,38,43,35,29,48,36,84,92,46,33,42,65,51,47,48,64,24,51,53,40,34,50,54,52,46,50,53,54,51,52,57,56,64,73,52,83,78,69,77,80,70,80,58,58,67,76,74,53,69,45,68,57,36,36,37,25,41,32,46,43,64,22,16,69,26,15,65,80,28,40,69,57,40,63,73,73,36,50,74,43,36,45,42,54,57,42,12,47,43,52,50,45,42,55,54,72,24,16,71,79,72,70,44,68,58,88,65,36,41,28,33,38,38,15,27,21,45,14,26,33,7,56,46,45,35,71,79,43,84,81,72,79,74,56,65,30,36,41,28,32,41,51,46,52,44,55,74,86,35,66,69,55,38,51,49,43,30,50,52,39,47,45,43,68,57,53,87,53,57,33,78,28,59,69,54,40,47,56,53,40,53,70,31,84,72,56,42,56,33,36,66,70,42,51,52,42,39,55,66,44,37,34,37,76,30,78,47,43,77,44,59,84,47,58,40,33,75,20,24,20,48,31,47,42,53,58,52,54,42,8,46,69,54,35,66,48,36,23,54,54,25,40,54,34,44,27,53,43,24,72,72,31,53,25,33,40,36,36,33,67,41,62,79,66,63,37,72,67,49,54,47,62,61,55,31,55,90,79,52,19,47,50,69,46,78,48,72,39,78,89,19,28,69,54,29,65,43,39,34,21,60,64,48,22,54,51,52,51,52,50,55,43,51,54,51,55,54,54,74,74,98